Protein AF-0000000065941261 (afdb_homodimer)

Foldseek 3Di:
DDDPLCVPDDDDDDDDPLVRLCVVLVDPDFDEFAPQFLQVAADPLLVVLLVVCVVVLVDFAQLLLVLLLVLVCVVLVHDSLFKAKFLALLVVLLLLLVLWAAAAAEEEEEAPFDPSNQSSVSVRNYHYHYDYADPLHDPLVVSLVPDDPRAAEYEDEAVTPPAQDGDFPVSVVVSVVSHDLNHAYEYEPQFVLLLVVDVRHDDQVVVVVVHQRYKYKYGCRHLNRCVVQRMIMIGHHSVSSVSSSVPDDSRRRRRSNSSSSSSSSVCVVSSVVSSVQLVVLLVVLVVLCVVLVWDWRDHSGQKTKTQLVDFQVQLQVQVSSVSYHWARCVVRVRGRIIMGGRHGPVNSVVSSVSSSVSSVVD/DDDPLCVPDDDDDDDDPLVRLCVVLVDPDFDEFAPQFLQVAADPLLVVLLVVCVVVLVDFAQLLLVLLLVLVCVVLVHDSLFKAKFLALLVVLLLLLVLWAAAAAEEEEEAPFDPSNQSSVSVRNYHYHYDYADPLHDPLVVSLVPDDPRAAEYEDEAVTPPAQDGDFPVSVVVSVVSHDLNHAYEYEPQFVLLLVVDVRHDDQVVVVVVHQRYKYKYGCRHLNRCVVQRMIMIGHHSVSSVSSSVPDDSRRRRRSNSSSSSSSSVCVVSSVVSSVQLVVLLVVLVVLCVVLVWDWRDHSGQKTKTQLVDFQVQLQVQVSSVSYHWARCVVRVRGRIIMGGRHGPVNSVVSSVSSSVSSVVD

pLDDT: mean 95.84, std 6.18, range [59.59, 98.94]

Secondary structure (DSSP, 8-state):
---GGGTTPPPP-PPPPHHHHHHHH---S-EE-SS---TT---HHHHHHHHHHGGGTTSPP-TT-HHHHHHHHHHHT--GGGEEEESSHHHHHHHHHHHH--TT-EEEEEESS-TTHHHHHHHTT-EEEEEE-BTTB--HHHHHHH--TTEEEEEEESS-TTT-----HHHHHHHHHHS-TTSEEEEE-TTHHHHTTSTT---HHHHHTT-TTEEEEEESSSTT--GGG--EEEE--HHHHHHHHHHS-TT-S-HHHHHHHHHHHT-HHHHHHHHHHHHHHHHHHHHHHHHTT-EEE--SSSEEEEE-SS-HHHHHHHHHHTTEE-EEGGGGT-TTEEEEE---HHHHHHHHHHHHHHHHH-/---GGGTTPPPP-PPPPHHHHHHHHT--S-EE-SS---TT---HHHHHHHHHHGGGTTSPP-TT-HHHHHHHHHHHT--GGGEEEESSHHHHHHHHHHHH--TT-EEEEEESS-TTHHHHHHHTT-EEEEEE-BTTB--HHHHHHH--TTEEEEEEESS-TTT-----HHHHHHHHHHS-TTSEEEEE-TTHHHHTTSTT---HHHHHTT-TTEEEEEESSSTT--GGG--EEEE--HHHHHHHHHHS-TT-S-HHHHHHHHHHHT-HHHHHHHHHHHHHHHHHHHHHHHHTT-EEE--SSSEEEEE-SS-HHHHHHHHHHTTEE-EEGGGGT-TTEEEEE---HHHHHHHHHHHHHHHHH-

Solvent-accessible surface area (backbone atoms only — not comparable to full-atom values): 36347 Å² total; per-residue (Å²): 119,61,44,74,56,52,74,77,48,67,52,74,77,69,78,75,47,66,67,55,49,23,67,73,69,70,49,70,83,64,46,79,24,48,78,49,46,26,70,87,35,57,48,69,57,22,50,51,38,38,61,71,44,53,80,54,30,12,39,66,32,56,57,79,36,59,70,44,38,49,52,50,17,64,75,70,75,52,57,54,65,24,51,39,77,18,41,17,41,69,45,44,55,39,40,51,30,66,38,42,43,48,71,69,24,28,33,37,32,54,34,70,37,64,77,62,58,52,54,39,28,28,65,42,45,24,42,61,45,72,38,62,47,50,94,67,27,79,39,55,69,63,52,50,68,66,60,55,95,48,40,37,36,34,52,42,57,41,37,23,41,67,39,10,27,66,65,39,40,66,58,50,53,57,42,56,71,64,49,58,75,73,33,34,38,36,38,35,26,59,33,39,81,48,28,63,75,41,86,55,44,56,61,56,65,66,50,34,78,72,36,84,32,32,31,33,35,28,47,32,29,26,73,58,8,30,28,4,41,20,37,14,35,32,40,31,41,52,70,59,25,51,49,41,54,34,68,48,64,56,47,50,44,24,32,57,30,47,46,23,50,47,34,47,70,71,37,57,67,57,39,52,48,49,41,51,49,39,53,53,35,46,52,53,51,52,52,52,38,48,74,70,72,42,53,64,42,74,46,40,37,63,32,32,27,35,44,70,84,39,60,10,63,57,55,33,53,53,32,40,77,71,25,34,37,50,30,44,17,49,84,59,73,36,43,33,22,32,34,39,28,45,40,47,75,68,53,43,51,49,47,54,54,50,49,54,53,46,61,70,73,102,120,62,44,73,56,52,75,76,49,66,53,75,78,68,79,74,46,67,66,55,48,24,67,74,68,70,48,72,84,66,47,79,23,50,77,50,44,26,70,86,36,58,48,70,57,22,49,51,39,37,60,71,45,53,78,54,30,12,40,65,31,56,57,77,36,59,70,44,38,48,54,52,17,65,75,69,73,53,56,54,64,24,51,40,76,17,40,18,42,68,46,43,56,40,41,51,31,65,38,42,42,48,72,70,25,28,34,38,32,54,34,71,37,66,78,63,60,53,54,39,29,28,64,42,43,24,40,63,47,71,40,61,48,50,93,66,27,81,40,55,68,62,53,51,69,66,60,55,95,48,40,38,36,34,51,42,58,40,38,23,42,68,40,11,26,67,65,39,40,67,57,49,52,57,44,57,73,64,49,59,76,72,33,33,38,36,38,34,26,56,35,39,79,48,27,62,75,39,86,55,46,56,60,56,64,67,52,33,78,74,37,86,31,31,29,33,35,28,46,33,27,24,75,57,8,31,29,3,42,20,38,14,34,32,40,31,42,52,71,58,24,51,50,41,53,34,67,47,64,56,47,50,43,24,32,56,30,47,45,22,51,46,35,46,71,71,37,56,66,58,38,50,48,48,42,53,50,37,52,51,36,45,53,53,49,52,52,53,38,49,73,70,71,41,52,64,41,76,45,39,36,61,34,32,28,34,45,70,84,40,59,11,62,56,54,35,52,53,33,40,76,69,27,36,36,51,29,43,18,48,85,59,74,37,45,33,22,34,34,38,27,46,40,48,74,68,52,44,51,50,48,52,54,49,47,53,53,46,61,68,72,102

Structure (mmCIF, N/CA/C/O backbone):
data_AF-0000000065941261-model_v1
#
loop_
_entity.id
_entity.type
_entity.pdbx_description
1 polymer 'Histidinol-phosphate aminotransferase 2'
#
loop_
_atom_site.group_PDB
_atom_site.id
_atom_site.type_symbol
_atom_site.label_atom_id
_atom_site.label_alt_id
_atom_site.label_comp_id
_atom_site.label_asym_id
_atom_site.label_entity_id
_atom_site.label_seq_id
_atom_site.pdbx_PDB_ins_code
_atom_site.Cartn_x
_atom_site.Cartn_y
_atom_site.Cartn_z
_atom_site.occupancy
_atom_site.B_iso_or_equiv
_atom_site.auth_seq_id
_atom_site.auth_comp_id
_atom_site.auth_asym_id
_atom_site.auth_atom_id
_atom_site.pdbx_PDB_model_num
ATOM 1 N N . MET A 1 1 ? 1.038 5.32 -25.25 1 83.81 1 MET A N 1
ATOM 2 C CA . MET A 1 1 ? 1.017 4.094 -24.453 1 83.81 1 MET A CA 1
ATOM 3 C C . MET A 1 1 ? 0.318 4.32 -23.125 1 83.81 1 MET A C 1
ATOM 5 O O . MET A 1 1 ? -0.586 3.566 -22.75 1 83.81 1 MET A O 1
ATOM 9 N N . VAL A 1 2 ? 0.531 5.449 -22.484 1 90.75 2 VAL A N 1
ATOM 10 C CA . VAL A 1 2 ? -0.011 5.777 -21.172 1 90.75 2 VAL A CA 1
ATOM 11 C C . VAL A 1 2 ? -1.226 6.691 -21.312 1 90.75 2 VAL A C 1
ATOM 13 O O . VAL A 1 2 ? -1.298 7.484 -22.266 1 90.75 2 VAL A O 1
ATOM 16 N N . ARG A 1 3 ? -2.145 6.512 -20.453 1 93 3 ARG A N 1
ATOM 17 C CA . ARG A 1 3 ? -3.355 7.324 -20.469 1 93 3 ARG A CA 1
ATOM 18 C C . ARG A 1 3 ? -3.02 8.812 -20.5 1 93 3 ARG A C 1
ATOM 20 O O . ARG A 1 3 ? -2.109 9.258 -19.797 1 93 3 ARG A O 1
ATOM 27 N N . LYS A 1 4 ? -3.838 9.594 -21.156 1 87.56 4 LYS A N 1
ATOM 28 C CA . LYS A 1 4 ? -3.641 11.031 -21.297 1 87.56 4 LYS A CA 1
ATOM 29 C C . LYS A 1 4 ? -3.801 11.75 -19.969 1 87.56 4 LYS A C 1
ATOM 31 O O . LYS A 1 4 ? -3.133 12.75 -19.703 1 87.56 4 LYS A O 1
ATOM 36 N N . ALA A 1 5 ? -4.609 11.188 -19.125 1 84.94 5 ALA A N 1
ATOM 37 C CA . ALA A 1 5 ? -4.898 11.797 -17.828 1 84.94 5 ALA A CA 1
ATOM 38 C C . ALA A 1 5 ? -3.635 11.914 -16.984 1 84.94 5 ALA A C 1
ATOM 40 O O . ALA A 1 5 ? -3.574 12.719 -16.047 1 84.94 5 ALA A O 1
ATOM 41 N N . LEU A 1 6 ? -2.592 11.156 -17.281 1 88.75 6 LEU A N 1
ATOM 42 C CA . LEU A 1 6 ? -1.395 11.086 -16.453 1 88.75 6 LEU A CA 1
ATOM 43 C C . LEU A 1 6 ? -0.334 12.062 -16.953 1 88.75 6 LEU A C 1
ATOM 45 O O . LEU A 1 6 ? 0.676 12.281 -16.281 1 88.75 6 LEU A O 1
ATOM 49 N N . GLU A 1 7 ? -0.511 12.648 -18.094 1 83.62 7 GLU A N 1
ATOM 50 C CA . GLU A 1 7 ? 0.472 13.539 -18.703 1 83.62 7 GLU A CA 1
ATOM 51 C C . GLU A 1 7 ? 0.738 14.758 -17.828 1 83.62 7 GLU A C 1
ATOM 53 O O . GLU A 1 7 ? 1.852 15.289 -17.812 1 83.62 7 GLU A O 1
ATOM 58 N N . ASN A 1 8 ? -0.227 15.07 -17.016 1 77.06 8 ASN A N 1
ATOM 59 C CA . ASN A 1 8 ? -0.063 16.297 -16.25 1 77.06 8 ASN A CA 1
ATOM 60 C C . ASN A 1 8 ? 0.166 16 -14.766 1 77.06 8 ASN A C 1
ATOM 62 O O . ASN A 1 8 ? 0.224 16.906 -13.945 1 77.06 8 ASN A O 1
ATOM 66 N N . LEU A 1 9 ? 0.263 14.75 -14.508 1 83.88 9 LEU A N 1
ATOM 67 C CA . LEU A 1 9 ? 0.533 14.406 -13.117 1 83.88 9 LEU A CA 1
ATOM 68 C C . LEU A 1 9 ? 2.016 14.57 -12.797 1 83.88 9 LEU A C 1
ATOM 70 O O . LEU A 1 9 ? 2.871 14.094 -13.547 1 83.88 9 LEU A O 1
ATOM 74 N N . LYS A 1 10 ? 2.262 15.391 -11.852 1 69.81 10 LYS A N 1
ATOM 75 C CA . LYS A 1 10 ? 3.635 15.484 -11.367 1 69.81 10 LYS A CA 1
ATOM 76 C C . LYS A 1 10 ? 3.881 14.516 -10.211 1 69.81 10 LYS A C 1
ATOM 78 O O . LYS A 1 10 ? 3.078 14.445 -9.273 1 69.81 10 LYS A O 1
ATOM 83 N N . PRO A 1 11 ? 5.004 13.75 -10.43 1 67.19 11 PRO A N 1
ATOM 84 C CA . PRO A 1 11 ? 5.297 12.883 -9.289 1 67.19 11 PRO A CA 1
ATOM 85 C C . PRO A 1 11 ? 5.516 13.664 -7.996 1 67.19 11 PRO A C 1
ATOM 87 O O . PRO A 1 11 ? 5.941 14.82 -8.031 1 67.19 11 PRO A O 1
ATOM 90 N N . TYR A 1 12 ? 5.055 13 -6.934 1 66.38 12 TYR A N 1
ATOM 91 C CA . TYR A 1 12 ? 5.336 13.555 -5.617 1 66.38 12 TYR A CA 1
ATOM 92 C C . TYR A 1 12 ? 6.836 13.75 -5.414 1 66.38 12 TYR A C 1
ATOM 94 O O . TYR A 1 12 ? 7.633 12.891 -5.797 1 66.38 12 TYR A O 1
ATOM 102 N N . VAL A 1 13 ? 7.203 14.906 -5.074 1 62.16 13 VAL A N 1
ATOM 103 C CA . VAL A 1 13 ? 8.594 15.172 -4.699 1 62.16 13 VAL A CA 1
ATOM 104 C C . VAL A 1 13 ? 8.766 14.984 -3.195 1 62.16 13 VAL A C 1
ATOM 106 O O . VAL A 1 13 ? 8.367 15.852 -2.406 1 62.16 13 VAL A O 1
ATOM 109 N N . PRO A 1 14 ? 9.219 13.773 -2.809 1 60.38 14 PRO A N 1
ATOM 110 C CA . PRO A 1 14 ? 9.445 13.625 -1.368 1 60.38 14 PRO A CA 1
ATOM 111 C C . PRO A 1 14 ? 10.617 14.461 -0.867 1 60.38 14 PRO A C 1
ATOM 113 O O . PRO A 1 14 ? 11.477 14.867 -1.658 1 60.38 14 PRO A O 1
ATOM 116 N N . GLY A 1 15 ? 10.508 14.891 0.365 1 63.44 15 GLY A N 1
ATOM 117 C CA . GLY A 1 15 ? 11.734 15.406 0.957 1 63.44 15 GLY A CA 1
ATOM 118 C C . GLY A 1 15 ? 12.906 14.453 0.822 1 63.44 15 GLY A C 1
ATOM 119 O O . GLY A 1 15 ? 12.719 13.234 0.773 1 63.44 15 GLY A O 1
ATOM 120 N N . LYS A 1 16 ? 14.016 14.891 0.446 1 63.81 16 LYS A N 1
ATOM 121 C CA . LYS A 1 16 ? 15.211 14.062 0.297 1 63.81 16 LYS A CA 1
ATOM 122 C C . LYS A 1 16 ? 15.461 13.234 1.551 1 63.81 16 LYS A C 1
ATOM 124 O O . LYS A 1 16 ? 15.422 13.75 2.666 1 63.81 16 LYS A O 1
ATOM 129 N N . PRO A 1 17 ? 15.578 11.914 1.376 1 70.94 17 PRO A N 1
ATOM 130 C CA . PRO A 1 17 ? 16.016 11.141 2.543 1 70.94 17 PRO A CA 1
ATOM 131 C C . PRO A 1 17 ? 17.312 11.68 3.154 1 70.94 17 PRO A C 1
ATOM 133 O O . PRO A 1 17 ? 18.172 12.188 2.434 1 70.94 17 PRO A O 1
ATOM 136 N N . VAL A 1 18 ? 17.281 11.594 4.441 1 76.25 18 VAL A N 1
ATOM 137 C CA . VAL A 1 18 ? 18.422 12.109 5.191 1 76.25 18 VAL A CA 1
ATOM 138 C C . VAL A 1 18 ? 19.719 11.531 4.629 1 76.25 18 VAL A C 1
ATOM 140 O O . VAL A 1 18 ? 20.703 12.25 4.457 1 76.25 18 VAL A O 1
ATOM 143 N N . GLU A 1 19 ? 19.609 10.266 4.301 1 74.94 19 GLU A N 1
ATOM 144 C CA . GLU A 1 19 ? 20.797 9.602 3.791 1 74.94 19 GLU A CA 1
ATOM 145 C C . GLU A 1 19 ? 21.25 10.219 2.469 1 74.94 19 GLU A C 1
ATOM 147 O O . GLU A 1 19 ? 22.453 10.336 2.207 1 74.94 19 GLU A O 1
ATOM 152 N N . GLU A 1 20 ? 20.359 10.555 1.677 1 75.44 20 GLU A N 1
ATOM 153 C CA . GLU A 1 20 ? 20.688 11.188 0.398 1 75.44 20 GLU A CA 1
ATOM 154 C C . GLU A 1 20 ? 21.328 12.555 0.602 1 75.44 20 GLU A C 1
ATOM 156 O O . GLU A 1 20 ? 22.281 12.914 -0.089 1 75.44 20 GLU A O 1
ATOM 161 N N . VAL A 1 21 ? 20.797 13.242 1.515 1 77.25 21 VAL A N 1
ATOM 162 C CA . VAL A 1 21 ? 21.312 14.578 1.812 1 77.25 21 VAL A CA 1
ATOM 163 C C . VAL A 1 21 ? 22.734 14.469 2.373 1 77.25 21 VAL A C 1
ATOM 165 O O . VAL A 1 21 ? 23.625 15.234 1.982 1 77.25 21 VAL A O 1
ATOM 168 N N . GLU A 1 22 ? 22.828 13.469 3.262 1 81.06 22 GLU A N 1
ATOM 169 C CA . GLU A 1 22 ? 24.141 13.25 3.85 1 81.06 22 GLU A CA 1
ATOM 170 C C . GLU A 1 22 ? 25.172 12.906 2.777 1 81.06 22 GLU A C 1
ATOM 172 O O . GLU A 1 22 ? 26.297 13.43 2.793 1 81.06 22 GLU A O 1
ATOM 177 N N . ARG A 1 23 ? 24.812 12.078 1.908 1 76.69 23 ARG A N 1
ATOM 178 C CA . ARG A 1 23 ? 25.703 11.656 0.833 1 76.69 23 ARG A CA 1
ATOM 179 C C . ARG A 1 23 ? 26.047 12.828 -0.09 1 76.69 23 ARG A C 1
ATOM 181 O O . ARG A 1 23 ? 27.188 13.008 -0.483 1 76.69 23 ARG A O 1
ATOM 188 N N . GLU A 1 24 ? 25.141 13.578 -0.381 1 78.25 24 GLU A N 1
ATOM 189 C CA . GLU A 1 24 ? 25.297 14.648 -1.359 1 78.25 24 GLU A CA 1
ATOM 190 C C . GLU A 1 24 ? 26.094 15.82 -0.777 1 78.25 24 GLU A C 1
ATOM 192 O O . GLU A 1 24 ? 26.922 16.422 -1.466 1 78.25 24 GLU A O 1
ATOM 197 N N . LEU A 1 25 ? 25.828 16.094 0.509 1 82.88 25 LEU A N 1
ATOM 198 C CA . LEU A 1 25 ? 26.391 17.312 1.07 1 82.88 25 LEU A CA 1
ATOM 199 C C . LEU A 1 25 ? 27.531 17 2.025 1 82.88 25 LEU A C 1
ATOM 201 O O . LEU A 1 25 ? 28.234 17.906 2.469 1 82.88 25 LEU A O 1
ATOM 205 N N . GLY A 1 26 ? 27.672 15.695 2.314 1 82.5 26 GLY A N 1
ATOM 206 C CA . GLY A 1 26 ? 28.719 15.32 3.246 1 82.5 26 GLY A CA 1
ATOM 207 C C . GLY A 1 26 ? 28.453 15.773 4.668 1 82.5 26 GLY A C 1
ATOM 208 O O . GLY A 1 26 ? 29.375 16.094 5.406 1 82.5 26 GLY A O 1
ATOM 209 N N . ILE A 1 27 ? 27.25 16.062 4.977 1 83.12 27 ILE A N 1
ATOM 210 C CA . ILE A 1 27 ? 26.828 16.516 6.301 1 83.12 27 ILE A CA 1
ATOM 211 C C . ILE A 1 27 ? 26.359 15.328 7.125 1 83.12 27 ILE A C 1
ATOM 213 O O . ILE A 1 27 ? 25.688 14.43 6.602 1 83.12 27 ILE A O 1
ATOM 217 N N . THR A 1 28 ? 26.859 15.375 8.43 1 83.5 28 THR A N 1
ATOM 218 C CA . THR A 1 28 ? 26.438 14.312 9.344 1 83.5 28 THR A CA 1
ATOM 219 C C . THR A 1 28 ? 25.5 14.859 10.414 1 83.5 28 THR A C 1
ATOM 221 O O . THR A 1 28 ? 25.359 16.078 10.57 1 83.5 28 THR A O 1
ATOM 224 N N . ASN A 1 29 ? 24.672 14.094 11.07 1 85.31 29 ASN A N 1
ATOM 225 C CA . ASN A 1 29 ? 23.797 14.453 12.18 1 85.31 29 ASN A CA 1
ATOM 226 C C . ASN A 1 29 ? 22.672 15.375 11.727 1 85.31 29 ASN A C 1
ATOM 228 O O . ASN A 1 29 ? 22.469 16.453 12.297 1 85.31 29 ASN A O 1
ATOM 232 N N . ILE A 1 30 ? 22.031 15.031 10.727 1 91.88 30 ILE A N 1
ATOM 233 C CA . ILE A 1 30 ? 20.969 15.836 10.125 1 91.88 30 ILE A CA 1
ATOM 234 C C . ILE A 1 30 ? 19.703 15.727 10.969 1 91.88 30 ILE A C 1
ATOM 236 O O . ILE A 1 30 ? 19.328 14.633 11.406 1 91.88 30 ILE A O 1
ATOM 240 N N . ASP A 1 31 ? 19.156 16.922 11.375 1 95.06 31 ASP A N 1
ATOM 241 C CA . ASP A 1 31 ? 17.812 16.984 11.945 1 95.06 31 ASP A CA 1
ATOM 242 C C . ASP A 1 31 ? 16.75 17.188 10.852 1 95.06 31 ASP A C 1
ATOM 244 O O . ASP A 1 31 ? 16.688 18.25 10.234 1 95.06 31 ASP A O 1
ATOM 248 N N . LYS A 1 32 ? 16.016 16.188 10.594 1 94.62 32 LYS A N 1
ATOM 249 C CA . LYS A 1 32 ? 14.945 16.281 9.602 1 94.62 32 LYS A CA 1
ATOM 250 C C . LYS A 1 32 ? 13.648 16.781 10.227 1 94.62 32 LYS A C 1
ATOM 252 O O . LYS A 1 32 ? 12.906 16.016 10.836 1 94.62 32 LYS A O 1
ATOM 257 N N . LEU A 1 33 ? 13.312 18 10.023 1 97.88 33 LEU A N 1
ATOM 258 C CA . LEU A 1 33 ? 12.117 18.656 10.547 1 97.88 33 LEU A CA 1
ATOM 259 C C . LEU A 1 33 ? 11.18 19.062 9.414 1 97.88 33 LEU A C 1
ATOM 261 O O . LEU A 1 33 ? 10.633 20.172 9.422 1 97.88 33 LEU A O 1
ATOM 265 N N . ALA A 1 34 ? 11.016 18.109 8.422 1 95.94 34 ALA A N 1
ATOM 266 C CA . ALA A 1 34 ? 10.398 18.578 7.184 1 95.94 34 ALA A CA 1
ATOM 267 C C . ALA A 1 34 ? 9.164 17.734 6.844 1 95.94 34 ALA A C 1
ATOM 269 O O . ALA A 1 34 ? 8.375 18.109 5.977 1 95.94 34 ALA A O 1
ATOM 270 N N . SER A 1 35 ? 8.875 16.578 7.48 1 95.19 35 SER A N 1
ATOM 271 C CA . SER A 1 35 ? 7.855 15.648 7.004 1 95.19 35 SER A CA 1
ATOM 272 C C . SER A 1 35 ? 6.797 15.391 8.07 1 95.19 35 SER A C 1
ATOM 274 O O . SER A 1 35 ? 6.008 14.453 7.961 1 95.19 35 SER A O 1
ATOM 276 N N . ASN A 1 36 ? 6.801 16.156 9.094 1 97.56 36 ASN A N 1
ATOM 277 C CA . ASN A 1 36 ? 5.793 16.141 10.148 1 97.56 36 ASN A CA 1
ATOM 278 C C . ASN A 1 36 ? 5.727 14.781 10.828 1 97.56 36 ASN A C 1
ATOM 280 O O . ASN A 1 36 ? 4.648 14.328 11.219 1 97.56 36 ASN A O 1
ATOM 284 N N . GLU A 1 37 ? 6.895 14.07 10.891 1 97.62 37 GLU A N 1
ATOM 285 C CA . GLU A 1 37 ? 6.973 12.805 11.609 1 97.62 37 GLU A CA 1
ATOM 286 C C . GLU A 1 37 ? 7.012 13.016 13.117 1 97.62 37 GLU A C 1
ATOM 288 O O . GLU A 1 37 ? 7.215 14.141 13.586 1 97.62 37 GLU A O 1
ATOM 293 N N . ASN A 1 38 ? 6.699 11.961 13.828 1 98.44 38 ASN A N 1
ATOM 294 C CA . ASN A 1 38 ? 6.922 11.945 15.266 1 98.44 38 ASN A CA 1
ATOM 295 C C . ASN A 1 38 ? 8.398 11.812 15.602 1 98.44 38 ASN A C 1
ATOM 297 O O . ASN A 1 38 ? 8.977 10.727 15.477 1 98.44 38 ASN A O 1
ATOM 301 N N . LEU A 1 39 ? 8.961 12.867 16.094 1 97.25 39 LEU A N 1
ATOM 302 C CA . LEU A 1 39 ? 10.406 12.875 16.266 1 97.25 39 LEU A CA 1
ATOM 303 C C . LEU A 1 39 ? 10.789 12.375 17.656 1 97.25 39 LEU A C 1
ATOM 305 O O . LEU A 1 39 ? 11.977 12.305 17.984 1 97.25 39 LEU A O 1
ATOM 309 N N . TRP A 1 40 ? 9.82 11.945 18.422 1 96.94 40 TRP A N 1
ATOM 310 C CA . TRP A 1 40 ? 10.07 11.336 19.734 1 96.94 40 TRP A CA 1
ATOM 311 C C . TRP A 1 40 ? 10.305 9.836 19.594 1 96.94 40 TRP A C 1
ATOM 313 O O . TRP A 1 40 ? 10.672 9.164 20.562 1 96.94 40 TRP A O 1
ATOM 323 N N . GLY A 1 41 ? 10.148 9.344 18.438 1 96.69 41 GLY A N 1
ATOM 324 C CA . GLY A 1 41 ? 10.352 7.922 18.219 1 96.69 41 GLY A CA 1
ATOM 325 C C . GLY A 1 41 ? 9.062 7.121 18.328 1 96.69 41 GLY A C 1
ATOM 326 O O . GLY A 1 41 ? 7.992 7.609 17.969 1 96.69 41 GLY A O 1
ATOM 327 N N . ILE A 1 42 ? 9.211 5.832 18.641 1 98.12 42 ILE A N 1
ATOM 328 C CA . ILE A 1 42 ? 8.047 4.957 18.719 1 98.12 42 ILE A CA 1
ATOM 329 C C . ILE A 1 42 ? 7.848 4.492 20.156 1 98.12 42 ILE A C 1
ATOM 331 O O . ILE A 1 42 ? 8.789 4.496 20.953 1 98.12 42 ILE A O 1
ATOM 335 N N . SER A 1 43 ? 6.617 4.102 20.469 1 98.5 43 SER A N 1
ATOM 336 C CA . SER A 1 43 ? 6.312 3.479 21.75 1 98.5 43 SER A CA 1
ATOM 337 C C . SER A 1 43 ? 7.141 2.217 21.969 1 98.5 43 SER A C 1
ATOM 339 O O . SER A 1 43 ? 7.32 1.422 21.047 1 98.5 43 SER A O 1
ATOM 341 N N . PRO A 1 44 ? 7.668 2.051 23.219 1 98 44 PRO A N 1
ATOM 342 C CA . PRO A 1 44 ? 8.344 0.787 23.516 1 98 44 PRO A CA 1
ATOM 343 C C . PRO A 1 44 ? 7.453 -0.429 23.281 1 98 44 PRO A C 1
ATOM 345 O O . PRO A 1 44 ? 7.945 -1.496 22.906 1 98 44 PRO A O 1
ATOM 348 N N . LYS A 1 45 ? 6.117 -0.265 23.5 1 98.5 45 LYS A N 1
ATOM 349 C CA . LYS A 1 45 ? 5.188 -1.36 23.234 1 98.5 45 LYS A CA 1
ATOM 350 C C . LYS A 1 45 ? 5.148 -1.708 21.75 1 98.5 45 LYS A C 1
ATOM 352 O O . LYS A 1 45 ? 5.023 -2.879 21.375 1 98.5 45 LYS A O 1
ATOM 357 N N . VAL A 1 46 ? 5.246 -0.701 20.922 1 98.75 46 VAL A N 1
ATOM 358 C CA . VAL A 1 46 ? 5.258 -0.893 19.484 1 98.75 46 VAL A CA 1
ATOM 359 C C . VAL A 1 46 ? 6.531 -1.632 19.078 1 98.75 46 VAL A C 1
ATOM 361 O O . VAL A 1 46 ? 6.473 -2.6 18.312 1 98.75 46 VAL A O 1
ATOM 364 N N . ALA A 1 47 ? 7.672 -1.157 19.594 1 98.5 47 ALA A N 1
ATOM 365 C CA . ALA A 1 47 ? 8.945 -1.811 19.281 1 98.5 47 ALA A CA 1
ATOM 366 C C . ALA A 1 47 ? 8.906 -3.287 19.672 1 98.5 47 ALA A C 1
ATOM 368 O O . ALA A 1 47 ? 9.352 -4.145 18.906 1 98.5 47 ALA A O 1
ATOM 369 N N . ALA A 1 48 ? 8.398 -3.578 20.844 1 98.56 48 ALA A N 1
ATOM 370 C CA . ALA A 1 48 ? 8.297 -4.949 21.344 1 98.56 48 ALA A CA 1
ATOM 371 C C . ALA A 1 48 ? 7.391 -5.789 20.438 1 98.56 48 ALA A C 1
ATOM 373 O O . ALA A 1 48 ? 7.715 -6.934 20.125 1 98.56 48 ALA A O 1
ATOM 374 N N . ALA A 1 49 ? 6.27 -5.23 20.031 1 98.62 49 ALA A N 1
ATOM 375 C CA . ALA A 1 49 ? 5.312 -5.941 19.188 1 98.62 49 ALA A CA 1
ATOM 376 C C . ALA A 1 49 ? 5.934 -6.316 17.844 1 98.62 49 ALA A C 1
ATOM 378 O O . ALA A 1 49 ? 5.719 -7.418 17.344 1 98.62 49 ALA A O 1
ATOM 379 N N . ILE A 1 50 ? 6.688 -5.418 17.266 1 98.69 50 ILE A N 1
ATOM 380 C CA . ILE A 1 50 ? 7.332 -5.668 15.977 1 98.69 50 ILE A CA 1
ATOM 381 C C . ILE A 1 50 ? 8.359 -6.785 16.125 1 98.69 50 ILE A C 1
ATOM 383 O O . ILE A 1 50 ? 8.375 -7.73 15.336 1 98.69 50 ILE A O 1
ATOM 387 N N . LYS A 1 51 ? 9.188 -6.652 17.125 1 98.38 51 LYS A N 1
ATOM 388 C CA . LYS A 1 51 ? 10.258 -7.629 17.328 1 98.38 51 LYS A CA 1
ATOM 389 C C . LYS A 1 51 ? 9.68 -9.023 17.594 1 98.38 51 LYS A C 1
ATOM 391 O O . LYS A 1 51 ? 10.234 -10.023 17.125 1 98.38 51 LYS A O 1
ATOM 396 N N . GLU A 1 52 ? 8.578 -9.047 18.281 1 98 52 GLU A N 1
ATOM 397 C CA . GLU A 1 52 ? 7.934 -10.32 18.594 1 98 52 GLU A CA 1
ATOM 398 C C . GLU A 1 52 ? 7.316 -10.945 17.359 1 98 52 GLU A C 1
ATOM 400 O O . GLU A 1 52 ? 7.234 -12.172 17.25 1 98 52 GLU A O 1
ATOM 405 N N . ALA A 1 53 ? 6.984 -10.148 16.406 1 98.19 53 ALA A N 1
ATOM 406 C CA . ALA A 1 53 ? 6.211 -10.625 15.258 1 98.19 53 ALA A CA 1
ATOM 407 C C . ALA A 1 53 ? 7.117 -10.922 14.07 1 98.19 53 ALA A C 1
ATOM 409 O O . ALA A 1 53 ? 6.672 -11.484 13.062 1 98.19 53 ALA A O 1
ATOM 410 N N . VAL A 1 54 ? 8.391 -10.656 14.188 1 98.19 54 VAL A N 1
ATOM 411 C CA . VAL A 1 54 ? 9.32 -10.633 13.055 1 98.19 54 VAL A CA 1
ATOM 412 C C . VAL A 1 54 ? 9.344 -12.008 12.391 1 98.19 54 VAL A C 1
ATOM 414 O O . VAL A 1 54 ? 9.398 -12.109 11.164 1 98.19 54 VAL A O 1
ATOM 417 N N . ASP A 1 55 ? 9.172 -13.07 13.102 1 96.38 55 ASP A N 1
ATOM 418 C CA . ASP A 1 55 ? 9.352 -14.43 12.578 1 96.38 55 ASP A CA 1
ATOM 419 C C . ASP A 1 55 ? 8.109 -14.891 11.82 1 96.38 55 ASP A C 1
ATOM 421 O O . ASP A 1 55 ? 8.117 -15.969 11.219 1 96.38 55 ASP A O 1
ATOM 425 N N . LYS A 1 56 ? 7.082 -14.078 11.758 1 96.75 56 LYS A N 1
ATOM 426 C CA . LYS A 1 56 ? 5.84 -14.469 11.102 1 96.75 56 LYS A CA 1
ATOM 427 C C . LYS A 1 56 ? 5.609 -13.656 9.836 1 96.75 56 LYS A C 1
ATOM 429 O O . LYS A 1 56 ? 4.543 -13.75 9.219 1 96.75 56 LYS A O 1
ATOM 434 N N . VAL A 1 57 ? 6.656 -12.922 9.406 1 98.19 57 VAL A N 1
ATOM 435 C CA . VAL A 1 57 ? 6.465 -12.023 8.273 1 98.19 57 VAL A CA 1
ATOM 436 C C . VAL A 1 57 ? 6.422 -12.828 6.973 1 98.19 57 VAL A C 1
ATOM 438 O O . VAL A 1 57 ? 6.047 -12.297 5.922 1 98.19 57 VAL A O 1
ATOM 441 N N . ASN A 1 58 ? 6.723 -14.133 7.016 1 98.12 58 ASN A N 1
ATOM 442 C CA . ASN A 1 58 ? 6.602 -14.961 5.816 1 98.12 58 ASN A CA 1
ATOM 443 C C . ASN A 1 58 ? 5.141 -15.203 5.453 1 98.12 58 ASN A C 1
ATOM 445 O O . ASN A 1 58 ? 4.84 -15.625 4.332 1 98.12 58 ASN A O 1
ATOM 449 N N . TYR A 1 59 ? 4.207 -14.984 6.34 1 96.75 59 TYR A N 1
ATOM 450 C CA . TYR A 1 59 ? 2.781 -15.125 6.07 1 96.75 59 TYR A CA 1
ATOM 451 C C . TYR A 1 59 ? 2.174 -13.797 5.633 1 96.75 59 TYR A C 1
ATOM 453 O O . TYR A 1 59 ? 2.623 -12.727 6.059 1 96.75 59 TYR A O 1
ATOM 461 N N . TYR A 1 60 ? 1.167 -13.914 4.781 1 96.81 60 TYR A N 1
ATOM 462 C CA . TYR A 1 60 ? 0.401 -12.727 4.422 1 96.81 60 TYR A CA 1
ATOM 463 C C . TYR A 1 60 ? -0.283 -12.125 5.648 1 96.81 60 TYR A C 1
ATOM 465 O O . TYR A 1 60 ? -0.606 -12.844 6.598 1 96.81 60 TYR A O 1
ATOM 473 N N . PRO A 1 61 ? -0.47 -10.766 5.602 1 96.56 61 PRO A N 1
ATOM 474 C CA . PRO A 1 61 ? -1.267 -10.164 6.672 1 96.56 61 PRO A CA 1
ATOM 475 C C . PRO A 1 61 ? -2.719 -10.641 6.668 1 96.56 61 PRO A C 1
ATOM 477 O O . PRO A 1 61 ? -3.166 -11.258 5.699 1 96.56 61 PRO A O 1
ATOM 480 N N . ASP A 1 62 ? -3.357 -10.398 7.805 1 93.94 62 ASP A N 1
ATOM 481 C CA . ASP A 1 62 ? -4.809 -10.531 7.816 1 93.94 62 ASP A CA 1
ATOM 482 C C . ASP A 1 62 ? -5.465 -9.516 6.887 1 93.94 62 ASP A C 1
ATOM 484 O O . ASP A 1 62 ? -5.461 -8.312 7.172 1 93.94 62 ASP A O 1
ATOM 488 N N . GLY A 1 63 ? -6.051 -10 5.805 1 93.06 63 GLY A N 1
ATOM 489 C CA . GLY A 1 63 ? -6.629 -9.109 4.809 1 93.06 63 GLY A CA 1
ATOM 490 C C . GLY A 1 63 ? -7.703 -8.195 5.371 1 93.06 63 GLY A C 1
ATOM 491 O O . GLY A 1 63 ? -7.883 -7.074 4.902 1 93.06 63 GLY A O 1
ATOM 492 N N . GLY A 1 64 ? -8.398 -8.656 6.383 1 91 64 GLY A N 1
ATOM 493 C CA . GLY A 1 64 ? -9.453 -7.871 7.012 1 91 64 GLY A CA 1
ATOM 494 C C . GLY A 1 64 ? -8.969 -7.074 8.211 1 91 64 GLY A C 1
ATOM 495 O O . GLY A 1 64 ? -9.719 -6.266 8.766 1 91 64 GLY A O 1
ATOM 496 N N . ALA A 1 65 ? -7.719 -7.41 8.609 1 95.06 65 ALA A N 1
ATOM 497 C CA . ALA A 1 65 ? -7.148 -6.766 9.789 1 95.06 65 ALA A CA 1
ATOM 498 C C . ALA A 1 65 ? -8.133 -6.793 10.961 1 95.06 65 ALA A C 1
ATOM 500 O O . ALA A 1 65 ? -8.406 -5.758 11.57 1 95.06 65 ALA A O 1
ATOM 501 N N . PHE A 1 66 ? -8.609 -7.941 11.25 1 93.38 66 PHE A N 1
ATOM 502 C CA . PHE A 1 66 ? -9.703 -8.133 12.195 1 93.38 66 PHE A CA 1
ATOM 503 C C . PHE A 1 66 ? -9.359 -7.52 13.547 1 93.38 66 PHE A C 1
ATOM 505 O O . PHE A 1 66 ? -10.125 -6.711 14.078 1 93.38 66 PHE A O 1
ATOM 512 N N . ARG A 1 67 ? -8.195 -7.887 14.125 1 95.12 67 ARG A N 1
ATOM 513 C CA . ARG A 1 67 ? -7.812 -7.43 15.461 1 95.12 67 ARG A CA 1
ATOM 514 C C . ARG A 1 67 ? -7.676 -5.91 15.492 1 95.12 67 ARG A C 1
ATOM 516 O O . ARG A 1 67 ? -8.109 -5.266 16.453 1 95.12 67 ARG A O 1
ATOM 523 N N . LEU A 1 68 ? -7.094 -5.348 14.484 1 97.94 68 LEU A N 1
ATOM 524 C CA . LEU A 1 68 ? -6.91 -3.902 14.422 1 97.94 68 LEU A CA 1
ATOM 525 C C . LEU A 1 68 ? -8.258 -3.188 14.32 1 97.94 68 LEU A C 1
ATOM 527 O O . LEU A 1 68 ? -8.5 -2.221 15.047 1 97.94 68 LEU A O 1
ATOM 531 N N . LYS A 1 69 ? -9.141 -3.672 13.43 1 97.62 69 LYS A N 1
ATOM 532 C CA . LYS A 1 69 ? -10.461 -3.061 13.273 1 97.62 69 LYS A CA 1
ATOM 533 C C . LYS A 1 69 ? -11.266 -3.145 14.57 1 97.62 69 LYS A C 1
ATOM 535 O O . LYS A 1 69 ? -11.945 -2.191 14.945 1 97.62 69 LYS A O 1
ATOM 540 N N . GLU A 1 70 ? -11.141 -4.289 15.219 1 96.69 70 GLU A N 1
ATOM 541 C CA . GLU A 1 70 ? -11.867 -4.453 16.469 1 96.69 70 GLU A CA 1
ATOM 542 C C . GLU A 1 70 ? -11.398 -3.449 17.531 1 96.69 70 GLU A C 1
ATOM 544 O O . GLU A 1 70 ? -12.219 -2.865 18.234 1 96.69 70 GLU A O 1
ATOM 549 N N . LYS A 1 71 ? -10.141 -3.312 17.609 1 98.12 71 LYS A N 1
ATOM 550 C CA . LYS A 1 71 ? -9.594 -2.391 18.609 1 98.12 71 LYS A CA 1
ATOM 551 C C . LYS A 1 71 ? -9.977 -0.948 18.281 1 98.12 71 LYS A C 1
ATOM 553 O O . LYS A 1 71 ? -10.312 -0.178 19.188 1 98.12 71 LYS A O 1
ATOM 558 N N . ILE A 1 72 ? -9.922 -0.569 17.016 1 98.56 72 ILE A N 1
ATOM 559 C CA . ILE A 1 72 ? -10.336 0.768 16.594 1 98.56 72 ILE A CA 1
ATOM 560 C C . ILE A 1 72 ? -11.82 0.966 16.891 1 98.56 72 ILE A C 1
ATOM 562 O O . ILE A 1 72 ? -12.219 2.004 17.422 1 98.56 72 ILE A O 1
ATOM 566 N N . ALA A 1 73 ? -12.594 -0.02 16.516 1 98.12 73 ALA A N 1
ATOM 567 C CA . ALA A 1 73 ? -14.039 0.049 16.719 1 98.12 73 ALA A CA 1
ATOM 568 C C . ALA A 1 73 ? -14.359 0.259 18.203 1 98.12 73 ALA A C 1
ATOM 570 O O . ALA A 1 73 ? -15.203 1.09 18.547 1 98.12 73 ALA A O 1
ATOM 571 N N . ALA A 1 74 ? -13.719 -0.478 19.047 1 97.81 74 ALA A N 1
ATOM 572 C CA . ALA A 1 74 ? -13.93 -0.37 20.484 1 97.81 74 ALA A CA 1
ATOM 573 C C . ALA A 1 74 ? -13.523 1.007 21 1 97.81 74 ALA A C 1
ATOM 575 O O . ALA A 1 74 ? -14.219 1.604 21.812 1 97.81 74 ALA A O 1
ATOM 576 N N . LYS A 1 75 ? -12.469 1.509 20.578 1 97.12 75 LYS A N 1
ATOM 577 C CA . LYS A 1 75 ? -11.938 2.785 21.047 1 97.12 75 LYS A CA 1
ATOM 578 C C . LYS A 1 75 ? -12.867 3.938 20.672 1 97.12 75 LYS A C 1
ATOM 580 O O . LYS A 1 75 ? -13.039 4.879 21.453 1 97.12 75 LYS A O 1
ATOM 585 N N . TYR A 1 76 ? -13.508 3.844 19.484 1 96.94 76 TYR A N 1
ATOM 586 C CA . TYR A 1 76 ? -14.18 5.027 18.953 1 96.94 76 TYR A CA 1
ATOM 587 C C . TYR A 1 76 ? -15.688 4.832 18.953 1 96.94 76 TYR A C 1
ATOM 589 O O . TYR A 1 76 ? -16.438 5.738 18.562 1 96.94 76 TYR A O 1
ATOM 597 N N . GLY A 1 77 ? -16.141 3.697 19.312 1 96.06 77 GLY A N 1
ATOM 598 C CA . GLY A 1 77 ? -17.578 3.436 19.406 1 96.06 77 GLY A CA 1
ATOM 599 C C . GLY A 1 77 ? -18.25 3.361 18.047 1 96.06 77 GLY A C 1
ATOM 600 O O . GLY A 1 77 ? -19.297 3.994 17.844 1 96.06 77 GLY A O 1
ATOM 601 N N . VAL A 1 78 ? -17.609 2.697 17.094 1 96.5 78 VAL A N 1
ATOM 602 C CA . VAL A 1 78 ? -18.172 2.463 15.773 1 96.5 78 VAL A CA 1
ATOM 603 C C . VAL A 1 78 ? -18.172 0.965 15.469 1 96.5 78 VAL A C 1
ATOM 605 O O . VAL A 1 78 ? -17.719 0.16 16.297 1 96.5 78 VAL A O 1
ATOM 608 N N . THR A 1 79 ? -18.781 0.57 14.391 1 96.56 79 THR A N 1
ATOM 609 C CA . THR A 1 79 ? -18.766 -0.823 13.961 1 96.56 79 THR A CA 1
ATOM 610 C C . THR A 1 79 ? -17.578 -1.084 13.023 1 96.56 79 THR A C 1
ATOM 612 O O . THR A 1 79 ? -17.188 -0.201 12.266 1 96.56 79 THR A O 1
ATOM 615 N N . PRO A 1 80 ? -17.016 -2.291 13.086 1 96.44 80 PRO A N 1
ATOM 616 C CA . PRO A 1 80 ? -15.914 -2.625 12.188 1 96.44 80 PRO A CA 1
ATOM 617 C C . PRO A 1 80 ? -16.266 -2.404 10.711 1 96.44 80 PRO A C 1
ATOM 619 O O . PRO A 1 80 ? -15.383 -2.092 9.906 1 96.44 80 PRO A O 1
ATOM 622 N N . ASP A 1 81 ? -17.516 -2.473 10.336 1 95.69 81 ASP A N 1
ATOM 623 C CA . ASP A 1 81 ? -17.969 -2.344 8.953 1 95.69 81 ASP A CA 1
ATOM 624 C C . ASP A 1 81 ? -17.828 -0.906 8.461 1 95.69 81 ASP A C 1
ATOM 626 O O . ASP A 1 81 ? -17.891 -0.647 7.258 1 95.69 81 ASP A O 1
ATOM 630 N N . ASN A 1 82 ? -17.562 0.011 9.359 1 97.31 82 ASN A N 1
ATOM 631 C CA . ASN A 1 82 ? -17.359 1.411 9.008 1 97.31 82 ASN A CA 1
ATOM 632 C C . ASN A 1 82 ? -15.875 1.738 8.859 1 97.31 82 ASN A C 1
ATOM 634 O O . ASN A 1 82 ? -15.516 2.818 8.391 1 97.31 82 ASN A O 1
ATOM 638 N N . ILE A 1 83 ? -15.086 0.782 9.25 1 98.38 83 ILE A N 1
ATOM 639 C CA . ILE A 1 83 ? -13.656 1.083 9.328 1 98.38 83 ILE A CA 1
ATOM 640 C C . ILE A 1 83 ? -12.977 0.726 8.016 1 98.38 83 ILE A C 1
ATOM 642 O O . ILE A 1 83 ? -13.18 -0.367 7.477 1 98.38 83 ILE A O 1
ATOM 646 N N . ILE A 1 84 ? -12.281 1.635 7.461 1 98.38 84 ILE A N 1
ATOM 647 C CA . ILE A 1 84 ? -11.438 1.411 6.289 1 98.38 84 ILE A CA 1
ATOM 648 C C . ILE A 1 84 ? -9.969 1.595 6.668 1 98.38 84 ILE A C 1
ATOM 650 O O . ILE A 1 84 ? -9.633 2.467 7.473 1 98.38 84 ILE A O 1
ATOM 654 N N . LEU A 1 85 ? -9.117 0.69 6.227 1 98.5 85 LEU A N 1
ATOM 655 C CA . LEU A 1 85 ? -7.68 0.712 6.504 1 98.5 85 LEU A CA 1
ATOM 656 C C . LEU A 1 85 ? -6.883 0.923 5.219 1 98.5 85 LEU A C 1
ATOM 658 O O . LEU A 1 85 ? -7.285 0.458 4.152 1 98.5 85 LEU A O 1
ATOM 662 N N . GLY A 1 86 ? -5.785 1.644 5.328 1 98.5 86 GLY A N 1
ATOM 663 C CA . GLY A 1 86 ? -4.949 1.91 4.168 1 98.5 86 GLY A CA 1
ATOM 664 C C . GLY A 1 86 ? -3.467 1.852 4.477 1 98.5 86 GLY A C 1
ATOM 665 O O . GLY A 1 86 ? -3.061 2 5.633 1 98.5 86 GLY A O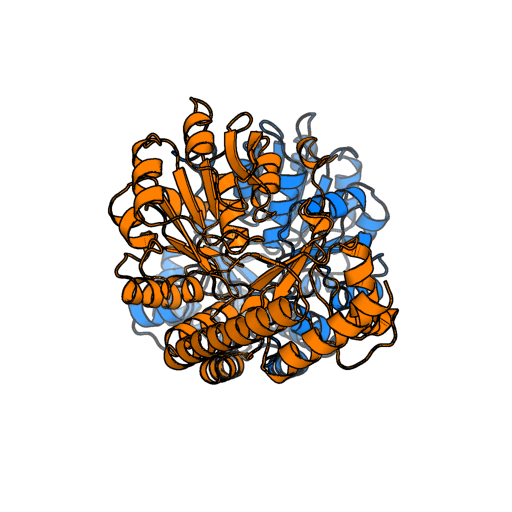 1
ATOM 666 N N . ASN A 1 87 ? -2.666 1.577 3.428 1 98.44 87 ASN A N 1
ATOM 667 C CA . ASN A 1 87 ? -1.22 1.766 3.48 1 98.44 87 ASN A CA 1
ATOM 668 C C . ASN A 1 87 ? -0.852 3.234 3.666 1 98.44 87 ASN A C 1
ATOM 670 O O . ASN A 1 87 ? -0.206 3.832 2.801 1 98.44 87 ASN A O 1
ATOM 674 N N . GLY A 1 88 ? -1.165 3.779 4.852 1 97.56 88 GLY A N 1
ATOM 675 C CA . GLY A 1 88 ? -1.275 5.211 5.094 1 97.56 88 GLY A CA 1
ATOM 676 C C . GLY A 1 88 ? -2.623 5.781 4.691 1 97.56 88 GLY A C 1
ATOM 677 O O . GLY A 1 88 ? -3.326 5.199 3.863 1 97.56 88 GLY A O 1
ATOM 678 N N . SER A 1 89 ? -2.951 6.91 5.336 1 96.81 89 SER A N 1
ATOM 679 C CA . SER A 1 89 ? -4.238 7.496 4.98 1 96.81 89 SER A CA 1
ATOM 680 C C . SER A 1 89 ? -4.219 8.055 3.562 1 96.81 89 SER A C 1
ATOM 682 O O . SER A 1 89 ? -5.273 8.312 2.975 1 96.81 89 SER A O 1
ATOM 684 N N . ASP A 1 90 ? -3.018 8.258 3.023 1 95.56 90 ASP A N 1
ATOM 685 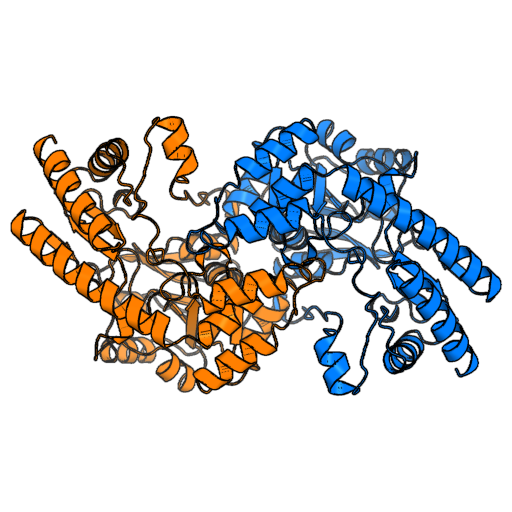C CA . ASP A 1 90 ? -2.92 8.734 1.647 1 95.56 90 ASP A CA 1
ATOM 686 C C . ASP A 1 90 ? -3.543 7.738 0.673 1 95.56 90 ASP A C 1
ATOM 688 O O . ASP A 1 90 ? -4.117 8.133 -0.344 1 95.56 90 ASP A O 1
ATOM 692 N N . GLU A 1 91 ? -3.402 6.43 0.996 1 97.56 91 GLU A N 1
ATOM 693 C CA . GLU A 1 91 ? -4.016 5.418 0.142 1 97.56 91 GLU A CA 1
ATOM 694 C C . GLU A 1 91 ? -5.535 5.516 0.173 1 97.56 91 GLU A C 1
ATOM 696 O O . GLU A 1 91 ? -6.199 5.273 -0.838 1 97.56 91 GLU A O 1
ATOM 701 N N . LEU A 1 92 ? -6.074 5.863 1.318 1 98.38 92 LEU A N 1
ATOM 702 C CA . LEU A 1 92 ? -7.52 6 1.45 1 98.38 92 LEU A CA 1
ATOM 703 C C . LEU A 1 92 ? -8.031 7.191 0.643 1 98.38 92 LEU A C 1
ATOM 705 O O . LEU A 1 92 ? -9.141 7.156 0.109 1 98.38 92 LEU A O 1
ATOM 709 N N . VAL A 1 93 ? -7.219 8.273 0.58 1 98.19 93 VAL A N 1
ATOM 710 C CA . VAL A 1 93 ? -7.555 9.406 -0.277 1 98.19 93 VAL A CA 1
ATOM 711 C C . VAL A 1 93 ? -7.699 8.93 -1.722 1 98.19 93 VAL A C 1
ATOM 713 O O . VAL A 1 93 ? -8.648 9.312 -2.412 1 98.19 93 VAL A O 1
ATOM 716 N N . MET A 1 94 ? -6.836 8.062 -2.133 1 96.81 94 MET A N 1
ATOM 717 C CA . MET A 1 94 ? -6.879 7.508 -3.482 1 96.81 94 MET A CA 1
ATOM 718 C C . MET A 1 94 ? -8.109 6.629 -3.67 1 96.81 94 MET A C 1
ATOM 720 O O . MET A 1 94 ? -8.828 6.762 -4.664 1 96.81 94 MET A O 1
ATOM 724 N N . PHE A 1 95 ? -8.391 5.73 -2.715 1 97.56 95 PHE A N 1
ATOM 725 C CA . PHE A 1 95 ? -9.516 4.812 -2.838 1 97.56 95 PHE A CA 1
ATOM 726 C C . PHE A 1 95 ? -10.836 5.574 -2.867 1 97.56 95 PHE A C 1
ATOM 728 O O . PHE A 1 95 ? -11.781 5.164 -3.543 1 97.56 95 PHE A O 1
ATOM 735 N N . LEU A 1 96 ? -10.898 6.672 -2.131 1 98.44 96 LEU A N 1
ATOM 736 C CA . LEU A 1 96 ? -12.109 7.488 -2.148 1 98.44 96 LEU A CA 1
ATOM 737 C C . LEU A 1 96 ? -12.344 8.078 -3.535 1 98.44 96 LEU A C 1
ATOM 739 O O . LEU A 1 96 ? -13.469 8.055 -4.039 1 98.44 96 LEU A O 1
ATOM 743 N N . ALA A 1 97 ? -11.312 8.586 -4.16 1 97.31 97 ALA A N 1
ATOM 744 C CA . ALA A 1 97 ? -11.445 9.094 -5.523 1 97.31 97 ALA A CA 1
ATOM 745 C C . ALA A 1 97 ? -11.867 7.988 -6.484 1 97.31 97 ALA A C 1
ATOM 747 O O . ALA A 1 97 ? -12.766 8.18 -7.305 1 97.31 97 ALA A O 1
ATOM 748 N N . MET A 1 98 ? -11.242 6.84 -6.332 1 96.12 98 MET A N 1
ATOM 749 C CA . MET A 1 98 ? -11.539 5.711 -7.211 1 96.12 98 MET A CA 1
ATOM 750 C C . MET A 1 98 ? -12.969 5.223 -7.016 1 96.12 98 MET A C 1
ATOM 752 O O . MET A 1 98 ? -13.594 4.734 -7.957 1 96.12 98 MET A O 1
ATOM 756 N N . ALA A 1 99 ? -13.438 5.348 -5.836 1 97.31 99 ALA A N 1
ATOM 757 C CA . ALA A 1 99 ? -14.766 4.844 -5.512 1 97.31 99 ALA A CA 1
ATOM 758 C C . ALA A 1 99 ? -15.844 5.82 -5.965 1 97.31 99 ALA A C 1
ATOM 760 O O . ALA A 1 99 ? -16.984 5.422 -6.207 1 97.31 99 ALA A O 1
ATOM 761 N N . LEU A 1 100 ? -15.5 7.125 -6.125 1 97.94 100 LEU A N 1
ATOM 762 C CA . LEU A 1 100 ? -16.578 8.102 -6.176 1 97.94 100 LEU A CA 1
ATOM 763 C C . LEU A 1 100 ? -16.531 8.898 -7.48 1 97.94 100 LEU A C 1
ATOM 765 O O . LEU A 1 100 ? -17.516 9.539 -7.859 1 97.94 100 LEU A O 1
ATOM 769 N N . ILE A 1 101 ? -15.406 8.906 -8.188 1 97.12 101 ILE A N 1
ATOM 770 C CA . ILE A 1 101 ? -15.219 9.859 -9.273 1 97.12 101 ILE A CA 1
ATOM 771 C C . ILE A 1 101 ? -15.258 9.133 -10.617 1 97.12 101 ILE A C 1
ATOM 773 O O . ILE A 1 101 ? -14.43 8.25 -10.875 1 97.12 101 ILE A O 1
ATOM 777 N N . ASP A 1 102 ? -16.156 9.422 -11.469 1 95.38 102 ASP A N 1
ATOM 778 C CA . ASP A 1 102 ? -16.156 9.094 -12.891 1 95.38 102 ASP A CA 1
ATOM 779 C C . ASP A 1 102 ? -15.602 10.25 -13.719 1 95.38 102 ASP A C 1
ATOM 781 O O . ASP A 1 102 ? -15.484 11.375 -13.227 1 95.38 102 ASP A O 1
ATOM 785 N N . PRO A 1 103 ? -15.188 9.969 -14.977 1 94.12 103 PRO A N 1
ATOM 786 C CA . PRO A 1 103 ? -14.695 11.055 -15.828 1 94.12 103 PRO A CA 1
ATOM 787 C C . PRO A 1 103 ? -15.68 12.227 -15.914 1 94.12 103 PRO A C 1
ATOM 789 O O . PRO A 1 103 ? -16.875 12.023 -16.156 1 94.12 103 PRO A O 1
ATOM 792 N N . GLY A 1 104 ? -15.164 13.422 -15.578 1 96.25 104 GLY A N 1
ATOM 793 C CA . GLY A 1 104 ? -15.984 14.617 -15.68 1 96.25 104 GLY A CA 1
ATOM 794 C C . GLY A 1 104 ? -16.562 15.047 -14.352 1 96.25 104 GLY A C 1
ATOM 795 O O . GLY A 1 104 ? -17.016 16.188 -14.203 1 96.25 104 GLY A O 1
ATOM 796 N N . ASP A 1 105 ? -16.578 14.18 -13.336 1 97.88 105 ASP A N 1
ATOM 797 C CA . ASP A 1 105 ? -17.031 14.547 -11.992 1 97.88 105 ASP A CA 1
ATOM 798 C C . ASP A 1 105 ? -16.047 15.523 -11.336 1 97.88 105 ASP A C 1
ATOM 800 O O . ASP A 1 105 ? -14.898 15.633 -11.766 1 97.88 105 ASP A O 1
ATOM 804 N N . GLU A 1 106 ? -16.578 16.219 -10.367 1 98.69 106 GLU A N 1
ATOM 805 C CA . GLU A 1 106 ? -15.758 17.25 -9.719 1 98.69 106 GLU A CA 1
ATOM 806 C C . GLU A 1 106 ? -15.5 16.906 -8.25 1 98.69 106 GLU A C 1
ATOM 808 O O . GLU A 1 106 ? -16.359 16.297 -7.594 1 98.69 106 GLU A O 1
ATOM 813 N N . ALA A 1 107 ? -14.344 17.219 -7.773 1 98.81 107 ALA A N 1
ATOM 814 C CA . ALA A 1 107 ? -13.984 17.219 -6.355 1 98.81 107 ALA A CA 1
ATOM 815 C C . ALA A 1 107 ? -13.477 18.578 -5.918 1 98.81 107 ALA A C 1
ATOM 817 O O . ALA A 1 107 ? -12.688 19.219 -6.625 1 98.81 107 ALA A O 1
ATOM 818 N N . ILE A 1 108 ? -13.969 19.047 -4.781 1 98.94 108 ILE A N 1
ATOM 819 C CA . ILE A 1 108 ? -13.578 20.344 -4.242 1 98.94 108 ILE A CA 1
ATOM 820 C C . ILE A 1 108 ? -12.516 20.156 -3.168 1 98.94 108 ILE A C 1
ATOM 822 O O . ILE A 1 108 ? -12.609 19.25 -2.338 1 98.94 108 ILE A O 1
ATOM 826 N N . MET A 1 109 ? -11.5 20.969 -3.133 1 98.88 109 MET A N 1
ATOM 827 C CA . MET A 1 109 ? -10.414 20.891 -2.152 1 98.88 109 MET A CA 1
ATOM 828 C C . MET A 1 109 ? -9.805 22.281 -1.92 1 98.88 109 MET A C 1
ATOM 830 O O . MET A 1 109 ? -9.852 23.141 -2.799 1 98.88 109 MET A O 1
ATOM 834 N N . PRO A 1 110 ? -9.266 22.531 -0.768 1 98.81 110 PRO A N 1
ATOM 835 C CA . PRO A 1 110 ? -8.531 23.766 -0.521 1 98.81 110 PRO A CA 1
ATOM 836 C C . PRO A 1 110 ? -7.133 23.766 -1.142 1 98.81 110 PRO A C 1
ATOM 838 O O . PRO A 1 110 ? -6.566 22.703 -1.386 1 98.81 110 PRO A O 1
ATOM 841 N N . VAL A 1 111 ? -6.59 24.984 -1.402 1 98.44 111 VAL A N 1
ATOM 842 C CA . VAL A 1 111 ? -5.211 25.125 -1.855 1 98.44 111 VAL A CA 1
ATOM 843 C C . VAL A 1 111 ? -4.586 26.375 -1.237 1 98.44 111 VAL A C 1
ATOM 845 O O . VAL A 1 111 ? -5.223 27.422 -1.169 1 98.44 111 VAL A O 1
ATOM 848 N N . PRO A 1 112 ? -3.324 26.281 -0.694 1 98.25 112 PRO A N 1
ATOM 849 C CA . PRO A 1 112 ? -2.576 25.031 -0.587 1 98.25 112 PRO A CA 1
ATOM 850 C C . PRO A 1 112 ? -3.123 24.109 0.5 1 98.25 112 PRO A C 1
ATOM 852 O O . PRO A 1 112 ? -3.686 24.578 1.49 1 98.25 112 PRO A O 1
ATOM 855 N N . SER A 1 113 ? -3.084 22.891 0.248 1 98.19 113 SER A N 1
ATOM 856 C CA . SER A 1 113 ? -3.424 21.844 1.194 1 98.19 113 SER A CA 1
ATOM 857 C C . SER A 1 113 ? -2.643 20.562 0.899 1 98.19 113 SER A C 1
ATOM 859 O O . SER A 1 113 ? -1.532 20.609 0.364 1 98.19 113 SER A O 1
ATOM 861 N N . PHE A 1 114 ? -3.104 19.5 1.412 1 96.62 114 PHE A N 1
ATOM 862 C CA . PHE A 1 114 ? -2.418 18.219 1.196 1 96.62 114 PHE A CA 1
ATOM 863 C C . PHE A 1 114 ? -2.295 17.922 -0.292 1 96.62 114 PHE A C 1
ATOM 865 O O . PHE A 1 114 ? -3.301 17.859 -1.003 1 96.62 114 PHE A O 1
ATOM 872 N N . PRO A 1 115 ? -1.133 17.688 -0.769 1 93.19 115 PRO A N 1
ATOM 873 C CA . PRO A 1 115 ? -0.869 17.656 -2.211 1 93.19 115 PRO A CA 1
ATOM 874 C C . PRO A 1 115 ? -1.375 16.391 -2.883 1 93.19 115 PRO A C 1
ATOM 876 O O . PRO A 1 115 ? -1.296 16.25 -4.109 1 93.19 115 PRO A O 1
ATOM 879 N N . ARG A 1 116 ? -1.981 15.484 -2.211 1 93.75 116 ARG A N 1
ATOM 880 C CA . ARG A 1 116 ? -2.432 14.219 -2.789 1 93.75 116 ARG A CA 1
ATOM 881 C C . ARG A 1 116 ? -3.844 14.344 -3.348 1 93.75 116 ARG A C 1
ATOM 883 O O . ARG A 1 116 ? -4.266 13.531 -4.172 1 93.75 116 ARG A O 1
ATOM 890 N N . TYR A 1 117 ? -4.605 15.344 -2.984 1 97.25 117 TYR A N 1
ATOM 891 C CA . TYR A 1 117 ? -6.02 15.445 -3.34 1 97.25 117 TYR A CA 1
ATOM 892 C C . TYR A 1 117 ? -6.191 15.609 -4.844 1 97.25 117 TYR A C 1
ATOM 894 O O . TYR A 1 117 ? -6.898 14.828 -5.484 1 97.25 117 TYR A O 1
ATOM 902 N N . GLU A 1 118 ? -5.457 16.562 -5.418 1 96.31 118 GLU A N 1
ATOM 903 C CA . GLU A 1 118 ? -5.645 16.922 -6.824 1 96.31 118 GLU A CA 1
ATOM 904 C C . GLU A 1 118 ? -5.203 15.773 -7.738 1 96.31 118 GLU A C 1
ATOM 906 O O . GLU A 1 118 ? -5.941 15.375 -8.641 1 96.31 118 GLU A O 1
ATOM 911 N N . PRO A 1 119 ? -4.055 15.141 -7.5 1 94.69 119 PRO A N 1
ATOM 912 C CA . PRO A 1 119 ? -3.586 14.086 -8.406 1 94.69 119 PRO A CA 1
ATOM 913 C C . PRO A 1 119 ? -4.527 12.883 -8.453 1 94.69 119 PRO A C 1
ATOM 915 O O . PRO A 1 119 ? -4.719 12.289 -9.516 1 94.69 119 PRO A O 1
ATOM 918 N N . VAL A 1 120 ? -5.137 12.5 -7.352 1 95.81 120 VAL A N 1
ATOM 919 C CA . VAL A 1 120 ? -5.965 11.297 -7.344 1 95.81 120 VAL A CA 1
ATOM 920 C C . VAL A 1 120 ? -7.277 11.57 -8.078 1 95.81 120 VAL A C 1
ATOM 922 O O . VAL A 1 120 ? -7.855 10.664 -8.68 1 95.81 120 VAL A O 1
ATOM 925 N N . VAL A 1 121 ? -7.762 12.812 -8.062 1 96.69 121 VAL A N 1
ATOM 926 C CA . VAL A 1 121 ? -8.945 13.188 -8.82 1 96.69 121 VAL A CA 1
ATOM 927 C C . VAL A 1 121 ? -8.617 13.188 -10.312 1 96.69 121 VAL A C 1
ATOM 929 O O . VAL A 1 121 ? -9.391 12.664 -11.125 1 96.69 121 VAL A O 1
ATOM 932 N N . THR A 1 122 ? -7.43 13.711 -10.648 1 94.56 122 THR A N 1
ATOM 933 C CA . THR A 1 122 ? -6.98 13.812 -12.031 1 94.56 122 THR A CA 1
ATOM 934 C C . THR A 1 122 ? -6.777 12.43 -12.641 1 94.56 122 THR A C 1
ATOM 936 O O . THR A 1 122 ? -7.145 12.188 -13.789 1 94.56 122 THR A O 1
ATOM 939 N N . MET A 1 123 ? -6.25 11.516 -11.891 1 92.94 123 MET A N 1
ATOM 940 C CA . MET A 1 123 ? -5.977 10.18 -12.391 1 92.94 123 MET A CA 1
ATOM 941 C C . MET A 1 123 ? -7.27 9.477 -12.797 1 92.94 123 MET A C 1
ATOM 943 O O . MET A 1 123 ? -7.254 8.578 -13.648 1 92.94 123 MET A O 1
ATOM 947 N N . MET A 1 124 ? -8.406 9.922 -12.195 1 94.19 124 MET A N 1
ATOM 948 C CA . MET A 1 124 ? -9.711 9.344 -12.516 1 94.19 124 MET A CA 1
ATOM 949 C C . MET A 1 124 ? -10.414 10.156 -13.594 1 94.19 124 MET A C 1
ATOM 951 O O . MET A 1 124 ? -11.609 9.977 -13.836 1 94.19 124 MET A O 1
ATOM 955 N N . ASN A 1 125 ? -9.672 11.109 -14.234 1 93.94 125 ASN A N 1
ATOM 956 C CA . ASN A 1 125 ? -10.219 12.008 -15.25 1 93.94 125 ASN A CA 1
ATOM 957 C C . ASN A 1 125 ? -11.289 12.93 -14.672 1 93.94 125 ASN A C 1
ATOM 959 O O . ASN A 1 125 ? -12.203 13.344 -15.383 1 93.94 125 ASN A O 1
ATOM 963 N N . GLY A 1 126 ? -11.203 13.133 -13.336 1 96.25 126 GLY A N 1
ATOM 964 C CA . GLY A 1 126 ? -12.047 14.117 -12.688 1 96.25 126 GLY A CA 1
ATOM 965 C C . GLY A 1 126 ? -11.508 15.531 -12.789 1 96.25 126 GLY A C 1
ATOM 966 O O . GLY A 1 126 ? -10.43 15.75 -13.344 1 96.25 126 GLY A O 1
ATOM 967 N N . ILE A 1 127 ? -12.328 16.438 -12.289 1 97.94 127 ILE A N 1
ATOM 968 C CA . ILE A 1 127 ? -11.945 17.844 -12.273 1 97.94 127 ILE A CA 1
ATOM 969 C C . ILE A 1 127 ? -11.719 18.297 -10.836 1 97.94 127 ILE A C 1
ATOM 971 O O . ILE A 1 127 ? -12.648 18.297 -10.016 1 97.94 127 ILE A O 1
ATOM 975 N N . ALA A 1 128 ? -10.477 18.641 -10.484 1 97.75 128 ALA A N 1
ATOM 976 C CA . ALA A 1 128 ? -10.156 19.188 -9.164 1 97.75 128 ALA A CA 1
ATOM 977 C C . ALA A 1 128 ? -10.508 20.672 -9.086 1 97.75 128 ALA A C 1
ATOM 979 O O . ALA A 1 128 ? -9.891 21.5 -9.75 1 97.75 128 ALA A O 1
ATOM 980 N N . ARG A 1 129 ? -11.523 20.984 -8.32 1 98.75 129 ARG A N 1
ATOM 981 C CA . ARG A 1 129 ? -11.906 22.359 -8.039 1 98.75 129 ARG A CA 1
ATOM 982 C C . ARG A 1 129 ? -11.172 22.891 -6.816 1 98.75 129 ARG A C 1
ATOM 984 O O . ARG A 1 129 ? -11.672 22.781 -5.691 1 98.75 129 ARG A O 1
ATOM 991 N N . GLU A 1 130 ? -10.102 23.594 -7.07 1 98.69 130 GLU A N 1
ATOM 992 C CA . GLU A 1 130 ? -9.234 24.094 -6.008 1 98.69 130 GLU A CA 1
ATOM 993 C C . GLU A 1 130 ? -9.688 25.469 -5.543 1 98.69 130 GLU A C 1
ATOM 995 O O . GLU A 1 130 ? -9.812 26.391 -6.348 1 98.69 130 GLU A O 1
ATOM 1000 N N . ILE A 1 131 ? -9.977 25.609 -4.281 1 98.88 131 ILE A N 1
ATOM 1001 C CA . ILE A 1 131 ? -10.43 26.859 -3.682 1 98.88 131 ILE A CA 1
ATOM 1002 C C . ILE A 1 131 ? -9.312 27.453 -2.814 1 98.88 131 ILE A C 1
ATOM 1004 O O . ILE A 1 131 ? -8.898 26.828 -1.827 1 98.88 131 ILE A O 1
ATOM 1008 N N . PRO A 1 132 ? -8.828 28.625 -3.125 1 98.75 132 PRO A N 1
ATOM 1009 C CA . PRO A 1 132 ? -7.75 29.234 -2.344 1 98.75 132 PRO A CA 1
ATOM 1010 C C . PRO A 1 132 ? -8.141 29.469 -0.888 1 98.75 132 PRO A C 1
ATOM 1012 O O . PRO 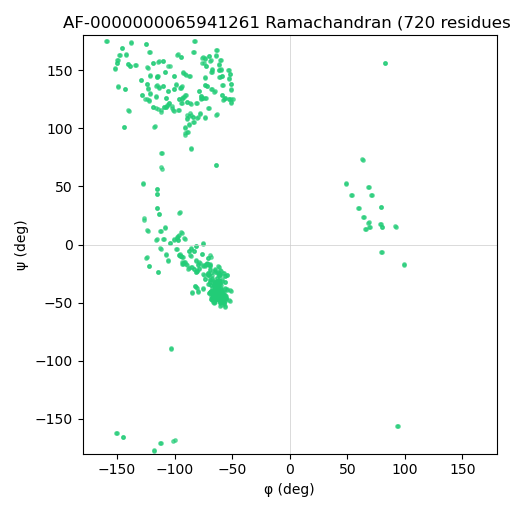A 1 132 ? -9.289 29.797 -0.6 1 98.75 132 PRO A O 1
ATOM 1015 N N . LEU A 1 133 ? -7.18 29.297 -0.033 1 98.75 133 LEU A N 1
ATOM 1016 C CA . LEU A 1 133 ? -7.352 29.641 1.376 1 98.75 133 LEU A CA 1
ATOM 1017 C C . LEU A 1 133 ? -7.637 31.125 1.547 1 98.75 133 LEU A C 1
ATOM 1019 O O . LEU A 1 133 ? -7.297 31.938 0.677 1 98.75 133 LEU A O 1
ATOM 1023 N N . LYS A 1 134 ? -8.297 31.469 2.639 1 98.25 134 LYS A N 1
ATOM 1024 C CA . LYS A 1 134 ? -8.461 32.844 3.104 1 98.25 134 LYS A CA 1
ATOM 1025 C C . LYS A 1 134 ? -7.773 33.031 4.449 1 98.25 134 LYS A C 1
ATOM 1027 O O . LYS A 1 134 ? -8.133 32.406 5.441 1 98.25 134 LYS A O 1
ATOM 1032 N N . GLU A 1 135 ? -6.777 33.906 4.453 1 97.12 135 GLU A N 1
ATOM 1033 C CA . GLU A 1 135 ? -6.004 34.125 5.668 1 97.12 135 GLU A CA 1
ATOM 1034 C C . GLU A 1 135 ? -5.461 32.812 6.242 1 97.12 135 GLU A C 1
ATOM 1036 O O . GLU A 1 135 ? -5.605 32.562 7.438 1 97.12 135 GLU A O 1
ATOM 1041 N N . HIS A 1 136 ? -4.98 31.984 5.383 1 98.25 136 HIS A N 1
ATOM 1042 C CA . HIS A 1 136 ? -4.305 30.734 5.695 1 98.25 136 HIS A CA 1
ATOM 1043 C C . HIS A 1 136 ? -5.277 29.719 6.281 1 98.25 136 HIS A C 1
ATOM 1045 O O . HIS A 1 136 ? -4.855 28.688 6.828 1 98.25 136 HIS A O 1
ATOM 1051 N N . ARG A 1 137 ? -6.637 29.984 6.125 1 98.62 137 ARG A N 1
ATOM 1052 C CA . ARG A 1 137 ? -7.676 29.062 6.57 1 98.62 137 ARG A CA 1
ATOM 1053 C C . ARG A 1 137 ? -8.523 28.594 5.398 1 98.62 137 ARG A C 1
ATOM 1055 O O . ARG A 1 137 ? -8.594 29.25 4.363 1 98.62 137 ARG A O 1
ATOM 1062 N N . LEU A 1 138 ? -9.164 27.406 5.582 1 98.88 138 LEU A N 1
ATOM 1063 C CA . LEU A 1 138 ? -10.102 26.953 4.559 1 98.88 138 LEU A CA 1
ATOM 1064 C C . LEU A 1 138 ? -11.227 27.969 4.363 1 98.88 138 LEU A C 1
ATOM 1066 O O . LEU A 1 138 ? -11.812 28.453 5.336 1 98.88 138 LEU A O 1
ATOM 1070 N N . ASP A 1 139 ? -11.469 28.359 3.133 1 98.75 139 ASP A N 1
ATOM 1071 C CA . ASP A 1 139 ? -12.594 29.234 2.801 1 98.75 139 ASP A CA 1
ATOM 1072 C C . ASP A 1 139 ? -13.867 28.422 2.59 1 98.75 139 ASP A C 1
ATOM 1074 O O . ASP A 1 139 ? -14.312 28.234 1.455 1 98.75 139 ASP A O 1
ATOM 1078 N N . LEU A 1 140 ? -14.508 28.109 3.67 1 98.75 140 LEU A N 1
ATOM 1079 C CA . LEU A 1 140 ? -15.641 27.188 3.654 1 98.75 140 LEU A CA 1
ATOM 1080 C C . LEU A 1 140 ? -16.812 27.781 2.865 1 98.75 140 LEU A C 1
ATOM 1082 O O . LEU A 1 140 ? -17.562 27.047 2.213 1 98.75 140 LEU A O 1
ATOM 1086 N N . LYS A 1 141 ? -16.984 29.078 2.961 1 98.25 141 LYS A N 1
ATOM 1087 C CA . LYS A 1 141 ? -18.078 29.719 2.221 1 98.25 141 LYS A CA 1
ATOM 1088 C C . LYS A 1 141 ? -17.922 29.5 0.719 1 98.25 141 LYS A C 1
ATOM 1090 O O . LYS A 1 141 ? -18.844 29.031 0.051 1 98.25 141 LYS A O 1
ATOM 1095 N N . THR A 1 142 ? -16.766 29.828 0.197 1 98.75 142 THR A N 1
ATOM 1096 C CA . THR A 1 142 ? -16.5 29.672 -1.229 1 98.75 142 THR A CA 1
ATOM 1097 C C . THR A 1 142 ? -16.547 28.203 -1.636 1 98.75 142 THR A C 1
ATOM 1099 O O . THR A 1 142 ? -17 27.875 -2.729 1 98.75 142 THR A O 1
ATOM 1102 N N . MET A 1 143 ? -16.078 27.344 -0.766 1 98.88 143 MET A N 1
ATOM 1103 C CA . MET A 1 143 ? -16.125 25.906 -1.043 1 98.88 143 MET A CA 1
ATOM 1104 C C . MET A 1 143 ? -17.578 25.422 -1.166 1 98.88 143 MET A C 1
ATOM 1106 O O . MET A 1 143 ? -17.906 24.656 -2.072 1 98.88 143 MET A O 1
ATOM 1110 N N . ALA A 1 144 ? -18.375 25.891 -0.272 1 98.62 144 ALA A N 1
ATOM 1111 C CA . ALA A 1 144 ? -19.781 25.516 -0.327 1 98.62 144 ALA A CA 1
ATOM 1112 C C . ALA A 1 144 ? -20.438 26.047 -1.598 1 98.62 144 ALA A C 1
ATOM 1114 O O . ALA A 1 144 ? -21.281 25.375 -2.203 1 98.62 144 ALA A O 1
ATOM 1115 N N . GLU A 1 145 ? -20.078 27.219 -1.99 1 98.5 145 GLU A N 1
ATOM 1116 C CA . GLU A 1 145 ? -20.656 27.859 -3.172 1 98.5 145 GLU A CA 1
ATOM 1117 C C . GLU A 1 145 ? -20.203 27.141 -4.449 1 98.5 145 GLU A C 1
ATOM 1119 O O . GLU A 1 145 ? -20.875 27.234 -5.48 1 98.5 145 GLU A O 1
ATOM 1124 N N . ALA A 1 146 ? -19.109 26.422 -4.387 1 98.62 146 ALA A N 1
ATOM 1125 C CA . ALA A 1 146 ? -18.547 25.75 -5.555 1 98.62 146 ALA A CA 1
ATOM 1126 C C . ALA A 1 146 ? -19.266 24.422 -5.832 1 98.62 146 ALA A C 1
ATOM 1128 O O . ALA A 1 146 ? -19.125 23.859 -6.914 1 98.62 146 ALA A O 1
ATOM 1129 N N . VAL A 1 147 ? -20.047 23.938 -4.875 1 98.62 147 VAL A N 1
ATOM 1130 C CA . VAL A 1 147 ? -20.766 22.688 -5.027 1 98.62 147 VAL A CA 1
ATOM 1131 C C . VAL A 1 147 ? -21.797 22.812 -6.141 1 98.62 147 VAL A C 1
ATOM 1133 O O . VAL A 1 147 ? -22.531 23.812 -6.215 1 98.62 147 VAL A O 1
ATOM 1136 N N . ASN A 1 148 ? -21.844 21.875 -7.027 1 98.25 148 ASN A N 1
ATOM 1137 C CA . ASN A 1 148 ? -22.812 21.812 -8.117 1 98.25 148 ASN A CA 1
ATOM 1138 C C . ASN A 1 148 ? -23.203 20.359 -8.43 1 98.25 148 ASN A C 1
ATOM 1140 O O . ASN A 1 148 ? -22.906 19.453 -7.652 1 98.25 148 ASN A O 1
ATOM 1144 N N . GLU A 1 149 ? -23.859 20.109 -9.586 1 97.5 149 GLU A N 1
ATOM 1145 C CA . GLU A 1 149 ? -24.438 18.812 -9.906 1 97.5 149 GLU A CA 1
ATOM 1146 C C . GLU A 1 149 ? -23.344 17.781 -10.227 1 97.5 149 GLU A C 1
ATOM 1148 O O . GLU A 1 149 ? -23.594 16.578 -10.18 1 97.5 149 GLU A O 1
ATOM 1153 N N . LYS A 1 150 ? -22.156 18.234 -10.508 1 98.19 150 LYS A N 1
ATOM 1154 C CA . LYS A 1 150 ? -21.047 17.344 -10.867 1 98.19 150 LYS A CA 1
ATOM 1155 C C . LYS A 1 150 ? -20.188 17.016 -9.664 1 98.19 150 LYS A C 1
ATOM 1157 O O . LYS A 1 150 ? -19.328 16.141 -9.727 1 98.19 150 LYS A O 1
ATOM 1162 N N . THR A 1 151 ? -20.406 17.703 -8.547 1 98.69 151 THR A N 1
ATOM 1163 C CA . THR A 1 151 ? -19.578 17.5 -7.363 1 98.69 151 THR A CA 1
ATOM 1164 C C . THR A 1 151 ? -19.875 16.172 -6.695 1 98.69 151 THR A C 1
ATOM 1166 O O . THR A 1 151 ? -21.047 15.867 -6.41 1 98.69 151 THR A O 1
ATOM 1169 N N . ARG A 1 152 ? -18.844 15.359 -6.484 1 98.38 152 ARG A N 1
ATOM 1170 C CA . ARG A 1 152 ? -19.016 14.062 -5.84 1 98.38 152 ARG A CA 1
ATOM 1171 C C . ARG A 1 152 ? -18.297 14.023 -4.488 1 98.38 152 ARG A C 1
ATOM 1173 O O . ARG A 1 152 ? -18.672 13.25 -3.605 1 98.38 152 ARG A O 1
ATOM 1180 N N . LEU A 1 153 ? -17.312 14.875 -4.359 1 98.12 153 LEU A N 1
ATOM 1181 C CA . LEU A 1 153 ? -16.375 14.75 -3.244 1 98.12 153 LEU A CA 1
ATOM 1182 C C . LEU A 1 153 ? -15.852 16.125 -2.822 1 98.12 153 LEU A C 1
ATOM 1184 O O . LEU A 1 153 ? -15.57 16.969 -3.668 1 98.12 153 LEU A O 1
ATOM 1188 N N . VAL A 1 154 ? -15.781 16.375 -1.508 1 98.88 154 VAL A N 1
ATOM 1189 C CA . VAL A 1 154 ? -15.125 17.547 -0.93 1 98.88 154 VAL A CA 1
ATOM 1190 C C . VAL A 1 154 ? -14.086 17.094 0.097 1 98.88 154 VAL A C 1
ATOM 1192 O O . VAL A 1 154 ? -14.398 16.344 1.021 1 98.88 154 VAL A O 1
ATOM 1195 N N . TYR A 1 155 ? -12.828 17.516 -0.041 1 98.88 155 TYR A N 1
ATOM 1196 C CA . TYR A 1 155 ? -11.781 17.266 0.942 1 98.88 155 TYR A CA 1
ATOM 1197 C C . TYR A 1 155 ? -11.625 18.453 1.888 1 98.88 155 TYR A C 1
ATOM 1199 O O . TYR A 1 155 ? -11.43 19.594 1.445 1 98.88 155 TYR A O 1
ATOM 1207 N N . LEU A 1 156 ? -11.727 18.188 3.16 1 98.88 156 LEU A N 1
ATOM 1208 C CA . LEU A 1 156 ? -11.406 19.172 4.195 1 98.88 156 LEU A CA 1
ATOM 1209 C C . LEU A 1 156 ? -10.234 18.703 5.047 1 98.88 156 LEU A C 1
ATOM 1211 O O . LEU A 1 156 ? -10.391 17.828 5.902 1 98.88 156 LEU A O 1
ATOM 1215 N N . CYS A 1 157 ? -9.109 19.234 4.777 1 98.75 157 CYS A N 1
ATOM 1216 C CA . CYS A 1 157 ? -7.93 18.969 5.59 1 98.75 157 CYS A CA 1
ATOM 1217 C C . CYS A 1 157 ? -7.965 19.781 6.879 1 98.75 157 CYS A C 1
ATOM 1219 O O . CYS A 1 157 ? -7.844 21.016 6.848 1 98.75 157 CYS A O 1
ATOM 1221 N N . ASN A 1 158 ? -8.102 19.125 8.031 1 98.62 158 ASN A N 1
ATOM 1222 C CA . ASN A 1 158 ? -8.359 19.828 9.281 1 98.62 158 ASN A CA 1
ATOM 1223 C C . ASN A 1 158 ? -7.66 19.156 10.461 1 98.62 158 ASN A C 1
ATOM 1225 O O . ASN A 1 158 ? -8.18 18.188 11.023 1 98.62 158 ASN A O 1
ATOM 1229 N N . PRO A 1 159 ? -6.469 19.688 10.961 1 98.69 159 PRO A N 1
ATOM 1230 C CA . PRO A 1 159 ? -5.781 20.922 10.562 1 98.69 159 PRO A CA 1
ATOM 1231 C C . PRO A 1 159 ? -5.215 20.844 9.141 1 98.69 159 PRO A C 1
ATOM 1233 O O . PRO A 1 159 ? -4.875 19.766 8.664 1 98.69 159 PRO A O 1
ATOM 1236 N N . ASN A 1 160 ? -5.16 22.031 8.562 1 98.88 160 ASN A N 1
ATOM 1237 C CA . ASN A 1 160 ? -4.715 22.094 7.176 1 98.88 160 ASN A CA 1
ATOM 1238 C C . ASN A 1 160 ? -3.199 21.953 7.066 1 98.88 160 ASN A C 1
ATOM 1240 O O . ASN A 1 160 ? -2.457 22.578 7.828 1 98.88 160 ASN A O 1
ATOM 1244 N N . ASN A 1 161 ? -2.729 21.062 6.316 1 98.25 161 ASN A N 1
ATOM 1245 C CA . ASN A 1 161 ? -1.35 21.016 5.844 1 98.25 161 ASN A CA 1
ATOM 1246 C C . ASN A 1 161 ? -1.173 21.812 4.551 1 98.25 161 ASN A C 1
ATOM 1248 O O . ASN A 1 161 ? -1.773 21.469 3.525 1 98.25 161 ASN A O 1
ATOM 1252 N N . PRO A 1 162 ? -0.486 22.906 4.59 1 98.25 162 PRO A N 1
ATOM 1253 C CA . PRO A 1 162 ? 0.699 23.094 5.43 1 98.25 162 PRO A CA 1
ATOM 1254 C C . PRO A 1 162 ? 0.501 24.172 6.492 1 98.25 162 PRO A C 1
ATOM 1256 O O . PRO A 1 162 ? 1.423 24.469 7.258 1 98.25 162 PRO A O 1
ATOM 1259 N N . THR A 1 163 ? -0.682 24.75 6.613 1 98.81 163 THR A N 1
ATOM 1260 C CA . THR A 1 163 ? -0.773 26 7.352 1 98.81 163 THR A CA 1
ATOM 1261 C C . THR A 1 163 ? -0.983 25.734 8.844 1 98.81 163 THR A C 1
ATOM 1263 O O . THR A 1 163 ? -0.785 26.625 9.664 1 98.81 163 THR A O 1
ATOM 1266 N N . GLY A 1 164 ? -1.458 24.547 9.156 1 98.75 164 GLY A N 1
ATOM 1267 C CA . GLY A 1 164 ? -1.673 24.203 10.555 1 98.75 164 GLY A CA 1
ATOM 1268 C C . GLY A 1 164 ? -2.957 24.781 11.117 1 98.75 164 GLY A C 1
ATOM 1269 O O . GLY A 1 164 ? -3.365 24.422 12.227 1 98.75 164 GLY A O 1
ATOM 1270 N N . THR A 1 165 ? -3.676 25.641 10.352 1 98.75 165 THR A N 1
ATOM 1271 C CA . THR A 1 165 ? -4.938 26.234 10.789 1 98.75 165 THR A CA 1
ATOM 1272 C C . THR A 1 165 ? -6.059 25.203 10.758 1 98.75 165 THR A C 1
ATOM 1274 O O . THR A 1 165 ? -5.91 24.125 10.164 1 98.75 165 THR A O 1
ATOM 1277 N N . TYR A 1 166 ? -7.129 25.469 11.5 1 98.44 166 TYR A N 1
ATOM 1278 C CA . TYR A 1 166 ? -8.227 24.516 11.523 1 98.44 166 TYR A CA 1
ATOM 1279 C C . TYR A 1 166 ? -9.57 25.219 11.477 1 98.44 166 TYR A C 1
ATOM 1281 O O . TYR A 1 166 ? -9.648 26.438 11.711 1 98.44 166 TYR A O 1
ATOM 1289 N N . ILE A 1 167 ? -10.555 24.594 11 1 98.19 167 ILE A N 1
ATOM 1290 C CA . ILE A 1 167 ? -11.93 25.078 11.07 1 98.19 167 ILE A CA 1
ATOM 1291 C C . ILE A 1 167 ? -12.57 24.641 12.383 1 98.19 167 ILE A C 1
ATOM 1293 O O . ILE A 1 167 ? -12.32 23.516 12.852 1 98.19 167 ILE A O 1
ATOM 1297 N N . THR A 1 168 ? -13.43 25.484 12.938 1 98.25 168 THR A N 1
ATOM 1298 C CA . THR A 1 168 ? -14.055 25.219 14.227 1 98.25 168 THR A CA 1
ATOM 1299 C C . THR A 1 168 ? -15.281 24.328 14.055 1 98.25 168 THR A C 1
ATOM 1301 O O . THR A 1 168 ? -15.75 24.109 12.93 1 98.25 168 THR A O 1
ATOM 1304 N N . LYS A 1 169 ? -15.75 23.781 15.164 1 97.94 169 LYS A N 1
ATOM 1305 C CA . LYS A 1 169 ? -16.953 22.969 15.195 1 97.94 169 LYS A CA 1
ATOM 1306 C C . LYS A 1 169 ? -18.125 23.688 14.539 1 97.94 169 LYS A C 1
ATOM 1308 O O . LYS A 1 169 ? -18.828 23.125 13.703 1 97.94 169 LYS A O 1
ATOM 1313 N N . GLY A 1 170 ? -18.297 24.938 14.961 1 97.94 170 GLY A N 1
ATOM 1314 C CA . GLY A 1 170 ? -19.391 25.719 14.406 1 97.94 170 GLY A CA 1
ATOM 1315 C C . GLY A 1 170 ? -19.266 25.938 12.914 1 97.94 170 GLY A C 1
ATOM 1316 O O . GLY A 1 170 ? -20.25 25.844 12.18 1 97.94 170 GLY A O 1
ATOM 1317 N N . GLU A 1 171 ? -18.125 26.266 12.422 1 98.44 171 GLU A N 1
ATOM 1318 C CA . GLU A 1 171 ? -17.875 26.484 11 1 98.44 171 GLU A CA 1
ATOM 1319 C C . GLU A 1 171 ? -18.156 25.219 10.195 1 98.44 171 GLU A C 1
ATOM 1321 O O . GLU A 1 171 ? -18.75 25.281 9.117 1 98.44 171 GLU A O 1
ATOM 1326 N N . LEU A 1 172 ? -17.719 24.078 10.742 1 98.44 172 LEU A N 1
ATOM 1327 C CA . LEU A 1 172 ? -17.938 22.812 10.062 1 98.44 172 LEU A CA 1
ATOM 1328 C C . LEU A 1 172 ? -19.422 22.484 9.992 1 98.44 172 LEU A C 1
ATOM 1330 O O . LEU A 1 172 ? -19.922 22.016 8.961 1 98.44 172 LEU A O 1
ATOM 1334 N N . GLU A 1 173 ? -20.125 22.688 11.07 1 97.62 173 GLU A N 1
ATOM 1335 C CA . GLU A 1 173 ? -21.562 22.438 11.094 1 97.62 173 GLU A CA 1
ATOM 1336 C C . GLU A 1 173 ? -22.281 23.266 10.023 1 97.62 173 GLU A C 1
ATOM 1338 O O . GLU A 1 173 ? -23.109 22.719 9.281 1 97.62 173 GLU A O 1
ATOM 1343 N N . GLU A 1 174 ? -21.938 24.516 9.977 1 97.69 174 GLU A N 1
ATOM 1344 C CA . GLU A 1 174 ? -22.547 25.391 8.984 1 97.69 174 GLU A CA 1
ATOM 1345 C C . GLU A 1 174 ? -22.234 24.922 7.562 1 97.69 174 GLU A C 1
ATOM 1347 O O . GLU A 1 174 ? -23.109 24.938 6.691 1 97.69 174 GLU A O 1
ATOM 1352 N N . PHE A 1 175 ? -21.078 24.562 7.305 1 98.44 175 PHE A N 1
ATOM 1353 C CA . PHE A 1 175 ? -20.641 24.094 5.992 1 98.44 175 PHE A CA 1
ATOM 1354 C C . PHE A 1 175 ? -21.422 22.844 5.586 1 98.44 175 PHE A C 1
ATOM 1356 O O . PHE A 1 175 ? -21.938 22.766 4.469 1 98.44 175 PHE A O 1
ATOM 1363 N N . LEU A 1 176 ? -21.453 21.859 6.535 1 97.94 176 LEU A N 1
ATOM 1364 C CA . LEU A 1 176 ? -22.078 20.578 6.242 1 97.94 176 LEU A CA 1
ATOM 1365 C C . LEU A 1 176 ? -23.562 20.734 5.957 1 97.94 176 LEU A C 1
ATOM 1367 O O . LEU A 1 176 ? -24.141 19.984 5.168 1 97.94 176 LEU A O 1
ATOM 1371 N N . GLU A 1 177 ? -24.188 21.719 6.523 1 96.06 177 GLU A N 1
ATOM 1372 C CA . GLU A 1 177 ? -25.609 22 6.281 1 96.06 177 GLU A CA 1
ATOM 1373 C C . GLU A 1 177 ? -25.828 22.484 4.848 1 96.06 177 GLU A C 1
ATOM 1375 O O . GLU A 1 177 ? -26.922 22.328 4.305 1 96.06 177 GLU A O 1
ATOM 1380 N N . ARG A 1 178 ? -24.828 23.016 4.277 1 96.62 178 ARG A N 1
ATOM 1381 C CA . ARG A 1 178 ? -24.953 23.594 2.939 1 96.62 178 ARG A CA 1
ATOM 1382 C C . ARG A 1 178 ? -24.609 22.562 1.871 1 96.62 178 ARG A C 1
ATOM 1384 O O . ARG A 1 178 ? -24.875 22.766 0.688 1 96.62 178 ARG A O 1
ATOM 1391 N N . VAL A 1 179 ? -24 21.484 2.215 1 96.88 179 VAL A N 1
ATOM 1392 C CA . VAL A 1 179 ? -23.547 20.484 1.254 1 96.88 179 VAL A CA 1
ATOM 1393 C C . VAL A 1 179 ? -24.625 19.406 1.093 1 96.88 179 VAL A C 1
ATOM 1395 O O . VAL A 1 179 ? -25.031 18.781 2.072 1 96.88 179 VAL A O 1
ATOM 1398 N N . PRO A 1 180 ? -25.047 19.172 -0.13 1 96.19 180 PRO A N 1
ATOM 1399 C CA . PRO A 1 180 ? -26.062 18.125 -0.363 1 96.19 180 PRO A CA 1
ATOM 1400 C C . PRO A 1 180 ? -25.594 16.75 0.086 1 96.19 180 PRO A C 1
ATOM 1402 O O . PRO A 1 180 ? -24.406 16.453 0.077 1 96.19 180 PRO A O 1
ATOM 1405 N N . GLU A 1 181 ? -26.531 15.867 0.316 1 92.75 181 GLU A N 1
ATOM 1406 C CA . GLU A 1 181 ? -26.266 14.539 0.868 1 92.75 181 GLU A CA 1
ATOM 1407 C C . GLU A 1 181 ? -25.609 13.633 -0.17 1 92.75 181 GLU A C 1
ATOM 1409 O O . GLU A 1 181 ? -25.031 12.602 0.176 1 92.75 181 GLU A O 1
ATOM 1414 N N . GLU A 1 182 ? -25.734 14.008 -1.354 1 94.56 182 GLU A N 1
ATOM 1415 C CA . GLU A 1 182 ? -25.156 13.18 -2.416 1 94.56 182 GLU A CA 1
ATOM 1416 C C . GLU A 1 182 ? -23.656 13.406 -2.541 1 94.56 182 GLU A C 1
ATOM 1418 O O . GLU A 1 182 ? -22.953 12.625 -3.189 1 94.56 182 GLU A O 1
ATOM 1423 N N . VAL A 1 183 ? -23.203 14.492 -1.964 1 98.19 183 VAL A N 1
ATOM 1424 C CA . VAL A 1 183 ? -21.781 14.836 -2.01 1 98.19 183 VAL A CA 1
ATOM 1425 C C . VAL A 1 183 ? -21.078 14.312 -0.762 1 98.19 183 VAL A C 1
ATOM 1427 O O . VAL A 1 183 ? -21.5 14.594 0.362 1 98.19 183 VAL A O 1
ATOM 1430 N N . VAL A 1 184 ? -20.062 13.469 -0.946 1 98.69 184 VAL A N 1
ATOM 1431 C CA . VAL A 1 184 ? -19.297 12.938 0.174 1 98.69 184 VAL A CA 1
ATOM 1432 C C . VAL A 1 184 ? -18.328 13.992 0.687 1 98.69 184 VAL A C 1
ATOM 1434 O O . VAL A 1 184 ? -17.609 14.625 -0.098 1 98.69 184 VAL A O 1
ATOM 1437 N N . VAL A 1 185 ? -18.344 14.266 1.987 1 98.81 185 VAL A N 1
ATOM 1438 C CA . VAL A 1 185 ? -17.391 15.18 2.627 1 98.81 185 VAL A CA 1
ATOM 1439 C C . VAL A 1 185 ? -16.359 14.375 3.404 1 98.81 185 VAL A C 1
ATOM 1441 O O . VAL A 1 185 ? -16.688 13.609 4.305 1 98.81 185 VAL A O 1
ATOM 1444 N N . VAL A 1 186 ? -15.109 14.555 3.076 1 98.88 186 VAL A N 1
ATOM 1445 C CA . VAL A 1 186 ? -14 13.875 3.744 1 98.88 186 VAL A CA 1
ATOM 1446 C C . VAL A 1 186 ? -13.344 14.82 4.742 1 98.88 186 VAL A C 1
ATOM 1448 O O . VAL A 1 186 ? -12.812 15.867 4.359 1 98.88 186 VAL A O 1
ATOM 1451 N N . LEU A 1 187 ? -13.438 14.484 5.949 1 98.88 187 LEU A N 1
ATOM 1452 C CA . LEU A 1 187 ? -12.688 15.164 7 1 98.88 187 LEU A CA 1
ATOM 1453 C C . LEU A 1 187 ? -11.336 14.484 7.23 1 98.88 187 LEU A C 1
ATOM 1455 O O . LEU A 1 187 ? -11.266 13.438 7.883 1 98.88 187 LEU A O 1
ATOM 1459 N N . ASP A 1 188 ? -10.305 15.055 6.695 1 98.81 188 ASP A N 1
ATOM 1460 C CA . ASP A 1 188 ? -8.945 14.555 6.871 1 98.81 188 ASP A CA 1
ATOM 1461 C C . ASP A 1 188 ? -8.336 15.062 8.172 1 98.81 188 ASP A C 1
ATOM 1463 O O . ASP A 1 188 ? -7.891 16.203 8.258 1 98.81 188 ASP A O 1
ATOM 1467 N N . GLU A 1 189 ? -8.258 14.156 9.117 1 98.81 189 GLU A N 1
ATOM 1468 C CA . GLU A 1 189 ? -7.84 14.508 10.469 1 98.81 189 GLU A CA 1
ATOM 1469 C C . GLU A 1 189 ? -6.52 13.836 10.836 1 98.81 189 GLU A C 1
ATOM 1471 O O . GLU A 1 189 ? -6.391 13.25 11.906 1 98.81 189 GLU A O 1
ATOM 1476 N N . ALA A 1 190 ? -5.531 13.938 9.906 1 98.62 190 ALA A N 1
ATOM 1477 C CA . ALA A 1 190 ? -4.219 13.328 10.117 1 98.62 190 ALA A CA 1
ATOM 1478 C C . ALA A 1 190 ? -3.574 13.844 11.398 1 98.62 190 ALA A C 1
ATOM 1480 O O . ALA A 1 190 ? -2.781 13.141 12.031 1 98.62 190 ALA A O 1
ATOM 1481 N N . TYR A 1 191 ? -3.969 15.055 11.852 1 98.75 191 TYR A N 1
ATOM 1482 C CA . TYR A 1 191 ? -3.324 15.688 13 1 98.75 191 TYR A CA 1
ATOM 1483 C C . TYR A 1 191 ? -4.289 15.789 14.172 1 98.75 191 TYR A C 1
ATOM 1485 O O . TYR A 1 191 ? -4.133 16.656 15.031 1 98.75 191 TYR A O 1
ATOM 1493 N N . PHE A 1 192 ? -5.246 14.914 14.227 1 98.56 192 PHE A N 1
ATOM 1494 C CA . PHE A 1 192 ? -6.348 14.953 15.188 1 98.56 192 PHE A CA 1
ATOM 1495 C C . PHE A 1 192 ? -5.816 14.984 16.609 1 98.56 192 PHE A C 1
ATOM 1497 O O . PHE A 1 192 ? -6.289 15.766 17.438 1 98.56 192 PHE A O 1
ATOM 1504 N N . GLU A 1 193 ? -4.816 14.125 16.938 1 98.44 193 GLU A N 1
ATOM 1505 C CA . GLU A 1 193 ? -4.328 13.977 18.312 1 98.44 193 GLU A CA 1
ATOM 1506 C C . GLU A 1 193 ? -3.771 15.297 18.844 1 98.44 193 GLU A C 1
ATOM 1508 O O . GLU A 1 193 ? -3.9 15.594 20.031 1 98.44 193 GLU A O 1
ATOM 1513 N N . PHE A 1 194 ? -3.193 16.031 17.953 1 98.75 194 PHE A N 1
ATOM 1514 C CA . PHE A 1 194 ? -2.65 17.328 18.344 1 98.75 194 PHE A CA 1
ATOM 1515 C C . PHE A 1 194 ? -3.758 18.375 18.438 1 98.75 194 PHE A C 1
ATOM 1517 O O . PHE A 1 194 ? -3.785 19.172 19.359 1 98.75 194 PHE A O 1
ATOM 1524 N N . ALA A 1 195 ? -4.672 18.328 17.5 1 98.56 195 ALA A N 1
ATOM 1525 C CA . ALA A 1 195 ? -5.676 19.375 17.312 1 98.56 195 ALA A CA 1
ATOM 1526 C C . ALA A 1 195 ? -6.758 19.297 18.391 1 98.56 195 ALA A C 1
ATOM 1528 O O . ALA A 1 195 ? -7.363 20.312 18.75 1 98.56 195 ALA A O 1
ATOM 1529 N N . ARG A 1 196 ? -6.938 18.109 18.922 1 95.19 196 ARG A N 1
ATOM 1530 C CA . ARG A 1 196 ? -8.023 17.906 19.875 1 95.19 196 ARG A CA 1
ATOM 1531 C C . ARG A 1 196 ? -7.758 18.656 21.172 1 95.19 196 ARG A C 1
ATOM 1533 O O . ARG A 1 196 ? -8.641 18.75 22.031 1 95.19 196 ARG A O 1
ATOM 1540 N N . LEU A 1 197 ? -6.551 19.188 21.375 1 95.31 197 LEU A N 1
ATOM 1541 C CA . LEU A 1 197 ? -6.238 20.047 22.516 1 95.31 197 LEU A CA 1
ATOM 1542 C C . LEU A 1 197 ? -7.035 21.344 22.453 1 95.31 197 LEU A C 1
ATOM 1544 O O . LEU A 1 197 ? -7.219 22.016 23.484 1 95.31 197 LEU A O 1
ATOM 1548 N N . PHE A 1 198 ? -7.469 21.719 21.234 1 96.12 198 PHE A N 1
ATOM 1549 C CA . PHE A 1 198 ? -8.25 22.938 21.062 1 96.12 198 PHE A CA 1
ATOM 1550 C C . PHE A 1 198 ? -9.734 22.672 21.281 1 96.12 198 PHE A C 1
ATOM 1552 O O . PHE A 1 198 ? -10.344 21.875 20.562 1 96.12 198 PHE A O 1
ATOM 1559 N N . ASN A 1 199 ? -10.297 23.328 22.172 1 96.12 199 ASN A N 1
ATOM 1560 C CA . ASN A 1 199 ? -11.648 23.047 22.625 1 96.12 199 ASN A CA 1
ATOM 1561 C C . ASN A 1 199 ? -12.672 23.203 21.516 1 96.12 199 ASN A C 1
ATOM 1563 O O . ASN A 1 199 ? -13.719 22.547 21.516 1 96.12 199 ASN A O 1
ATOM 1567 N N . ASP A 1 200 ? -12.398 24.078 20.594 1 97.38 200 ASP A N 1
ATOM 1568 C CA . ASP A 1 200 ? -13.375 24.344 19.547 1 97.38 200 ASP A CA 1
ATOM 1569 C C . ASP A 1 200 ? -13.055 23.531 18.281 1 97.38 200 ASP A C 1
ATOM 1571 O O . ASP A 1 200 ? -13.703 23.703 17.25 1 97.38 200 ASP A O 1
ATOM 1575 N N . TYR A 1 201 ? -12.031 22.672 18.344 1 97.94 201 TYR A N 1
ATOM 1576 C CA . TYR A 1 201 ? -11.758 21.766 17.234 1 97.94 201 TYR A CA 1
ATOM 1577 C C . TYR A 1 201 ? -12.867 20.734 17.078 1 97.94 201 TYR A C 1
ATOM 1579 O O . TYR A 1 201 ? -13.328 20.156 18.078 1 97.94 201 TYR A O 1
ATOM 1587 N N . PRO A 1 202 ? -13.328 20.516 15.852 1 97.62 202 PRO A N 1
ATOM 1588 C CA . PRO A 1 202 ? -14.375 19.5 15.648 1 97.62 202 PRO A CA 1
ATOM 1589 C C . PRO A 1 202 ? -13.82 18.078 15.648 1 97.62 202 PRO A C 1
ATOM 1591 O O . PRO A 1 202 ? -12.789 17.812 15.039 1 97.62 202 PRO A O 1
ATOM 1594 N N . ASP A 1 203 ? -14.469 17.234 16.391 1 96.69 203 ASP A N 1
ATOM 1595 C CA . ASP A 1 203 ? -14.25 15.797 16.219 1 96.69 203 ASP A CA 1
ATOM 1596 C C . ASP A 1 203 ? -15.102 15.242 15.086 1 96.69 203 ASP A C 1
ATOM 1598 O O . ASP A 1 203 ? -16.312 15.078 15.234 1 96.69 203 ASP A O 1
ATOM 1602 N N . GLY A 1 204 ? -14.438 14.883 14.008 1 97.62 204 GLY A N 1
ATOM 1603 C CA . GLY A 1 204 ? -15.133 14.438 12.812 1 97.62 204 GLY A CA 1
ATOM 1604 C C . GLY A 1 204 ? -16.062 13.266 13.062 1 97.62 204 GLY A C 1
ATOM 1605 O O . GLY A 1 204 ? -17.078 13.109 12.375 1 97.62 204 GLY A O 1
ATOM 1606 N N . LEU A 1 205 ? -15.781 12.445 14.062 1 97.38 205 LEU A N 1
ATOM 1607 C CA . LEU A 1 205 ? -16.594 11.273 14.352 1 97.38 205 LEU A CA 1
ATOM 1608 C C . LEU A 1 205 ? -18 11.672 14.797 1 97.38 205 LEU A C 1
ATOM 1610 O O . LEU A 1 205 ? -18.969 10.953 14.547 1 97.38 205 LEU A O 1
ATOM 1614 N N . ASN A 1 206 ? -18.109 12.82 15.477 1 96.69 206 ASN A N 1
ATOM 1615 C CA . ASN A 1 206 ? -19.422 13.312 15.891 1 96.69 206 ASN A CA 1
ATOM 1616 C C . ASN A 1 206 ? -20.297 13.664 14.688 1 96.69 206 ASN A C 1
ATOM 1618 O O . ASN A 1 206 ? -21.516 13.516 14.742 1 96.69 206 ASN A O 1
ATOM 1622 N N . PHE A 1 207 ? -19.703 14.125 13.672 1 97 207 PHE A N 1
ATOM 1623 C CA . PHE A 1 207 ? -20.422 14.469 12.445 1 97 207 PHE A CA 1
ATOM 1624 C C . PHE A 1 207 ? -20.672 13.227 11.594 1 97 207 PHE A C 1
ATOM 1626 O O . PHE A 1 207 ? -21.734 13.078 10.992 1 97 207 PHE A O 1
ATOM 1633 N N . PHE A 1 208 ? -19.703 12.312 11.594 1 97.12 208 PHE A N 1
ATOM 1634 C CA . PHE A 1 208 ? -19.828 11.039 10.898 1 97.12 208 PHE A CA 1
ATOM 1635 C C . PHE A 1 208 ? -21.062 10.273 11.391 1 97.12 208 PHE A C 1
ATOM 1637 O O . PHE A 1 208 ? -21.828 9.742 10.586 1 97.12 208 PHE A O 1
ATOM 1644 N N . LYS A 1 209 ? -21.234 10.258 12.625 1 95.19 209 LYS A N 1
ATOM 1645 C CA . LYS A 1 209 ? -22.312 9.484 13.234 1 95.19 209 LYS A CA 1
ATOM 1646 C C . LYS A 1 209 ? -23.672 10.094 12.914 1 95.19 209 LYS A C 1
ATOM 1648 O O . LYS A 1 209 ? -24.703 9.406 12.977 1 95.19 209 LYS A O 1
ATOM 1653 N N . LYS A 1 210 ? -23.672 11.375 12.5 1 93.69 210 LYS A N 1
ATOM 1654 C CA . LYS A 1 210 ? -24.938 12.078 12.312 1 93.69 210 LYS A CA 1
ATOM 1655 C C . LYS A 1 210 ? -25.25 12.234 10.828 1 93.69 210 LYS A C 1
ATOM 1657 O O . LYS A 1 210 ? -26.391 12.547 10.469 1 93.69 210 LYS A O 1
ATOM 1662 N N . ARG A 1 211 ? -24.281 11.984 10.016 1 93.5 211 ARG A N 1
ATOM 1663 C CA . ARG A 1 211 ? -24.469 12.25 8.594 1 93.5 211 ARG A CA 1
ATOM 1664 C C . ARG A 1 211 ? -24.094 11.039 7.75 1 93.5 211 ARG A C 1
ATOM 1666 O O . ARG A 1 211 ? -23.078 10.391 8 1 93.5 211 ARG A O 1
ATOM 1673 N N . PRO A 1 212 ? -24.844 10.758 6.684 1 92.88 212 PRO A N 1
ATOM 1674 C CA . PRO A 1 212 ? -24.625 9.539 5.887 1 92.88 212 PRO A CA 1
ATOM 1675 C C . PRO A 1 212 ? -23.562 9.719 4.812 1 92.88 212 PRO A C 1
ATOM 1677 O O . PRO A 1 212 ? -23.219 8.766 4.105 1 92.88 212 PRO A O 1
ATOM 1680 N N . ASN A 1 213 ? -23.016 10.906 4.672 1 95.94 213 ASN A N 1
ATOM 1681 C CA . ASN A 1 213 ? -22.094 11.164 3.562 1 95.94 213 ASN A CA 1
ATOM 1682 C C . ASN A 1 213 ? -20.766 11.727 4.051 1 95.94 213 ASN A C 1
ATOM 1684 O O . ASN A 1 213 ? -20.078 12.445 3.314 1 95.94 213 ASN A O 1
ATOM 1688 N N . THR A 1 214 ? -20.469 11.492 5.32 1 97.94 214 THR A N 1
ATOM 1689 C CA . THR A 1 214 ? -19.234 12.008 5.902 1 97.94 214 THR A CA 1
ATOM 1690 C C . THR A 1 214 ? -18.219 10.883 6.09 1 97.94 214 THR A C 1
ATOM 1692 O O . THR A 1 214 ? -18.562 9.789 6.527 1 97.94 214 THR A O 1
ATOM 1695 N N . VAL A 1 215 ? -17.016 11.094 5.684 1 98.69 215 VAL A N 1
ATOM 1696 C CA . VAL A 1 215 ? -15.867 10.203 5.898 1 98.69 215 VAL A CA 1
ATOM 1697 C C . VAL A 1 215 ? -14.828 10.906 6.77 1 98.69 215 VAL A C 1
ATOM 1699 O O . VAL A 1 215 ? -14.594 12.109 6.625 1 98.69 215 VAL A O 1
ATOM 1702 N N . VAL A 1 216 ? -14.266 10.203 7.73 1 98.88 216 VAL A N 1
ATOM 1703 C CA . VAL A 1 216 ? -13.188 10.719 8.57 1 98.88 216 VAL A CA 1
ATOM 1704 C C . VAL A 1 216 ? -11.922 9.906 8.344 1 98.88 216 VAL A C 1
ATOM 1706 O O . VAL A 1 216 ? -11.953 8.672 8.383 1 98.88 216 VAL A O 1
ATOM 1709 N N . LEU A 1 217 ? -10.82 10.562 8.039 1 98.88 217 LEU A N 1
ATOM 1710 C CA . LEU A 1 217 ? -9.531 9.906 7.871 1 98.88 217 LEU A CA 1
ATOM 1711 C C . LEU A 1 217 ? -8.586 10.258 9.016 1 98.88 217 LEU A C 1
ATOM 1713 O O . LEU A 1 217 ? -8.516 11.414 9.438 1 98.88 217 LEU A O 1
ATOM 1717 N N . ARG A 1 218 ? -7.91 9.289 9.508 1 98.75 218 ARG A N 1
ATOM 1718 C CA . ARG A 1 218 ? -6.875 9.422 10.523 1 98.75 218 ARG A CA 1
ATOM 1719 C C . ARG A 1 218 ? -5.676 8.539 10.203 1 98.75 218 ARG A C 1
ATOM 1721 O O . ARG A 1 218 ? -5.641 7.883 9.164 1 98.75 218 ARG A O 1
ATOM 1728 N N . THR A 1 219 ? -4.602 8.648 10.984 1 98.62 219 THR A N 1
ATOM 1729 C CA . THR A 1 219 ? -3.375 7.941 10.641 1 98.62 219 THR A CA 1
ATOM 1730 C C . THR A 1 219 ? -2.59 7.574 11.898 1 98.62 219 THR A C 1
ATOM 1732 O O . THR A 1 219 ? -2.801 8.164 12.961 1 98.62 219 THR A O 1
ATOM 1735 N N . PHE A 1 220 ? -1.747 6.621 11.758 1 98.88 220 PHE A N 1
ATOM 1736 C CA . PHE A 1 220 ? -0.788 6.289 12.805 1 98.88 220 PHE A CA 1
ATOM 1737 C C . PHE A 1 220 ? 0.569 6.918 12.516 1 98.88 220 PHE A C 1
ATOM 1739 O O . PHE A 1 220 ? 1.527 6.711 13.266 1 98.88 220 PHE A O 1
ATOM 1746 N N . SER A 1 221 ? 0.702 7.738 11.5 1 98.56 221 SER A N 1
ATOM 1747 C CA . SER A 1 221 ? 1.983 8.219 10.992 1 98.56 221 SER A CA 1
ATOM 1748 C C . SER A 1 221 ? 2.492 9.406 11.797 1 98.56 221 SER A C 1
ATOM 1750 O O . SER A 1 221 ? 3.68 9.734 11.75 1 98.56 221 SER A O 1
ATOM 1752 N N . LYS A 1 222 ? 1.559 10.102 12.516 1 98.62 222 LYS A N 1
ATOM 1753 C CA . LYS A 1 222 ? 1.929 11.359 13.172 1 98.62 222 LYS A CA 1
ATOM 1754 C C . LYS A 1 222 ? 2.115 11.156 14.672 1 98.62 222 LYS A C 1
ATOM 1756 O O . LYS A 1 222 ? 3.109 10.57 15.109 1 98.62 222 LYS A O 1
ATOM 1761 N N . ALA A 1 223 ? 1.088 11.297 15.445 1 98.69 223 ALA A N 1
ATOM 1762 C CA . ALA A 1 223 ? 1.214 11.227 16.906 1 98.69 223 ALA A CA 1
ATOM 1763 C C . ALA A 1 223 ? 1.691 9.852 17.344 1 98.69 223 ALA A C 1
ATOM 1765 O O . ALA A 1 223 ? 2.438 9.727 18.312 1 98.69 223 ALA A O 1
ATOM 1766 N N . TYR A 1 224 ? 1.333 8.789 16.609 1 98.69 224 TYR A N 1
ATOM 1767 C CA . TYR A 1 224 ? 1.617 7.414 17 1 98.69 224 TYR A CA 1
ATOM 1768 C C . TYR A 1 224 ? 3.016 6.996 16.562 1 98.69 224 TYR A C 1
ATOM 1770 O O . TYR A 1 224 ? 3.545 5.988 17.031 1 98.69 224 TYR A O 1
ATOM 1778 N N . GLY A 1 225 ? 3.605 7.699 15.602 1 98.69 225 GLY A N 1
ATOM 1779 C CA . GLY A 1 225 ? 4.996 7.477 15.234 1 98.69 225 GLY A CA 1
ATOM 1780 C C . GLY A 1 225 ? 5.188 6.27 14.336 1 98.69 225 GLY A C 1
ATOM 1781 O O . GLY A 1 225 ? 6.227 5.605 14.398 1 98.69 225 GLY A O 1
ATOM 1782 N N . LEU A 1 226 ? 4.223 5.957 13.492 1 98.81 226 LEU A N 1
ATOM 1783 C CA . LEU A 1 226 ? 4.344 4.762 12.672 1 98.81 226 LEU A CA 1
ATOM 1784 C C . LEU A 1 226 ? 4.422 5.125 11.188 1 98.81 226 LEU A C 1
ATOM 1786 O O . LEU A 1 226 ? 3.928 4.387 10.336 1 98.81 226 LEU A O 1
ATOM 1790 N N . ALA A 1 227 ? 5.008 6.324 10.867 1 98.5 227 ALA A N 1
ATOM 1791 C CA . ALA A 1 227 ? 5.07 6.793 9.484 1 98.5 227 ALA A CA 1
ATOM 1792 C C . ALA A 1 227 ? 5.715 5.75 8.578 1 98.5 227 ALA A C 1
ATOM 1794 O O . ALA A 1 227 ? 5.234 5.504 7.469 1 98.5 227 ALA A O 1
ATOM 1795 N N . GLY A 1 228 ? 6.719 5.078 9.039 1 98.56 228 GLY A N 1
ATOM 1796 C CA . GLY A 1 228 ? 7.488 4.148 8.227 1 98.56 228 GLY A CA 1
ATOM 1797 C C . GLY A 1 228 ? 6.77 2.838 7.977 1 98.56 228 GLY A C 1
ATOM 1798 O O . GLY A 1 228 ? 7.16 2.066 7.098 1 98.56 228 GLY A O 1
ATOM 1799 N N . LEU A 1 229 ? 5.754 2.51 8.742 1 98.81 229 LEU A N 1
ATOM 1800 C CA . LEU A 1 229 ? 5.066 1.23 8.617 1 98.81 229 LEU A CA 1
ATOM 1801 C C . LEU A 1 229 ? 3.865 1.348 7.688 1 98.81 229 LEU A C 1
ATOM 1803 O O . LEU A 1 229 ? 3.348 0.338 7.207 1 98.81 229 LEU A O 1
ATOM 1807 N N . ARG A 1 230 ? 3.432 2.586 7.441 1 98.62 230 ARG A N 1
ATOM 1808 C CA . ARG A 1 230 ? 2.381 2.875 6.469 1 98.62 230 ARG A CA 1
ATOM 1809 C C . ARG A 1 230 ? 1.062 2.232 6.883 1 98.62 230 ARG A C 1
ATOM 1811 O O . ARG A 1 230 ? 0.573 1.32 6.211 1 98.62 230 ARG A O 1
ATOM 1818 N N . VAL A 1 231 ? 0.435 2.77 7.883 1 98.88 231 VAL A N 1
ATOM 1819 C CA . VAL A 1 231 ? -0.88 2.32 8.328 1 98.88 231 VAL A CA 1
ATOM 1820 C C . VAL A 1 231 ? -1.737 3.525 8.703 1 98.88 231 VAL A C 1
ATOM 1822 O O . VAL A 1 231 ? -1.344 4.336 9.547 1 98.88 231 VAL A O 1
ATOM 1825 N N . GLY A 1 232 ? -2.787 3.736 7.977 1 98.69 232 GLY A N 1
ATOM 1826 C CA . GLY A 1 232 ? -3.834 4.711 8.234 1 98.69 232 GLY A CA 1
ATOM 1827 C C . GLY A 1 232 ? -5.211 4.086 8.359 1 98.69 232 GLY A C 1
ATOM 1828 O O . GLY A 1 232 ? -5.383 2.893 8.109 1 98.69 232 GLY A O 1
ATOM 1829 N N . TYR A 1 233 ? -6.133 4.84 8.867 1 98.75 233 TYR A N 1
ATOM 1830 C CA . TYR A 1 233 ? -7.488 4.336 9.039 1 98.75 233 TYR A CA 1
ATOM 1831 C C . TYR A 1 233 ? -8.516 5.453 8.875 1 98.75 233 TYR A C 1
ATOM 1833 O O . TYR A 1 233 ? -8.148 6.633 8.836 1 98.75 233 TYR A O 1
ATOM 1841 N N . GLY A 1 234 ? -9.695 5.07 8.68 1 98.62 234 GLY A N 1
ATOM 1842 C CA . GLY A 1 234 ? -10.797 6.012 8.57 1 98.62 234 GLY A CA 1
ATOM 1843 C C . GLY A 1 234 ? -12.148 5.379 8.828 1 98.62 234 GLY A C 1
ATOM 1844 O O . GLY A 1 234 ? -12.234 4.191 9.156 1 98.62 234 GLY A O 1
ATOM 1845 N N . PHE A 1 235 ? -13.133 6.207 8.836 1 98.75 235 PHE A N 1
ATOM 1846 C CA . PHE A 1 235 ? -14.531 5.832 9.031 1 98.75 235 PHE A CA 1
ATOM 1847 C C . PHE A 1 235 ? -15.383 6.277 7.852 1 98.75 235 PHE A C 1
ATOM 1849 O O . PHE A 1 235 ? -15.352 7.445 7.457 1 98.75 235 PHE A O 1
ATOM 1856 N N . ALA A 1 236 ? -16.047 5.359 7.281 1 98.5 236 ALA A N 1
ATOM 1857 C CA . ALA A 1 236 ? -16.906 5.633 6.133 1 98.5 236 ALA A CA 1
ATOM 1858 C C . ALA A 1 236 ? -18.266 4.953 6.289 1 98.5 236 ALA A C 1
ATOM 1860 O O . ALA A 1 236 ? -18.406 3.971 7.023 1 98.5 236 ALA A O 1
ATOM 1861 N N . PRO A 1 237 ? -19.297 5.543 5.602 1 96.88 237 PRO A N 1
ATOM 1862 C CA . PRO A 1 237 ? -20.562 4.797 5.535 1 96.88 237 PRO A CA 1
ATOM 1863 C C . PRO A 1 237 ? -20.375 3.373 5.012 1 96.88 237 PRO A C 1
ATOM 1865 O O . PRO A 1 237 ? -19.5 3.127 4.18 1 96.88 237 PRO A O 1
ATOM 1868 N N . GLU A 1 238 ? -21.234 2.477 5.465 1 95.19 238 GLU A N 1
ATOM 1869 C CA . GLU A 1 238 ? -21.047 1.049 5.223 1 95.19 238 GLU A CA 1
ATOM 1870 C C . GLU A 1 238 ? -20.938 0.751 3.729 1 95.19 238 GLU A C 1
ATOM 1872 O O . GLU A 1 238 ? -20.109 -0.058 3.312 1 95.19 238 GLU A O 1
ATOM 1877 N N . ASN A 1 239 ? -21.766 1.342 2.947 1 94.12 239 ASN A N 1
ATOM 1878 C CA . ASN A 1 239 ? -21.75 1.084 1.513 1 94.12 239 ASN A CA 1
ATOM 1879 C C . ASN A 1 239 ? -20.438 1.538 0.875 1 94.12 239 ASN A C 1
ATOM 1881 O O . ASN A 1 239 ? -19.891 0.849 0.011 1 94.12 239 ASN A O 1
ATOM 1885 N N . LEU A 1 240 ? -19.969 2.721 1.291 1 96.5 240 LEU A N 1
ATOM 1886 C CA . LEU A 1 240 ? -18.703 3.227 0.778 1 96.5 240 LEU A CA 1
ATOM 1887 C C . LEU A 1 240 ? -17.531 2.385 1.283 1 96.5 240 LEU A C 1
ATOM 1889 O O . LEU A 1 240 ? -16.594 2.111 0.537 1 96.5 240 LEU A O 1
ATOM 1893 N N . ALA A 1 241 ? -17.594 1.979 2.568 1 96.44 241 ALA A N 1
ATOM 1894 C CA . ALA A 1 241 ? -16.578 1.091 3.117 1 96.44 241 ALA A CA 1
ATOM 1895 C C . ALA A 1 241 ? -16.5 -0.218 2.334 1 96.44 241 ALA A C 1
ATOM 1897 O O . ALA A 1 241 ? -15.422 -0.713 2.033 1 96.44 241 ALA A O 1
ATOM 1898 N N . LYS A 1 242 ? -17.641 -0.742 1.984 1 93.88 242 LYS A N 1
ATOM 1899 C CA . LYS A 1 242 ? -17.703 -1.968 1.194 1 93.88 242 LYS A CA 1
ATOM 1900 C C . LYS A 1 242 ? -17.078 -1.766 -0.183 1 93.88 242 LYS A C 1
ATOM 1902 O O . LYS A 1 242 ? -16.344 -2.629 -0.67 1 93.88 242 LYS A O 1
ATOM 1907 N N . ALA A 1 243 ? -17.359 -0.662 -0.781 1 94.75 243 ALA A N 1
ATOM 1908 C CA . ALA A 1 243 ? -16.781 -0.348 -2.09 1 94.75 243 ALA A CA 1
ATOM 1909 C C . ALA A 1 243 ? -15.266 -0.245 -2.016 1 94.75 243 ALA A C 1
ATOM 1911 O O . ALA A 1 243 ? -14.562 -0.797 -2.863 1 94.75 243 ALA A O 1
ATOM 1912 N N . ILE A 1 244 ? -14.789 0.437 -0.986 1 95.69 244 ILE A N 1
ATOM 1913 C CA . ILE A 1 244 ? -13.352 0.614 -0.809 1 95.69 244 ILE A CA 1
ATOM 1914 C C . ILE A 1 244 ? -12.688 -0.742 -0.579 1 95.69 244 ILE A C 1
ATOM 1916 O O . ILE A 1 244 ? -11.617 -1.016 -1.119 1 95.69 244 ILE A O 1
ATOM 1920 N N . ASN A 1 245 ? -13.344 -1.602 0.113 1 92.44 245 ASN A N 1
ATOM 1921 C CA . ASN A 1 245 ? -12.805 -2.93 0.391 1 92.44 245 ASN A CA 1
ATOM 1922 C C . ASN A 1 245 ? -12.789 -3.801 -0.862 1 92.44 245 ASN A C 1
ATOM 1924 O O . ASN A 1 245 ? -11.992 -4.734 -0.964 1 92.44 245 ASN A O 1
ATOM 1928 N N . SER A 1 246 ? -13.625 -3.492 -1.769 1 90.38 246 SER A N 1
ATOM 1929 C CA . SER A 1 246 ? -13.641 -4.234 -3.025 1 90.38 246 SER A CA 1
ATOM 1930 C C . SER A 1 246 ? -12.562 -3.738 -3.977 1 90.38 246 SER A C 1
ATOM 1932 O O . SER A 1 246 ? -12.094 -4.484 -4.84 1 90.38 246 SER A O 1
ATOM 1934 N N . LEU A 1 247 ? -12.148 -2.498 -3.768 1 91.69 247 LEU A N 1
ATOM 1935 C CA . LEU A 1 247 ? -11.156 -1.841 -4.617 1 91.69 247 LEU A CA 1
ATOM 1936 C C . LEU A 1 247 ? -9.742 -2.186 -4.172 1 91.69 247 LEU A C 1
ATOM 1938 O O . LEU A 1 247 ? -8.859 -2.41 -5.008 1 91.69 247 LEU A O 1
ATOM 1942 N N . ARG A 1 248 ? -9.555 -2.195 -2.932 1 92.88 248 ARG A N 1
ATOM 1943 C CA . ARG A 1 248 ? -8.195 -2.297 -2.41 1 92.88 248 ARG A CA 1
ATOM 1944 C C . ARG A 1 248 ? -7.637 -3.703 -2.611 1 92.88 248 ARG A C 1
ATOM 1946 O O . ARG A 1 248 ? -8.391 -4.672 -2.697 1 92.88 248 ARG A O 1
ATOM 1953 N N . PRO A 1 249 ? -6.277 -3.787 -2.707 1 92.81 249 PRO A N 1
ATOM 1954 C CA . PRO A 1 249 ? -5.68 -5.121 -2.625 1 92.81 249 PRO A CA 1
ATOM 1955 C C . PRO A 1 249 ? -5.996 -5.828 -1.309 1 92.81 249 PRO A C 1
ATOM 1957 O O . PRO A 1 249 ? -6.164 -5.176 -0.276 1 92.81 249 PRO A O 1
ATOM 1960 N N . PRO A 1 250 ? -6.047 -7.156 -1.342 1 91.19 250 PRO A N 1
ATOM 1961 C CA . PRO A 1 250 ? -6.445 -7.91 -0.153 1 91.19 250 PRO A CA 1
ATOM 1962 C C . PRO A 1 250 ? -5.512 -7.684 1.033 1 91.19 250 PRO A C 1
ATOM 1964 O O . PRO A 1 250 ? -5.945 -7.75 2.188 1 91.19 250 PRO A O 1
ATOM 1967 N N . PHE A 1 251 ? -4.242 -7.328 0.75 1 95.69 251 PHE A N 1
ATOM 1968 C CA . PHE A 1 251 ? -3.24 -7.219 1.804 1 95.69 251 PHE A CA 1
ATOM 1969 C C . PHE A 1 251 ? -2.553 -5.859 1.758 1 95.69 251 PHE A C 1
ATOM 1971 O O . PHE A 1 251 ? -1.324 -5.777 1.81 1 95.69 251 PHE A O 1
ATOM 1978 N N . ASN A 1 252 ? -3.381 -4.82 1.77 1 96.94 252 ASN A N 1
ATOM 1979 C CA . ASN A 1 252 ? -2.801 -3.502 1.533 1 96.94 252 ASN A CA 1
ATOM 1980 C C . ASN A 1 252 ? -2.123 -2.955 2.787 1 96.94 252 ASN A C 1
ATOM 1982 O O . ASN A 1 252 ? -1.311 -2.031 2.707 1 96.94 252 ASN A O 1
ATOM 1986 N N . VAL A 1 253 ? -2.455 -3.443 3.986 1 98.38 253 VAL A N 1
ATOM 1987 C CA . VAL A 1 253 ? -1.746 -3.072 5.207 1 98.38 253 VAL A CA 1
ATOM 1988 C C . VAL A 1 253 ? -0.866 -4.234 5.664 1 98.38 253 VAL A C 1
ATOM 1990 O O . VAL A 1 253 ? -1.367 -5.32 5.969 1 98.38 253 VAL A O 1
ATOM 1993 N N . ASN A 1 254 ? 0.432 -3.992 5.746 1 98.62 254 ASN A N 1
ATOM 1994 C CA . ASN A 1 254 ? 1.367 -5.086 5.98 1 98.62 254 ASN A CA 1
ATOM 1995 C C . ASN A 1 254 ? 1.246 -5.633 7.398 1 98.62 254 ASN A C 1
ATOM 1997 O O . ASN A 1 254 ? 0.675 -4.98 8.273 1 98.62 254 ASN A O 1
ATOM 2001 N N . PHE A 1 255 ? 1.753 -6.797 7.586 1 98.56 255 PHE A N 1
ATOM 2002 C CA . PHE A 1 255 ? 1.587 -7.578 8.805 1 98.56 255 PHE A CA 1
ATOM 2003 C C . PHE A 1 255 ? 2.16 -6.832 10.008 1 98.56 255 PHE A C 1
ATOM 2005 O O . PHE A 1 255 ? 1.487 -6.684 11.031 1 98.56 255 PHE A O 1
ATOM 2012 N N . LEU A 1 256 ? 3.383 -6.305 9.898 1 98.88 256 LEU A N 1
ATOM 2013 C CA . LEU A 1 256 ? 4.027 -5.641 11.031 1 98.88 256 LEU A CA 1
ATOM 2014 C C . LEU A 1 256 ? 3.328 -4.328 11.359 1 98.88 256 LEU A C 1
ATOM 2016 O O . LEU A 1 256 ? 3.271 -3.926 12.523 1 98.88 256 LEU A O 1
ATOM 2020 N N . ALA A 1 257 ? 2.791 -3.668 10.328 1 98.88 257 ALA A N 1
ATOM 2021 C CA . ALA A 1 257 ? 2.012 -2.457 10.57 1 98.88 257 ALA A CA 1
ATOM 2022 C C . ALA A 1 257 ? 0.783 -2.754 11.422 1 98.88 257 ALA A C 1
ATOM 2024 O O . ALA A 1 257 ? 0.443 -1.981 12.32 1 98.88 257 ALA A O 1
ATOM 2025 N N . GLN A 1 258 ? 0.097 -3.846 11.102 1 98.69 258 GLN A N 1
ATOM 2026 C CA . GLN A 1 258 ? -1.082 -4.215 11.875 1 98.69 258 GLN A CA 1
ATOM 2027 C C . GLN A 1 258 ? -0.718 -4.5 13.328 1 98.69 258 GLN A C 1
ATOM 2029 O O . GLN A 1 258 ? -1.38 -4.012 14.25 1 98.69 258 GLN A O 1
ATOM 2034 N N . MET A 1 259 ? 0.403 -5.281 13.555 1 98.69 259 MET A N 1
ATOM 2035 C CA . MET A 1 259 ? 0.853 -5.59 14.914 1 98.69 259 MET A CA 1
ATOM 2036 C C . MET A 1 259 ? 1.228 -4.316 15.664 1 98.69 259 MET A C 1
ATOM 2038 O O . MET A 1 259 ? 0.848 -4.141 16.828 1 98.69 259 MET A O 1
ATOM 2042 N N . ALA A 1 260 ? 1.898 -3.449 14.977 1 98.88 260 ALA A N 1
ATOM 2043 C CA . ALA A 1 260 ? 2.363 -2.199 15.578 1 98.88 260 ALA A CA 1
ATOM 2044 C C . ALA A 1 260 ? 1.188 -1.294 15.938 1 98.88 260 ALA A C 1
ATOM 2046 O O . ALA A 1 260 ? 1.165 -0.694 17.016 1 98.88 260 ALA A O 1
ATOM 2047 N N . ALA A 1 261 ? 0.253 -1.189 15.008 1 98.88 261 ALA A N 1
ATOM 2048 C CA . ALA A 1 261 ? -0.896 -0.314 15.227 1 98.88 261 ALA A CA 1
ATOM 2049 C C . ALA A 1 261 ? -1.727 -0.784 16.422 1 98.88 261 ALA A C 1
ATOM 2051 O O . ALA A 1 261 ? -2.188 0.031 17.219 1 98.88 261 ALA A O 1
ATOM 2052 N N . VAL A 1 262 ? -1.91 -2.092 16.547 1 98.75 262 VAL A N 1
ATOM 2053 C CA . VAL A 1 262 ? -2.633 -2.646 17.688 1 98.75 262 VAL A CA 1
ATOM 2054 C C . VAL A 1 262 ? -1.923 -2.27 18.984 1 98.75 262 VAL A C 1
ATOM 2056 O O . VAL A 1 262 ? -2.559 -1.81 19.938 1 98.75 262 VAL A O 1
ATOM 2059 N N . ALA A 1 263 ? -0.602 -2.441 19.016 1 98.75 263 ALA A N 1
ATOM 2060 C CA . ALA A 1 263 ? 0.19 -2.104 20.188 1 98.75 263 ALA A CA 1
ATOM 2061 C C . ALA A 1 263 ? 0.143 -0.605 20.469 1 98.75 263 ALA A C 1
ATOM 2063 O O . ALA A 1 263 ? 0.099 -0.188 21.625 1 98.75 263 ALA A O 1
ATOM 2064 N N . ALA A 1 264 ? 0.167 0.187 19.438 1 98.75 264 ALA A N 1
ATOM 2065 C CA . ALA A 1 264 ? 0.141 1.641 19.578 1 98.75 264 ALA A CA 1
ATOM 2066 C C . ALA A 1 264 ? -1.155 2.104 20.234 1 98.75 264 ALA A C 1
ATOM 2068 O O . ALA A 1 264 ? -1.146 3.018 21.062 1 98.75 264 ALA A O 1
ATOM 2069 N N . LEU A 1 265 ? -2.256 1.468 19.859 1 98.56 265 LEU A N 1
ATOM 2070 C CA . LEU A 1 265 ? -3.559 1.828 20.406 1 98.56 265 LEU A CA 1
ATOM 2071 C C . LEU A 1 265 ? -3.623 1.53 21.906 1 98.56 265 LEU A C 1
ATOM 2073 O O . LEU A 1 265 ? -4.434 2.117 22.625 1 98.56 265 LEU A O 1
ATOM 2077 N N . ASP A 1 266 ? -2.777 0.643 22.391 1 97.56 266 ASP A N 1
ATOM 2078 C CA . ASP A 1 266 ? -2.746 0.276 23.812 1 97.56 266 ASP A CA 1
ATOM 2079 C C . ASP A 1 266 ? -1.867 1.237 24.609 1 97.56 266 ASP A C 1
ATOM 2081 O O . ASP A 1 266 ? -1.859 1.202 25.844 1 97.56 266 ASP A O 1
ATOM 2085 N N . ASP A 1 267 ? -1.146 2.082 23.938 1 98.06 267 ASP A N 1
ATOM 2086 C CA . ASP A 1 267 ? -0.199 2.943 24.641 1 98.06 267 ASP A CA 1
ATOM 2087 C C . ASP A 1 267 ? -0.652 4.402 24.609 1 98.06 267 ASP A C 1
ATOM 2089 O O . ASP A 1 267 ? 0.062 5.266 24.094 1 98.06 267 ASP A O 1
ATOM 2093 N N . GLU A 1 268 ? -1.718 4.676 25.219 1 96.81 268 GLU A N 1
ATOM 2094 C CA . GLU A 1 268 ? -2.293 6.016 25.25 1 96.81 268 GLU A CA 1
ATOM 2095 C C . GLU A 1 268 ? -1.368 6.996 25.969 1 96.81 268 GLU A C 1
ATOM 2097 O O . GLU A 1 268 ? -1.312 8.18 25.609 1 96.81 268 GLU A O 1
ATOM 2102 N N . GLU A 1 269 ? -0.681 6.508 26.953 1 98.19 269 GLU A N 1
ATOM 2103 C CA . GLU A 1 269 ? 0.245 7.359 27.703 1 98.19 269 GLU A CA 1
ATOM 2104 C C . GLU A 1 269 ? 1.337 7.914 26.781 1 98.19 269 GLU A C 1
ATOM 2106 O O . GLU A 1 269 ? 1.674 9.094 26.859 1 98.19 269 GLU A O 1
ATOM 2111 N N . TYR A 1 270 ? 1.882 7.066 26 1 98.44 270 TYR A N 1
ATOM 2112 C CA . TYR A 1 270 ? 2.91 7.5 25.062 1 98.44 270 TY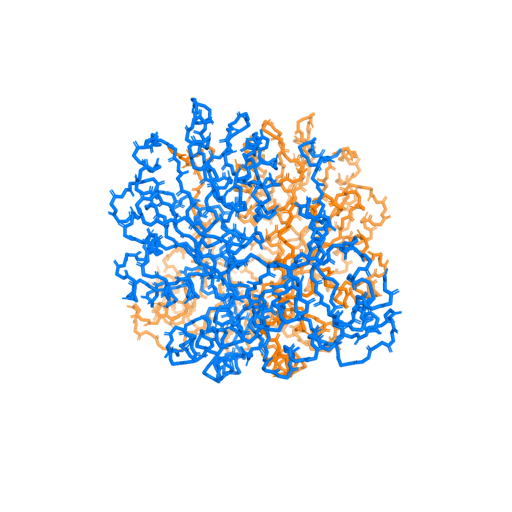R A CA 1
ATOM 2113 C C . TYR A 1 270 ? 2.398 8.633 24.172 1 98.44 270 TYR A C 1
ATOM 2115 O O . TYR A 1 270 ? 3.074 9.656 24.016 1 98.44 270 TYR A O 1
ATOM 2123 N N . VAL A 1 271 ? 1.2 8.492 23.625 1 98.38 271 VAL A N 1
ATOM 2124 C CA . VAL A 1 271 ? 0.621 9.477 22.719 1 98.38 271 VAL A CA 1
ATOM 2125 C C . VAL A 1 271 ? 0.38 10.789 23.453 1 98.38 271 VAL A C 1
ATOM 2127 O O . VAL A 1 271 ? 0.653 11.875 22.922 1 98.38 271 VAL A O 1
ATOM 2130 N N . ARG A 1 272 ? -0.104 10.672 24.656 1 98.12 272 ARG A N 1
ATOM 2131 C CA . ARG A 1 272 ? -0.331 11.867 25.469 1 98.12 272 ARG A CA 1
ATOM 2132 C C . ARG A 1 272 ? 0.968 12.633 25.703 1 98.12 272 ARG A C 1
ATOM 2134 O O . ARG A 1 272 ? 0.984 13.867 25.641 1 98.12 272 ARG A O 1
ATOM 2141 N N . GLU A 1 273 ? 2.025 11.891 25.938 1 98.38 273 GLU A N 1
ATOM 2142 C CA . GLU A 1 273 ? 3.326 12.516 26.156 1 98.38 273 GLU A CA 1
ATOM 2143 C C . GLU A 1 273 ? 3.828 13.203 24.875 1 98.38 273 GLU A C 1
ATOM 2145 O O . GLU A 1 273 ? 4.379 14.305 24.938 1 98.38 273 GLU A O 1
ATOM 2150 N N . VAL A 1 274 ? 3.682 12.539 23.766 1 98.69 274 VAL A N 1
ATOM 2151 C CA . VAL A 1 274 ? 4.086 13.109 22.484 1 98.69 274 VAL A CA 1
ATOM 2152 C C . VAL A 1 274 ? 3.342 14.422 22.25 1 98.69 274 VAL A C 1
ATOM 2154 O O . VAL A 1 274 ? 3.947 15.43 21.859 1 98.69 274 VAL A O 1
ATOM 2157 N N . VAL A 1 275 ? 2.037 14.43 22.484 1 98.69 275 VAL A N 1
ATOM 2158 C CA . VAL A 1 275 ? 1.19 15.594 22.25 1 98.69 275 VAL A CA 1
ATOM 2159 C C . VAL A 1 275 ? 1.592 16.734 23.188 1 98.69 275 VAL A C 1
ATOM 2161 O O . VAL A 1 275 ? 1.738 17.875 22.766 1 98.69 275 VAL A O 1
ATOM 2164 N N . LYS A 1 276 ? 1.778 16.359 24.438 1 98.38 276 LYS A N 1
ATOM 2165 C CA . LYS A 1 276 ? 2.184 17.344 25.422 1 98.38 276 LYS A CA 1
ATOM 2166 C C . LYS A 1 276 ? 3.525 17.984 25.062 1 98.38 276 LYS A C 1
ATOM 2168 O O . LYS A 1 276 ? 3.666 19.203 25.078 1 98.38 276 LYS A O 1
ATOM 2173 N N . ASN A 1 277 ? 4.496 17.156 24.75 1 98.38 277 ASN A N 1
ATOM 2174 C CA . ASN A 1 277 ? 5.828 17.625 24.406 1 98.38 277 ASN A CA 1
ATOM 2175 C C . ASN A 1 277 ? 5.809 18.469 23.125 1 98.38 277 ASN A C 1
ATOM 2177 O O . ASN A 1 277 ? 6.551 19.453 23.016 1 98.38 277 ASN A O 1
ATOM 2181 N N . THR A 1 278 ? 4.98 18.062 22.203 1 98.62 278 THR A N 1
ATOM 2182 C CA . THR A 1 278 ? 4.84 18.828 20.953 1 98.62 278 THR A CA 1
ATOM 2183 C C . THR A 1 278 ? 4.262 20.203 21.234 1 98.62 278 THR A C 1
ATOM 2185 O O . THR A 1 278 ? 4.715 21.203 20.672 1 98.62 278 THR A O 1
ATOM 2188 N N . ASP A 1 279 ? 3.283 20.266 22.109 1 98.38 279 ASP A N 1
ATOM 2189 C CA . ASP A 1 279 ? 2.68 21.547 22.469 1 98.38 279 ASP A CA 1
ATOM 2190 C C . ASP A 1 279 ? 3.699 22.453 23.141 1 98.38 279 ASP A C 1
ATOM 2192 O O . ASP A 1 279 ? 3.75 23.656 22.859 1 98.38 279 ASP A O 1
ATOM 2196 N N . GLU A 1 280 ? 4.5 21.891 24 1 98.5 280 GLU A N 1
ATOM 2197 C CA . GLU A 1 280 ? 5.562 22.641 24.656 1 98.5 280 GLU A CA 1
ATOM 2198 C C . GLU A 1 280 ? 6.59 23.141 23.641 1 98.5 280 GLU A C 1
ATOM 2200 O O . GLU A 1 280 ? 7.062 24.266 23.734 1 98.5 280 GLU A O 1
ATOM 2205 N N . GLY A 1 281 ? 6.953 22.234 22.734 1 98.75 281 GLY A N 1
ATOM 2206 C CA . GLY A 1 281 ? 7.871 22.625 21.672 1 98.75 281 GLY A CA 1
ATOM 2207 C C . GLY A 1 281 ? 7.344 23.75 20.797 1 98.75 281 GLY A C 1
ATOM 2208 O O . GLY A 1 281 ? 8.094 24.641 20.422 1 98.75 281 GLY A O 1
ATOM 2209 N N . LYS A 1 282 ? 6.062 23.766 20.5 1 98.62 282 LYS A N 1
ATOM 2210 C CA . LYS A 1 282 ? 5.438 24.828 19.719 1 98.62 282 LYS A CA 1
ATOM 2211 C C . LYS A 1 282 ? 5.539 26.172 20.438 1 98.62 282 LYS A C 1
ATOM 2213 O O . LYS A 1 282 ? 5.887 27.188 19.828 1 98.62 282 LYS A O 1
ATOM 2218 N N . LYS A 1 283 ? 5.234 26.125 21.703 1 98.5 283 LYS A N 1
ATOM 2219 C CA . LYS A 1 283 ? 5.301 27.344 22.5 1 98.5 283 LYS A CA 1
ATOM 2220 C C . LYS A 1 283 ? 6.711 27.922 22.5 1 98.5 283 LYS A C 1
ATOM 2222 O O . LYS A 1 283 ? 6.887 29.141 22.375 1 98.5 283 LYS A O 1
ATOM 2227 N N . PHE A 1 284 ? 7.68 27.047 22.672 1 98.81 284 PHE A N 1
ATOM 2228 C CA . PHE A 1 284 ? 9.078 27.469 22.609 1 98.81 284 PHE A CA 1
ATOM 2229 C C . PHE A 1 284 ? 9.391 28.109 21.266 1 98.81 284 PHE A C 1
ATOM 2231 O O . PHE A 1 284 ? 9.984 29.188 21.219 1 98.81 284 PHE A O 1
ATOM 2238 N N . LEU A 1 285 ? 9.008 27.469 20.188 1 98.88 285 LEU A N 1
ATOM 2239 C CA . LEU A 1 285 ? 9.281 27.984 18.844 1 98.88 285 LEU A CA 1
ATOM 2240 C C . LEU A 1 285 ? 8.586 29.328 18.625 1 98.88 285 LEU A C 1
ATOM 2242 O O . LEU A 1 285 ? 9.18 30.25 18.078 1 98.88 285 LEU A O 1
ATOM 2246 N N . TYR A 1 286 ? 7.312 29.469 19.078 1 98.81 286 TYR A N 1
ATOM 2247 C CA . TYR A 1 286 ? 6.578 30.719 18.953 1 98.81 286 TYR A CA 1
ATOM 2248 C C . TYR A 1 286 ? 7.336 31.859 19.625 1 98.81 286 TYR A C 1
ATOM 2250 O O . TYR A 1 286 ? 7.523 32.938 19.031 1 98.81 286 TYR A O 1
ATOM 2258 N N . GLN A 1 287 ? 7.762 31.562 20.766 1 98.75 287 GLN A N 1
ATOM 2259 C CA . GLN A 1 287 ? 8.461 32.594 21.531 1 98.75 287 GLN A CA 1
ATOM 2260 C C . GLN A 1 287 ? 9.75 33 20.828 1 98.75 287 GLN A C 1
ATOM 2262 O O . GLN A 1 287 ? 10.039 34.219 20.734 1 98.75 287 GLN A O 1
ATOM 2267 N N . GLU A 1 288 ? 10.516 32.062 20.406 1 98.75 288 GLU A N 1
ATOM 2268 C CA . GLU A 1 288 ? 11.781 32.375 19.75 1 98.75 288 GLU A CA 1
ATOM 2269 C C . GLU A 1 288 ? 11.562 33.094 18.438 1 98.75 288 GLU A C 1
ATOM 2271 O O . GLU A 1 288 ? 12.32 34 18.094 1 98.75 288 GLU A O 1
ATOM 2276 N N . ILE A 1 289 ? 10.578 32.719 17.719 1 98.62 289 ILE A N 1
ATOM 2277 C CA . ILE A 1 289 ? 10.273 33.344 16.438 1 98.62 289 ILE A CA 1
ATOM 2278 C C . ILE A 1 289 ? 9.891 34.812 16.656 1 98.62 289 ILE A C 1
ATOM 2280 O O . ILE A 1 289 ? 10.32 35.688 15.914 1 98.62 289 ILE A O 1
ATOM 2284 N N . ILE A 1 290 ? 9.094 35.062 17.688 1 98.38 290 ILE A N 1
ATOM 2285 C CA . ILE A 1 290 ? 8.703 36.438 18.047 1 98.38 290 ILE A CA 1
ATOM 2286 C C . ILE A 1 290 ? 9.945 37.219 18.438 1 98.38 290 ILE A C 1
ATOM 2288 O O . ILE A 1 290 ? 10.102 38.375 18.016 1 98.38 290 ILE A O 1
ATOM 2292 N N . ARG A 1 291 ? 10.805 36.625 19.156 1 98.19 291 ARG A N 1
ATOM 2293 C CA . ARG A 1 291 ? 12.031 37.281 19.578 1 98.19 291 ARG A CA 1
ATOM 2294 C C . ARG A 1 291 ? 12.898 37.688 18.375 1 98.19 291 ARG A C 1
ATOM 2296 O O . ARG A 1 291 ? 13.602 38.688 18.406 1 98.19 291 ARG A O 1
ATOM 2303 N N . MET A 1 292 ? 12.789 36.906 17.359 1 97.81 292 MET A N 1
ATOM 2304 C CA . MET A 1 292 ? 13.562 37.156 16.156 1 97.81 292 MET A CA 1
ATOM 2305 C C . MET A 1 292 ? 12.883 38.188 15.273 1 97.81 292 MET A C 1
ATOM 2307 O O . MET A 1 292 ? 13.43 38.594 14.25 1 97.81 292 MET A O 1
ATOM 2311 N N . GLY A 1 293 ? 11.641 38.625 15.664 1 97.75 293 GLY A N 1
ATOM 2312 C CA . GLY A 1 293 ? 10.898 39.594 14.891 1 97.75 293 GLY A CA 1
ATOM 2313 C C . GLY A 1 293 ? 10.211 39 13.672 1 97.75 293 GLY A C 1
ATOM 2314 O O . GLY A 1 293 ? 9.906 39.688 12.711 1 97.75 293 GLY A O 1
ATOM 2315 N N . LEU A 1 294 ? 10.062 37.688 13.648 1 98.44 294 LEU A N 1
ATOM 2316 C CA . LEU A 1 294 ? 9.414 37 12.539 1 98.44 294 LEU A CA 1
ATOM 2317 C C . LEU A 1 294 ? 7.953 36.719 12.859 1 98.44 294 LEU A C 1
ATOM 2319 O O . LEU A 1 294 ? 7.523 36.844 14 1 98.44 294 LEU A O 1
ATOM 2323 N N . SER A 1 295 ? 7.215 36.406 11.836 1 98.38 295 SER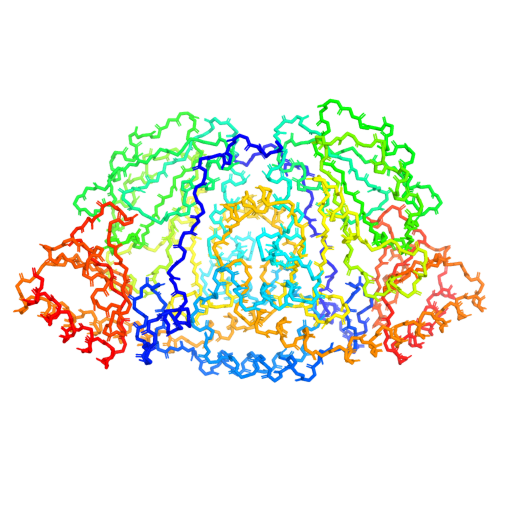 A N 1
ATOM 2324 C CA . SER A 1 295 ? 5.824 36 11.969 1 98.38 295 SER A CA 1
ATOM 2325 C C . SER A 1 295 ? 5.668 34.5 11.75 1 98.38 295 SER A C 1
ATOM 2327 O O . SER A 1 295 ? 6.504 33.875 11.094 1 98.38 295 SER A O 1
ATOM 2329 N N . TYR A 1 296 ? 4.707 33.969 12.297 1 98.69 296 TYR A N 1
ATOM 2330 C CA . TYR A 1 296 ? 4.344 32.562 12.109 1 98.69 296 TYR A CA 1
ATOM 2331 C C . TYR A 1 296 ? 2.83 32.406 12.062 1 98.69 296 TYR A C 1
ATOM 2333 O O . TYR A 1 296 ? 2.084 33.344 12.375 1 98.69 296 TYR A O 1
ATOM 2341 N N . ILE A 1 297 ? 2.316 31.281 11.578 1 98.81 297 ILE A N 1
ATOM 2342 C CA . ILE A 1 297 ? 0.905 30.906 11.625 1 98.81 297 ILE A CA 1
ATOM 2343 C C . ILE A 1 297 ? 0.659 29.984 12.805 1 98.81 297 ILE A C 1
ATOM 2345 O O . ILE A 1 297 ? 1.239 28.891 12.875 1 98.81 297 ILE A O 1
ATOM 2349 N N . PRO A 1 298 ? -0.14 30.422 13.766 1 98.25 298 PRO A N 1
ATOM 2350 C CA . PRO A 1 298 ? -0.47 29.484 14.836 1 98.25 298 PRO A CA 1
ATOM 2351 C C . PRO A 1 298 ? -0.973 28.141 14.305 1 98.25 298 PRO A C 1
ATOM 2353 O O . PRO A 1 298 ? -1.753 28.094 13.352 1 98.25 298 PRO A O 1
ATOM 2356 N N . SER A 1 299 ? -0.502 27.047 14.93 1 98.75 299 SER A N 1
ATOM 2357 C CA . SER A 1 299 ? -0.755 25.734 14.344 1 98.75 299 SER A CA 1
ATOM 2358 C C . SER A 1 299 ? -1.453 24.812 15.336 1 98.75 299 SER A C 1
ATOM 2360 O O . SER A 1 299 ? -1.124 24.812 16.531 1 98.75 299 SER A O 1
ATOM 2362 N N . ALA A 1 300 ? -2.428 24.078 14.852 1 98.69 300 ALA A N 1
ATOM 2363 C CA . ALA A 1 300 ? -3.068 23.031 15.641 1 98.69 300 ALA A CA 1
ATOM 2364 C C . ALA A 1 300 ? -2.459 21.656 15.336 1 98.69 300 ALA A C 1
ATOM 2366 O O . ALA A 1 300 ? -2.965 20.641 15.789 1 98.69 300 ALA A O 1
ATOM 2367 N N . ALA A 1 301 ? -1.377 21.578 14.57 1 98.75 301 ALA A N 1
ATOM 2368 C CA . ALA A 1 301 ? -0.688 20.359 14.172 1 98.75 301 ALA A CA 1
ATOM 2369 C C . ALA A 1 301 ? 0.696 20.281 14.805 1 98.75 301 ALA A C 1
ATOM 2371 O O . ALA A 1 301 ? 0.989 21 15.766 1 98.75 301 ALA A O 1
ATOM 2372 N N . ASN A 1 302 ? 1.523 19.312 14.383 1 98.88 302 ASN A N 1
ATOM 2373 C CA . ASN A 1 302 ? 2.863 19.172 14.945 1 98.88 302 ASN A CA 1
ATOM 2374 C C . ASN A 1 302 ? 3.908 19.875 14.086 1 98.88 302 ASN A C 1
ATOM 2376 O O . ASN A 1 302 ? 5.051 19.422 13.992 1 98.88 302 ASN A O 1
ATOM 2380 N N . PHE A 1 303 ? 3.494 20.875 13.398 1 98.88 303 PHE A N 1
ATOM 2381 C CA . PHE A 1 303 ? 4.348 21.719 12.562 1 98.88 303 PHE A CA 1
ATOM 2382 C C . PHE A 1 303 ? 3.855 23.156 12.57 1 98.88 303 PHE A C 1
ATOM 2384 O O . PHE A 1 303 ? 2.77 23.438 13.078 1 98.88 303 PHE A O 1
ATOM 2391 N N . LEU A 1 304 ? 4.637 24.078 12.055 1 98.5 304 LEU A N 1
ATOM 2392 C CA . LEU A 1 304 ? 4.172 25.438 11.867 1 98.5 304 LEU A CA 1
ATOM 2393 C C . LEU A 1 304 ? 4.859 26.094 10.68 1 98.5 304 LEU A C 1
ATOM 2395 O O . LEU A 1 304 ? 5.934 25.656 10.258 1 98.5 304 LEU A O 1
ATOM 2399 N N . MET A 1 305 ? 4.191 27.078 10.148 1 98.88 305 MET A N 1
ATOM 2400 C CA . MET A 1 305 ? 4.73 27.922 9.086 1 98.88 305 MET A CA 1
ATOM 2401 C C . MET A 1 305 ? 5.352 29.188 9.664 1 98.88 305 MET A C 1
ATOM 2403 O O . MET A 1 305 ? 4.758 29.844 10.523 1 98.88 305 MET A O 1
ATOM 2407 N N . ILE A 1 306 ? 6.547 29.5 9.148 1 98.88 306 ILE A N 1
ATOM 2408 C CA . ILE A 1 306 ? 7.27 30.703 9.57 1 98.88 306 ILE A CA 1
ATOM 2409 C C . ILE A 1 306 ? 7.539 31.594 8.359 1 98.88 306 ILE A C 1
ATOM 2411 O O . ILE A 1 306 ? 8.016 31.125 7.324 1 98.88 306 ILE A O 1
ATOM 2415 N N . LYS A 1 307 ? 7.211 32.844 8.492 1 98.69 307 LYS A N 1
ATOM 2416 C CA . LYS A 1 307 ? 7.527 33.781 7.441 1 98.69 307 LYS A CA 1
ATOM 2417 C C . LYS A 1 307 ? 8.945 34.344 7.605 1 98.69 307 LYS A C 1
ATOM 2419 O O . LYS A 1 307 ? 9.211 35.125 8.523 1 98.69 307 LYS A O 1
ATOM 2424 N N . THR A 1 308 ? 9.82 34.031 6.734 1 98.12 308 THR A N 1
ATOM 2425 C CA . THR A 1 308 ? 11.227 34.375 6.895 1 98.12 308 THR A CA 1
ATOM 2426 C C . THR A 1 308 ? 11.547 35.688 6.215 1 98.12 308 THR A C 1
ATOM 2428 O O . THR A 1 308 ? 12.609 36.281 6.441 1 98.12 308 THR A O 1
ATOM 2431 N N . GLU A 1 309 ? 10.656 36.156 5.355 1 96.81 309 GLU A N 1
ATOM 2432 C CA . GLU A 1 309 ? 10.844 37.375 4.57 1 96.81 309 GLU A CA 1
ATOM 2433 C C . GLU A 1 309 ? 11.992 37.219 3.578 1 96.81 309 GLU A C 1
ATOM 2435 O O . GLU A 1 309 ? 12.539 38.188 3.088 1 96.81 309 GLU A O 1
ATOM 2440 N N . LYS A 1 310 ? 12.422 36.031 3.387 1 98.06 310 LYS A N 1
ATOM 2441 C CA . LYS A 1 310 ? 13.414 35.625 2.396 1 98.06 310 LYS A CA 1
ATOM 2442 C C . LYS A 1 310 ? 12.859 34.531 1.495 1 98.06 310 LYS A C 1
ATOM 2444 O O . LYS A 1 310 ? 11.906 33.844 1.861 1 98.06 310 LYS A O 1
ATOM 2449 N N . PRO A 1 311 ? 13.367 34.469 0.302 1 98 311 PRO A N 1
ATOM 2450 C CA . PRO A 1 311 ? 12.945 33.312 -0.495 1 98 311 PRO A CA 1
ATOM 2451 C C . PRO A 1 311 ? 13.125 31.984 0.242 1 98 311 PRO A C 1
ATOM 2453 O O . PRO A 1 311 ? 14.234 31.656 0.676 1 98 311 PRO A O 1
ATOM 2456 N N . SER A 1 312 ? 12.062 31.234 0.412 1 98 312 SER A N 1
ATOM 2457 C CA . SER A 1 312 ? 12.07 30.047 1.248 1 98 312 SER A CA 1
ATOM 2458 C C . SER A 1 312 ? 13.047 29 0.721 1 98 312 SER A C 1
ATOM 2460 O O . SER A 1 312 ? 13.68 28.281 1.5 1 98 312 SER A O 1
ATOM 2462 N N . ALA A 1 313 ? 13.164 28.891 -0.601 1 96.69 313 ALA A N 1
ATOM 2463 C CA . ALA A 1 313 ? 14.086 27.922 -1.195 1 96.69 313 ALA A CA 1
ATOM 2464 C C . ALA A 1 313 ? 15.523 28.203 -0.747 1 96.69 313 ALA A C 1
ATOM 2466 O O . ALA A 1 313 ? 16.297 27.266 -0.533 1 96.69 313 ALA A O 1
ATOM 2467 N N . LEU A 1 314 ? 15.891 29.438 -0.655 1 97.38 314 LEU A N 1
ATOM 2468 C CA . LEU A 1 314 ? 17.219 29.828 -0.208 1 97.38 314 LEU A CA 1
ATOM 2469 C C . LEU A 1 314 ? 17.422 29.5 1.269 1 97.38 314 LEU A C 1
ATOM 2471 O O . LEU A 1 314 ? 18.469 29 1.664 1 97.38 314 LEU A O 1
ATOM 2475 N N . VAL A 1 315 ? 16.438 29.875 2.049 1 98.25 315 VAL A N 1
ATOM 2476 C CA . VAL A 1 315 ? 16.5 29.578 3.477 1 98.25 315 VAL A CA 1
ATOM 2477 C C . VAL A 1 315 ? 16.641 28.078 3.688 1 98.25 315 VAL A C 1
ATOM 2479 O O . VAL A 1 315 ? 17.469 27.641 4.496 1 98.25 315 VAL A O 1
ATOM 2482 N N . PHE A 1 316 ? 15.875 27.312 2.939 1 96.75 316 PHE A N 1
ATOM 2483 C CA . PHE A 1 316 ? 15.945 25.859 2.992 1 96.75 316 PHE A CA 1
ATOM 2484 C C . PHE A 1 316 ? 17.359 25.359 2.684 1 96.75 316 PHE A C 1
ATOM 2486 O O . PHE A 1 316 ? 17.922 24.562 3.439 1 96.75 316 PHE A O 1
ATOM 2493 N N . ARG A 1 317 ? 17.922 25.812 1.621 1 94.88 317 ARG A N 1
ATOM 2494 C CA . ARG A 1 317 ? 19.234 25.375 1.185 1 94.88 317 ARG A CA 1
ATOM 2495 C C . ARG A 1 317 ? 20.297 25.703 2.232 1 94.88 317 ARG A C 1
ATOM 2497 O O . ARG A 1 317 ? 21.172 24.875 2.51 1 94.88 317 ARG A O 1
ATOM 2504 N N . GLU A 1 318 ? 20.266 26.859 2.77 1 96.31 318 GLU A N 1
ATOM 2505 C CA . GLU A 1 318 ? 21.266 27.266 3.754 1 96.31 318 GLU A CA 1
ATOM 2506 C C . GLU A 1 318 ? 21.125 26.484 5.051 1 96.31 318 GLU A C 1
ATOM 2508 O O . GLU A 1 318 ? 22.125 26.141 5.688 1 96.31 318 GLU A O 1
ATOM 2513 N N . LEU A 1 319 ? 19.875 26.25 5.477 1 97.06 319 LEU A N 1
ATOM 2514 C CA . LEU A 1 319 ? 19.656 25.406 6.652 1 97.06 319 LEU A CA 1
ATOM 2515 C C . LEU A 1 319 ? 20.156 23.984 6.406 1 97.06 319 LEU A C 1
ATOM 2517 O O . LEU A 1 319 ? 20.75 23.375 7.297 1 97.06 319 LEU A O 1
ATOM 2521 N N . LEU A 1 320 ? 19.844 23.531 5.199 1 94.75 320 LEU A N 1
ATOM 2522 C CA . LEU A 1 320 ? 20.281 22.188 4.82 1 94.75 320 LEU A CA 1
ATOM 2523 C C . LEU A 1 320 ? 21.797 22.047 4.953 1 94.75 320 LEU A C 1
ATOM 2525 O O . LEU A 1 320 ? 22.281 21.047 5.473 1 94.75 320 LEU A O 1
ATOM 2529 N N . LYS A 1 321 ? 22.516 23 4.512 1 92.62 321 LYS A N 1
ATOM 2530 C CA . LYS A 1 321 ? 23.984 23 4.613 1 92.62 321 LYS A CA 1
ATOM 2531 C C . LYS A 1 321 ? 24.422 22.938 6.07 1 92.62 321 LYS A C 1
ATOM 2533 O O . LYS A 1 321 ? 25.547 22.5 6.359 1 92.62 321 LYS A O 1
ATOM 2538 N N . ARG A 1 322 ? 23.578 23.328 6.91 1 93.81 322 ARG A N 1
ATOM 2539 C CA . ARG A 1 322 ? 23.906 23.375 8.328 1 93.81 322 ARG A CA 1
ATOM 2540 C C . ARG A 1 322 ? 23.328 22.172 9.062 1 93.81 322 ARG A C 1
ATOM 2542 O O . ARG A 1 322 ? 23.344 22.109 10.297 1 93.81 322 ARG A O 1
ATOM 2549 N N . GLY A 1 323 ? 22.719 21.266 8.352 1 94.12 323 GLY A N 1
ATOM 2550 C CA . GLY A 1 323 ? 22.281 19.984 8.906 1 94.12 323 GLY A CA 1
ATOM 2551 C C . GLY A 1 323 ? 20.844 20.031 9.414 1 94.12 323 GLY A C 1
ATOM 2552 O O . GLY A 1 323 ? 20.453 19.188 10.211 1 94.12 323 GLY A O 1
ATOM 2553 N N . VAL A 1 324 ? 20.109 21.062 9.016 1 96.69 324 VAL A N 1
ATOM 2554 C CA . VAL A 1 324 ? 18.703 21.156 9.406 1 96.69 324 VAL A CA 1
ATOM 2555 C C . VAL A 1 324 ? 17.812 21.156 8.156 1 96.69 324 VAL A C 1
ATOM 2557 O O . VAL A 1 324 ? 17.953 22.016 7.289 1 96.69 324 VAL A O 1
ATOM 2560 N N . ILE A 1 325 ? 16.969 20.156 8.078 1 96.19 325 ILE A N 1
ATOM 2561 C CA . ILE A 1 325 ? 16.078 20.031 6.93 1 96.19 325 ILE A CA 1
ATOM 2562 C C . ILE A 1 325 ? 14.68 20.5 7.312 1 96.19 325 ILE A C 1
ATOM 2564 O O . ILE A 1 325 ? 14.078 19.984 8.25 1 96.19 325 ILE A O 1
ATOM 2568 N N . VAL A 1 326 ? 14.211 21.5 6.691 1 97.38 326 VAL A N 1
ATOM 2569 C CA . VAL A 1 326 ? 12.836 21.969 6.809 1 97.38 326 VAL A CA 1
ATOM 2570 C C . VAL A 1 326 ? 12.141 21.875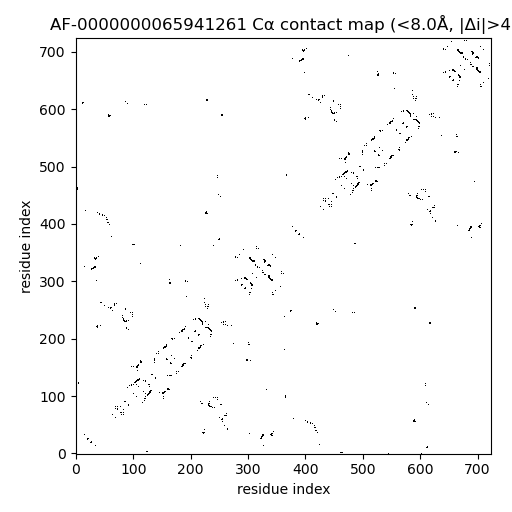 5.449 1 97.38 326 VAL A C 1
ATOM 2572 O O . VAL A 1 326 ? 12.695 21.328 4.5 1 97.38 326 VAL A O 1
ATOM 2575 N N . ARG A 1 327 ? 10.938 22.312 5.387 1 97 327 ARG A N 1
ATOM 2576 C CA . ARG A 1 327 ? 10.227 22.312 4.113 1 97 327 ARG A CA 1
ATOM 2577 C C . ARG A 1 327 ? 10.086 23.734 3.566 1 97 327 ARG A C 1
ATOM 2579 O O . ARG A 1 327 ? 9.625 24.641 4.273 1 97 327 ARG A O 1
ATOM 2586 N N . SER A 1 328 ? 10.547 23.875 2.309 1 97.19 328 SER A N 1
ATOM 2587 C CA . SER A 1 328 ? 10.414 25.172 1.673 1 97.19 328 SER A CA 1
ATOM 2588 C C . SER A 1 328 ? 8.969 25.453 1.271 1 97.19 328 SER A C 1
ATOM 2590 O O . SER A 1 328 ? 8.297 24.578 0.713 1 97.19 328 SER A O 1
ATOM 2592 N N . GLY A 1 329 ? 8.5 26.672 1.509 1 97.5 329 GLY A N 1
ATOM 2593 C CA . GLY A 1 329 ? 7.109 27.016 1.281 1 97.5 329 GLY A CA 1
ATOM 2594 C C . GLY A 1 329 ? 6.785 27.25 -0.181 1 97.5 329 GLY A C 1
ATOM 2595 O O . GLY A 1 329 ? 5.613 27.266 -0.568 1 97.5 329 GLY A O 1
ATOM 2596 N N . ASP A 1 330 ? 7.801 27.438 -1.039 1 96 330 ASP A N 1
ATOM 2597 C CA . ASP A 1 330 ? 7.57 27.703 -2.457 1 96 330 ASP A CA 1
ATOM 2598 C C . ASP A 1 330 ? 6.832 26.531 -3.113 1 96 330 ASP A C 1
ATOM 2600 O O . ASP A 1 330 ? 6.062 26.734 -4.055 1 96 330 ASP A O 1
ATOM 2604 N N . ILE A 1 331 ? 6.977 25.344 -2.574 1 93.06 331 ILE A N 1
ATOM 2605 C CA . ILE A 1 331 ? 6.312 24.172 -3.137 1 93.06 331 ILE A CA 1
ATOM 2606 C C . ILE A 1 331 ? 4.812 24.25 -2.873 1 93.06 331 ILE A C 1
ATOM 2608 O O . ILE A 1 331 ? 4.027 23.531 -3.496 1 93.06 331 ILE A O 1
ATOM 2612 N N . PHE A 1 332 ? 4.426 25.125 -1.909 1 95.31 332 PHE A N 1
ATOM 2613 C CA . PHE A 1 332 ? 3.018 25.328 -1.59 1 95.31 332 PHE A CA 1
ATOM 2614 C C . PHE A 1 332 ? 2.52 26.656 -2.17 1 95.31 332 PHE A C 1
ATOM 2616 O O . PHE A 1 332 ? 1.392 27.062 -1.902 1 95.31 332 PHE A O 1
ATOM 2623 N N . GLY A 1 333 ? 3.363 27.375 -2.861 1 95.94 333 GLY A N 1
ATOM 2624 C CA . GLY A 1 333 ? 3.018 28.703 -3.316 1 95.94 333 GLY A CA 1
ATOM 2625 C C . GLY A 1 333 ? 3.166 29.766 -2.238 1 95.94 333 GLY A C 1
ATOM 2626 O O . GLY A 1 333 ? 2.576 30.844 -2.33 1 95.94 333 GLY A O 1
ATOM 2627 N N . MET A 1 334 ? 3.844 29.453 -1.162 1 97.56 334 MET A N 1
ATOM 2628 C CA . MET A 1 334 ? 4.145 30.359 -0.06 1 97.56 334 MET A CA 1
ATOM 2629 C C . MET A 1 334 ? 5.633 30.688 -0.014 1 97.56 334 MET A C 1
ATOM 2631 O O . MET A 1 334 ? 6.336 30.281 0.91 1 97.56 334 MET A O 1
ATOM 2635 N N . ASP A 1 335 ? 6.074 31.531 -0.815 1 97.56 335 ASP A N 1
ATOM 2636 C CA . ASP A 1 335 ? 7.453 31.672 -1.272 1 97.56 335 ASP A CA 1
ATOM 2637 C C . ASP A 1 335 ? 8.359 32.156 -0.142 1 97.56 335 ASP A C 1
ATOM 2639 O O . ASP A 1 335 ? 9.562 31.875 -0.142 1 97.56 335 ASP A O 1
ATOM 2643 N N . ASP A 1 336 ? 7.879 32.906 0.782 1 98.06 336 ASP A N 1
ATOM 2644 C CA . ASP A 1 336 ? 8.75 33.438 1.831 1 98.06 336 ASP A CA 1
ATOM 2645 C C . ASP A 1 336 ? 8.477 32.75 3.166 1 98.06 336 ASP A C 1
ATOM 2647 O O . ASP A 1 336 ? 8.836 33.25 4.223 1 98.06 336 ASP A O 1
ATOM 2651 N N . TRP A 1 337 ? 7.75 31.609 3.078 1 98.75 337 TRP A N 1
ATOM 2652 C CA . TRP A 1 337 ? 7.449 30.812 4.266 1 98.75 337 TRP A CA 1
ATOM 2653 C C . TRP A 1 337 ? 8.25 29.516 4.27 1 98.75 337 TRP A C 1
ATOM 2655 O O . TRP A 1 337 ? 8.562 28.969 3.207 1 98.75 337 TRP A O 1
ATOM 2665 N N . ILE A 1 338 ? 8.609 29.016 5.422 1 98.75 338 ILE A N 1
ATOM 2666 C CA . ILE A 1 338 ? 9.094 27.641 5.598 1 98.75 338 ILE A CA 1
ATOM 2667 C C . ILE A 1 338 ? 8.188 26.906 6.578 1 98.75 338 ILE A C 1
ATOM 2669 O O . ILE A 1 338 ? 7.586 27.516 7.465 1 98.75 338 ILE A O 1
ATOM 2673 N N . ARG A 1 339 ? 8 25.656 6.367 1 98.75 339 ARG A N 1
ATOM 2674 C CA . ARG A 1 339 ? 7.312 24.812 7.328 1 98.75 339 ARG A CA 1
ATOM 2675 C C . ARG A 1 339 ? 8.305 24 8.156 1 98.75 339 ARG A C 1
ATOM 2677 O O . ARG A 1 339 ? 9.219 23.375 7.605 1 98.75 339 ARG A O 1
ATOM 2684 N N . VAL A 1 340 ? 8.102 23.984 9.414 1 98.75 340 VAL A N 1
ATOM 2685 C CA . VAL A 1 340 ? 9.023 23.266 10.297 1 98.75 340 VAL A CA 1
ATOM 2686 C C . VAL A 1 340 ? 8.234 22.312 11.203 1 98.75 340 VAL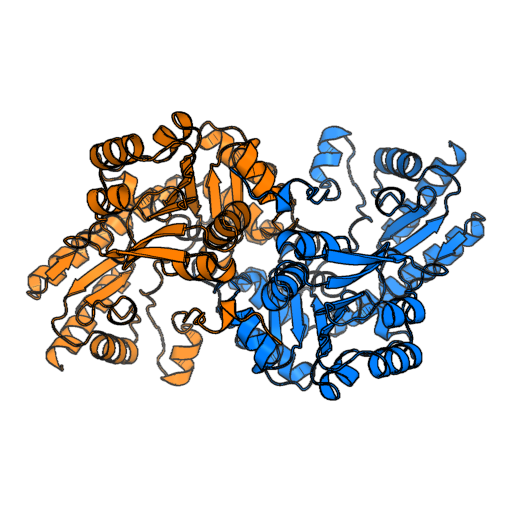 A C 1
ATOM 2688 O O . VAL A 1 340 ? 7.242 22.719 11.812 1 98.75 340 VAL A O 1
ATOM 2691 N N . THR A 1 341 ? 8.648 21.062 11.234 1 98.75 341 THR A N 1
ATOM 2692 C CA . THR A 1 341 ? 8.117 20.094 12.188 1 98.75 341 THR A CA 1
ATOM 2693 C C . THR A 1 341 ? 8.625 20.391 13.594 1 98.75 341 THR A C 1
ATOM 2695 O O . THR A 1 341 ? 9.805 20.703 13.781 1 98.75 341 THR A O 1
ATOM 2698 N N . VAL A 1 342 ? 7.75 20.328 14.555 1 98.81 342 VAL A N 1
ATOM 2699 C CA . VAL A 1 342 ? 8.164 20.516 15.945 1 98.81 342 VAL A CA 1
ATOM 2700 C C . VAL A 1 342 ? 8.984 19.312 16.406 1 98.81 342 VAL A C 1
ATOM 2702 O O . VAL A 1 342 ? 8.5 18.172 16.375 1 98.81 342 VAL A O 1
ATOM 2705 N N . GLY A 1 343 ? 10.25 19.531 16.75 1 98.25 343 GLY A N 1
ATOM 2706 C CA . GLY A 1 343 ? 11.141 18.469 17.188 1 98.25 343 GLY A CA 1
ATOM 2707 C C . GLY A 1 343 ? 11.297 18.391 18.688 1 98.25 343 GLY A C 1
ATOM 2708 O O . GLY A 1 343 ? 10.477 18.938 19.438 1 98.25 343 GLY A O 1
ATOM 2709 N N . THR A 1 344 ? 12.25 17.625 19.125 1 97.88 344 THR A N 1
ATOM 2710 C CA . THR A 1 344 ? 12.648 17.609 20.531 1 97.88 344 THR A CA 1
ATOM 2711 C C . THR A 1 344 ? 13.203 18.969 20.938 1 97.88 344 THR A C 1
ATOM 2713 O O . THR A 1 344 ? 13.508 19.812 20.094 1 97.88 344 THR A O 1
ATOM 2716 N N . PRO A 1 345 ? 13.344 19.125 22.266 1 98.31 345 PRO A N 1
ATOM 2717 C CA . PRO A 1 345 ? 13.898 20.406 22.719 1 98.31 345 PRO A CA 1
ATOM 2718 C C . PRO A 1 345 ? 15.258 20.719 22.109 1 98.31 345 PRO A C 1
ATOM 2720 O O . PRO A 1 345 ? 15.516 21.859 21.703 1 98.31 345 PRO A O 1
ATOM 2723 N N . VAL A 1 346 ? 16.078 19.703 21.953 1 98.12 346 VAL A N 1
ATOM 2724 C CA . VAL A 1 346 ? 17.422 19.875 21.375 1 98.12 346 VAL A CA 1
ATOM 2725 C C . VAL A 1 346 ? 17.312 20.219 19.891 1 98.12 346 VAL A C 1
ATOM 2727 O O . VAL A 1 346 ? 18 21.109 19.406 1 98.12 346 VAL A O 1
ATOM 2730 N N . GLN A 1 347 ? 16.438 19.594 19.188 1 98.25 347 GLN A N 1
ATOM 2731 C CA . GLN A 1 347 ? 16.234 19.844 17.766 1 98.25 347 GLN A CA 1
ATOM 2732 C C . GLN A 1 347 ? 15.656 21.234 17.516 1 98.25 347 GLN A C 1
ATOM 2734 O O . GLN A 1 347 ? 16.078 21.938 16.594 1 98.25 347 GLN A O 1
ATOM 2739 N N . ASN A 1 348 ? 14.695 21.609 18.344 1 98.75 348 ASN A N 1
ATOM 2740 C CA . ASN A 1 348 ? 14.086 22.938 18.234 1 98.75 348 ASN A CA 1
ATOM 2741 C C . ASN A 1 348 ? 15.094 24.047 18.484 1 98.75 348 ASN A C 1
ATOM 2743 O O . ASN A 1 348 ? 15.117 25.047 17.766 1 98.75 348 ASN A O 1
ATOM 2747 N N . ALA A 1 349 ? 15.891 23.828 19.5 1 98.62 349 ALA A N 1
ATOM 2748 C CA . ALA A 1 349 ? 16.906 24.828 19.828 1 98.62 349 ALA A CA 1
ATOM 2749 C C . ALA A 1 349 ? 17.906 24.969 18.688 1 98.62 349 ALA A C 1
ATOM 2751 O O . ALA A 1 349 ? 18.297 26.094 18.328 1 98.62 349 ALA A O 1
ATOM 2752 N N . ARG A 1 350 ? 18.359 23.844 18.156 1 98.31 350 ARG A N 1
ATOM 2753 C CA . ARG A 1 350 ? 19.281 23.875 17.031 1 98.31 350 ARG A CA 1
ATOM 2754 C C . ARG A 1 350 ? 18.656 24.578 15.82 1 98.31 350 ARG A C 1
ATOM 2756 O O . ARG A 1 350 ? 19.312 25.375 15.156 1 98.31 350 ARG A O 1
ATOM 2763 N N . PHE A 1 351 ? 17.484 24.297 15.547 1 98.69 351 PHE A N 1
ATOM 2764 C CA . PHE A 1 351 ? 16.781 24.922 14.43 1 98.69 351 PHE A CA 1
ATOM 2765 C C . PHE A 1 351 ? 16.781 26.438 14.57 1 98.69 351 PHE A C 1
ATOM 2767 O O . PHE A 1 351 ? 17.141 27.156 13.633 1 98.69 351 PHE A O 1
ATOM 2774 N N . ILE A 1 352 ? 16.391 26.906 15.781 1 98.81 352 ILE A N 1
ATOM 2775 C CA . ILE A 1 352 ? 16.297 28.328 16.016 1 98.81 352 ILE A CA 1
ATOM 2776 C C . ILE A 1 352 ? 17.672 28.969 15.844 1 98.81 352 ILE A C 1
ATOM 2778 O O . ILE A 1 352 ? 17.797 30.016 15.203 1 98.81 352 ILE A O 1
ATOM 2782 N N . ASN A 1 353 ? 18.672 28.344 16.391 1 98.62 353 ASN A N 1
ATOM 2783 C CA . ASN A 1 353 ? 20.016 28.875 16.281 1 98.62 353 ASN A CA 1
ATOM 2784 C C . ASN A 1 353 ? 20.469 28.969 14.828 1 98.62 353 ASN A C 1
ATOM 2786 O O . ASN A 1 353 ? 21 30 14.406 1 98.62 353 ASN A O 1
ATOM 2790 N N . GLU A 1 354 ? 20.266 27.891 14.109 1 98.19 354 GLU A N 1
ATOM 2791 C CA . GLU A 1 354 ? 20.688 27.859 12.711 1 98.19 354 GLU A CA 1
ATOM 2792 C C . GLU A 1 354 ? 19.859 28.828 11.867 1 98.19 354 GLU A C 1
ATOM 2794 O O . GLU A 1 354 ? 20.359 29.438 10.93 1 98.19 354 GLU A O 1
ATOM 2799 N N . LEU A 1 355 ? 18.547 28.938 12.172 1 98.69 355 LEU A N 1
ATOM 2800 C CA . LEU A 1 355 ? 17.688 29.875 11.445 1 98.69 355 LEU A CA 1
ATOM 2801 C C . LEU A 1 355 ? 18.172 31.297 11.641 1 98.69 355 LEU A C 1
ATOM 2803 O O . LEU A 1 355 ? 18.234 32.062 10.68 1 98.69 355 LEU A O 1
ATOM 2807 N N . LYS A 1 356 ? 18.516 31.656 12.844 1 98.06 356 LYS A N 1
ATOM 2808 C CA . LYS A 1 356 ? 19.047 33 13.133 1 98.06 356 LYS A CA 1
ATOM 2809 C C . LYS A 1 356 ? 20.297 33.281 12.289 1 98.06 356 LYS A C 1
ATOM 2811 O O . LYS A 1 356 ? 20.406 34.344 11.688 1 98.06 356 LYS A O 1
ATOM 2816 N N . MET A 1 357 ? 21.172 32.312 12.234 1 97.88 357 MET A N 1
ATOM 2817 C CA . MET A 1 357 ? 22.422 32.469 11.484 1 97.88 357 MET A CA 1
ATOM 2818 C C . MET A 1 357 ? 22.141 32.625 9.992 1 97.88 357 MET A C 1
ATOM 2820 O O . MET A 1 357 ? 22.734 33.469 9.328 1 97.88 357 MET A O 1
ATOM 2824 N N . VAL A 1 358 ? 21.25 31.812 9.531 1 98.25 358 VAL A N 1
ATOM 2825 C CA . VAL A 1 358 ? 20.906 31.828 8.109 1 98.25 358 VAL A CA 1
ATOM 2826 C C . VAL A 1 358 ? 20.281 33.156 7.727 1 98.25 358 VAL A C 1
ATOM 2828 O O . VAL A 1 358 ? 20.609 33.75 6.688 1 98.25 358 VAL A O 1
ATOM 2831 N N . LEU A 1 359 ? 19.391 33.656 8.562 1 97.81 359 LEU A N 1
ATOM 2832 C CA . LEU A 1 359 ? 18.703 34.906 8.242 1 97.81 359 LEU A CA 1
ATOM 2833 C C . LEU A 1 359 ? 19.656 36.094 8.336 1 97.81 359 LEU A C 1
ATOM 2835 O O . LEU A 1 359 ? 19.469 37.094 7.645 1 97.81 359 LEU A O 1
ATOM 2839 N N . GLU A 1 360 ? 20.656 35.969 9.125 1 95.88 360 GLU A N 1
ATOM 2840 C CA . GLU A 1 360 ? 21.656 37 9.227 1 95.88 360 GLU A CA 1
ATOM 2841 C C . GLU A 1 360 ? 22.516 37.062 7.961 1 95.88 360 GLU A C 1
ATOM 2843 O O . GLU A 1 360 ? 22.938 38.156 7.543 1 95.88 360 GLU A O 1
ATOM 2848 N N . ILE A 1 361 ? 22.719 35.938 7.41 1 93.75 361 ILE A N 1
ATOM 2849 C CA . ILE A 1 361 ? 23.578 35.875 6.238 1 93.75 361 ILE A CA 1
ATOM 2850 C C . ILE A 1 361 ? 22.797 36.281 4.988 1 93.75 361 ILE A C 1
ATOM 2852 O O . ILE A 1 361 ? 23.359 36.844 4.043 1 93.75 361 ILE A O 1
ATOM 2856 N N . LEU A 1 362 ? 21.625 35.906 4.953 1 94.19 362 LEU A N 1
ATOM 2857 C CA . LEU A 1 362 ? 20.797 36.188 3.783 1 94.19 362 LEU A CA 1
ATOM 2858 C C . LEU A 1 362 ? 20.312 37.625 3.795 1 94.19 362 LEU A C 1
ATOM 2860 O O . LEU A 1 362 ? 19.922 38.188 2.756 1 94.19 362 LEU A O 1
ATOM 2864 N N . MET B 1 1 ? -24.125 6.703 -4.871 1 83.56 1 MET B N 1
ATOM 2865 C CA . MET B 1 1 ? -22.984 7.344 -4.234 1 83.56 1 MET B CA 1
ATOM 2866 C C . MET B 1 1 ? -21.672 6.797 -4.797 1 83.56 1 MET B C 1
ATOM 2868 O O . MET B 1 1 ? -20.812 7.566 -5.219 1 83.56 1 MET B O 1
ATOM 2872 N N . VAL B 1 2 ? -21.594 5.504 -5.059 1 90.69 2 VAL B N 1
ATOM 2873 C CA . VAL B 1 2 ? -20.391 4.832 -5.535 1 90.69 2 VAL B CA 1
ATOM 2874 C C . VAL B 1 2 ? -20.469 4.605 -7.043 1 90.69 2 VAL B C 1
ATOM 2876 O O . VAL B 1 2 ? -21.562 4.426 -7.582 1 90.69 2 VAL B O 1
ATOM 2879 N N . ARG B 1 3 ? -19.359 4.695 -7.652 1 93 3 ARG B N 1
ATOM 2880 C CA . ARG B 1 3 ? -19.297 4.488 -9.094 1 93 3 ARG B CA 1
ATOM 2881 C C . ARG B 1 3 ? -19.969 3.176 -9.484 1 93 3 ARG B C 1
ATOM 2883 O O . ARG B 1 3 ? -19.797 2.158 -8.812 1 93 3 ARG B O 1
ATOM 2890 N N . LYS B 1 4 ? -20.594 3.133 -10.648 1 87.69 4 LYS B N 1
ATOM 2891 C CA . LYS B 1 4 ? -21.312 1.966 -11.156 1 87.69 4 LYS B CA 1
ATOM 2892 C C . LYS B 1 4 ? -20.344 0.826 -11.477 1 87.69 4 LYS B C 1
ATOM 2894 O O . LYS B 1 4 ? -20.703 -0.347 -11.328 1 87.69 4 LYS B O 1
ATOM 2899 N N . ALA B 1 5 ? -19.156 1.193 -11.836 1 84.81 5 ALA B N 1
ATOM 2900 C CA . ALA B 1 5 ? -18.156 0.208 -12.234 1 84.81 5 ALA B CA 1
ATOM 2901 C C . ALA B 1 5 ? -17.828 -0.738 -11.078 1 84.81 5 ALA B C 1
ATOM 2903 O O . ALA B 1 5 ? -17.328 -1.84 -11.297 1 84.81 5 ALA B O 1
ATOM 2904 N N . LEU B 1 6 ? -18.141 -0.366 -9.844 1 88.81 6 LEU B N 1
ATOM 2905 C CA . LEU B 1 6 ? -17.75 -1.134 -8.664 1 88.81 6 LEU B CA 1
ATOM 2906 C C . LEU B 1 6 ? -18.859 -2.08 -8.234 1 88.81 6 LEU B C 1
ATOM 2908 O O . LEU B 1 6 ? -18.656 -2.936 -7.371 1 88.81 6 LEU B O 1
ATOM 2912 N N . GLU B 1 7 ? -20.031 -1.963 -8.797 1 83.44 7 GLU B N 1
ATOM 2913 C CA . GLU B 1 7 ? -21.188 -2.758 -8.414 1 83.44 7 GLU B CA 1
ATOM 2914 C C . GLU B 1 7 ? -20.938 -4.246 -8.641 1 83.44 7 GLU B C 1
ATOM 2916 O O . GLU B 1 7 ? -21.453 -5.086 -7.898 1 83.44 7 GLU B O 1
ATOM 2921 N N . ASN B 1 8 ? -20.062 -4.52 -9.539 1 77.06 8 ASN B N 1
ATOM 2922 C CA . ASN B 1 8 ? -19.875 -5.93 -9.875 1 77.06 8 ASN B CA 1
ATOM 2923 C C . ASN B 1 8 ? -18.531 -6.453 -9.367 1 77.06 8 ASN B C 1
ATOM 2925 O O . ASN B 1 8 ? -18.156 -7.598 -9.648 1 77.06 8 ASN B O 1
ATOM 2929 N N . LEU B 1 9 ? -17.875 -5.598 -8.664 1 83.69 9 LEU B N 1
ATOM 2930 C CA . LEU B 1 9 ? -16.609 -6.07 -8.117 1 83.69 9 LEU B CA 1
ATOM 2931 C C . LEU B 1 9 ? -16.844 -6.883 -6.844 1 83.69 9 LEU B C 1
ATOM 2933 O O . LEU B 1 9 ? -17.578 -6.457 -5.957 1 83.69 9 LEU B O 1
ATOM 2937 N N . LYS B 1 10 ? -16.391 -8.078 -6.906 1 70.88 10 LYS B N 1
ATOM 2938 C CA . LYS B 1 10 ? -16.422 -8.883 -5.688 1 70.88 10 LYS B CA 1
ATOM 2939 C C . LYS B 1 10 ? -15.141 -8.711 -4.887 1 70.88 10 LYS B C 1
ATOM 2941 O O . LYS B 1 10 ? -14.039 -8.766 -5.441 1 70.88 10 LYS B O 1
ATOM 2946 N N . PRO B 1 11 ? -15.414 -8.398 -3.566 1 67 11 PRO B N 1
ATOM 2947 C CA . PRO B 1 11 ? -14.188 -8.32 -2.768 1 67 11 PRO B CA 1
ATOM 2948 C C . PRO B 1 11 ? -13.391 -9.625 -2.777 1 67 11 PRO B C 1
ATOM 2950 O O . PRO B 1 11 ? -13.969 -10.703 -2.945 1 67 11 PRO B O 1
ATOM 2953 N N . TYR B 1 12 ? -12.078 -9.406 -2.742 1 65.44 12 TYR B N 1
ATOM 2954 C CA . TYR B 1 12 ? -11.203 -10.57 -2.588 1 65.44 12 TYR B CA 1
ATOM 2955 C C . TYR B 1 12 ? -11.57 -11.359 -1.334 1 65.44 12 TYR B C 1
ATOM 2957 O O . TYR B 1 12 ? -11.844 -10.773 -0.283 1 65.44 12 TYR B O 1
ATOM 2965 N N . VAL B 1 13 ? -11.805 -12.586 -1.492 1 62.12 13 VAL B N 1
ATOM 2966 C CA . VAL B 1 13 ? -12.008 -13.469 -0.351 1 62.12 13 VAL B CA 1
ATOM 2967 C C . VAL B 1 13 ? -10.672 -14.078 0.074 1 62.12 13 VAL B C 1
ATOM 2969 O O . VAL B 1 13 ? -10.164 -15 -0.571 1 62.12 13 VAL B O 1
ATOM 2972 N N . PRO B 1 14 ? -10.016 -13.43 1.065 1 59.59 14 PRO B N 1
ATOM 2973 C CA . PRO B 1 14 ? -8.766 -14.055 1.502 1 59.59 14 PRO B CA 1
ATOM 2974 C C . PRO B 1 14 ? -8.984 -15.391 2.207 1 59.59 14 PRO B C 1
ATOM 2976 O O . PRO B 1 14 ? -10.094 -15.664 2.678 1 59.59 14 PRO B O 1
ATOM 2979 N N . GLY B 1 15 ? -8.047 -16.25 2.061 1 62.81 15 GLY B N 1
ATOM 2980 C CA . GLY B 1 15 ? -8.086 -17.391 2.971 1 62.81 15 GLY B CA 1
ATOM 2981 C C . GLY B 1 15 ? -8.211 -16.984 4.426 1 62.81 15 GLY B C 1
ATOM 2982 O O . GLY B 1 15 ? -7.758 -15.906 4.816 1 62.81 15 GLY B O 1
ATOM 2983 N N . LYS B 1 16 ? -9.062 -17.562 5.168 1 62.94 16 LYS B N 1
ATOM 2984 C CA . LYS B 1 16 ? -9.258 -17.266 6.582 1 62.94 16 LYS B CA 1
ATOM 2985 C C . LYS B 1 16 ? -7.926 -17.266 7.332 1 62.94 16 LYS B C 1
ATOM 2987 O O . LYS B 1 16 ? -7.121 -18.188 7.176 1 62.94 16 LYS B O 1
ATOM 2992 N N . PRO B 1 17 ? -7.625 -16.156 8.023 1 69.75 17 PRO B N 1
ATOM 2993 C CA . PRO B 1 17 ? -6.453 -16.234 8.891 1 69.75 17 PRO B CA 1
ATOM 2994 C C . PRO B 1 17 ? -6.508 -17.438 9.844 1 69.75 17 PRO B C 1
ATOM 2996 O O . PRO B 1 17 ? -7.59 -17.828 10.289 1 69.75 17 PRO B O 1
ATOM 2999 N N . VAL B 1 18 ? -5.34 -17.953 10.016 1 75.81 18 VAL B N 1
ATOM 3000 C CA . VAL B 1 18 ? -5.223 -19.141 10.852 1 75.81 18 VAL B CA 1
ATOM 3001 C C . VAL B 1 18 ? -5.895 -18.891 12.203 1 75.81 18 VAL B C 1
ATOM 3003 O O . VAL B 1 18 ? -6.613 -19.75 12.711 1 75.81 18 VAL B O 1
ATOM 3006 N N . GLU B 1 19 ? -5.684 -17.688 12.648 1 73.88 19 GLU B N 1
ATOM 3007 C CA . GLU B 1 19 ? -6.246 -17.359 13.961 1 73.88 19 GLU B CA 1
ATOM 3008 C C . GLU B 1 19 ? -7.77 -17.406 13.93 1 73.88 19 GLU B C 1
ATOM 3010 O O . GLU B 1 19 ? -8.406 -17.828 14.898 1 73.88 19 GLU B O 1
ATOM 3015 N N . GLU B 1 20 ? -8.328 -16.984 12.898 1 74.31 20 GLU B N 1
ATOM 3016 C CA . GLU B 1 20 ? -9.773 -17 12.75 1 74.31 20 GLU B CA 1
ATOM 3017 C C . GLU B 1 20 ? -10.297 -18.438 12.688 1 74.31 20 GLU B C 1
ATOM 3019 O O . GLU B 1 20 ? -11.32 -18.766 13.297 1 74.31 20 GLU B O 1
ATOM 3024 N N . VAL B 1 21 ? -9.586 -19.219 12.008 1 76.69 21 VAL B N 1
ATOM 3025 C CA . VAL B 1 21 ? -9.969 -20.625 11.867 1 76.69 21 VAL B CA 1
ATOM 3026 C C . VAL B 1 21 ? -9.867 -21.328 13.219 1 76.69 21 VAL B C 1
ATOM 3028 O O . VAL B 1 21 ? -10.766 -22.078 13.594 1 76.69 21 VAL B O 1
ATOM 3031 N N . GLU B 1 22 ? -8.734 -20.969 13.859 1 80.25 22 GLU B N 1
ATOM 3032 C CA . GLU B 1 22 ? -8.539 -21.562 15.18 1 80.25 22 GLU B CA 1
ATOM 3033 C C . GLU B 1 22 ? -9.664 -21.172 16.141 1 80.25 22 GLU B C 1
ATOM 3035 O O . GLU B 1 22 ? -10.188 -22.016 16.859 1 80.25 22 GLU B O 1
ATOM 3040 N N . ARG B 1 23 ? -10.016 -19.969 16.109 1 76 23 ARG B N 1
ATOM 3041 C CA . ARG B 1 23 ? -11.078 -19.469 16.984 1 76 23 ARG B CA 1
ATOM 3042 C C . ARG B 1 23 ? -12.422 -20.109 16.625 1 76 23 ARG B C 1
ATOM 3044 O O . ARG B 1 23 ? -13.18 -20.5 17.516 1 76 23 ARG B O 1
ATOM 3051 N N . GLU B 1 24 ? -12.688 -20.234 15.469 1 77.75 24 GLU B N 1
ATOM 3052 C CA . GLU B 1 24 ? -13.984 -20.703 15 1 77.75 24 GLU B CA 1
ATOM 3053 C C . GLU B 1 24 ? -14.141 -22.203 15.203 1 77.75 24 GLU B C 1
ATOM 3055 O O . GLU B 1 24 ? -15.219 -22.672 15.578 1 77.75 24 GLU B O 1
ATOM 3060 N N . LEU B 1 25 ? -13.023 -22.906 14.992 1 82.31 25 LEU B N 1
ATOM 3061 C CA . LEU B 1 25 ? -13.148 -24.359 14.977 1 82.31 25 LEU B CA 1
ATOM 3062 C C . LEU B 1 25 ? -12.547 -24.984 16.234 1 82.31 25 LEU B C 1
ATOM 3064 O O . LEU B 1 25 ? -12.703 -26.172 16.484 1 82.31 25 LEU B O 1
ATOM 3068 N N . GLY B 1 26 ? -11.875 -24.109 17.016 1 81.94 26 GLY B N 1
ATOM 3069 C CA . GLY B 1 26 ? -11.242 -24.625 18.219 1 81.94 26 GLY B CA 1
ATOM 3070 C C . GLY B 1 26 ? -10.07 -25.547 17.938 1 81.94 26 GLY B C 1
ATOM 3071 O O . GLY B 1 26 ? -9.828 -26.5 18.672 1 81.94 26 GLY B O 1
ATOM 3072 N N . ILE B 1 27 ? -9.531 -25.484 16.766 1 82.88 27 ILE B N 1
ATOM 3073 C CA . ILE B 1 27 ? -8.406 -26.297 16.344 1 82.88 27 ILE B CA 1
ATOM 3074 C C . ILE B 1 27 ? -7.102 -25.547 16.578 1 82.88 27 ILE B C 1
ATOM 3076 O O . ILE B 1 27 ? -7.031 -24.328 16.359 1 82.88 27 ILE B O 1
ATOM 3080 N N . THR B 1 28 ? -6.113 -26.359 17.141 1 83.31 28 THR B N 1
ATOM 3081 C CA . THR B 1 28 ? -4.801 -25.781 17.375 1 83.31 28 THR B CA 1
ATOM 3082 C C . THR B 1 28 ? -3.766 -26.359 16.422 1 83.31 28 THR B C 1
ATOM 3084 O O . THR B 1 28 ? -4.023 -27.375 15.766 1 83.31 28 THR B O 1
ATOM 3087 N N . ASN B 1 29 ? -2.664 -25.75 16.125 1 85.12 29 ASN B N 1
ATOM 3088 C CA . ASN B 1 29 ? -1.546 -26.219 15.312 1 85.12 29 ASN B CA 1
ATOM 3089 C C . ASN B 1 29 ? -1.935 -26.359 13.844 1 85.12 29 ASN B C 1
ATOM 3091 O O . ASN B 1 29 ? -1.754 -27.422 13.25 1 85.12 29 ASN B O 1
ATOM 3095 N N . ILE B 1 30 ? -2.508 -25.391 13.328 1 91.81 30 ILE B N 1
ATOM 3096 C CA . ILE B 1 30 ? -2.996 -25.391 11.953 1 91.81 30 ILE B CA 1
ATOM 3097 C C . ILE B 1 30 ? -1.825 -25.234 10.984 1 91.81 30 ILE B C 1
ATOM 3099 O O . ILE B 1 30 ? -0.939 -24.406 11.211 1 91.81 30 ILE B O 1
ATOM 3103 N N . ASP B 1 31 ? -1.721 -26.188 10 1 95 31 ASP B N 1
ATOM 3104 C CA . ASP B 1 31 ? -0.825 -26 8.859 1 95 31 ASP B CA 1
ATOM 3105 C C . ASP B 1 31 ? -1.53 -25.281 7.711 1 95 31 ASP B C 1
ATOM 3107 O O . ASP B 1 31 ? -2.43 -25.844 7.082 1 95 31 ASP B O 1
ATOM 3111 N N . LYS B 1 32 ? -1.171 -24.078 7.484 1 94.5 32 LYS B N 1
ATOM 3112 C CA . LYS B 1 32 ? -1.746 -23.312 6.387 1 94.5 32 LYS B CA 1
ATOM 3113 C C . LYS B 1 32 ? -0.975 -23.547 5.09 1 94.5 32 LYS B C 1
ATOM 3115 O O . LYS B 1 32 ? 0.075 -22.938 4.867 1 94.5 32 LYS B O 1
ATOM 3120 N N . LEU B 1 33 ? -1.487 -24.312 4.203 1 97.88 33 LEU B N 1
ATOM 3121 C CA . LEU B 1 33 ? -0.898 -24.641 2.912 1 97.88 33 LEU B CA 1
ATOM 3122 C C . LEU B 1 33 ? -1.753 -24.109 1.769 1 97.88 33 LEU B C 1
ATOM 3124 O O . LEU B 1 33 ? -1.99 -24.812 0.783 1 97.88 33 LEU B O 1
ATOM 3128 N N . ALA B 1 34 ? -2.23 -22.828 1.947 1 95.94 34 ALA B N 1
ATOM 3129 C CA . ALA B 1 34 ? -3.297 -22.391 1.043 1 95.94 34 ALA B CA 1
ATOM 3130 C C . ALA B 1 34 ? -2.916 -21.109 0.309 1 95.94 34 ALA B C 1
ATOM 3132 O O . ALA B 1 34 ? -3.57 -20.734 -0.663 1 95.94 34 ALA B O 1
ATOM 3133 N N . SER B 1 35 ? -1.836 -20.375 0.655 1 95.12 35 SER B N 1
ATOM 3134 C CA . SER B 1 35 ? -1.604 -19.031 0.12 1 95.12 35 SER B CA 1
ATOM 3135 C C . SER B 1 35 ? -0.244 -18.938 -0.561 1 95.12 35 SER B C 1
ATOM 3137 O O . SER B 1 35 ? 0.247 -17.844 -0.827 1 95.12 35 SER B O 1
ATOM 3139 N N . ASN B 1 36 ? 0.36 -20.031 -0.787 1 97.62 36 ASN B N 1
ATOM 3140 C CA . ASN B 1 36 ? 1.607 -20.125 -1.537 1 97.62 36 ASN B CA 1
ATOM 3141 C C . ASN B 1 36 ? 2.721 -19.312 -0.886 1 97.62 36 ASN B C 1
ATOM 3143 O O . ASN B 1 36 ? 3.559 -18.734 -1.579 1 97.62 36 ASN B O 1
ATOM 3147 N N . GLU B 1 37 ? 2.664 -19.203 0.473 1 97.62 37 GLU B N 1
ATOM 3148 C CA . GLU B 1 37 ? 3.727 -18.531 1.218 1 97.62 37 GLU B CA 1
ATOM 3149 C C . GLU B 1 37 ? 4.965 -19.422 1.329 1 97.62 37 GLU B C 1
ATOM 3151 O O . GLU B 1 37 ? 4.906 -20.609 1.038 1 97.62 37 GLU B O 1
ATOM 3156 N N . ASN B 1 38 ? 6.07 -18.781 1.619 1 98.44 38 ASN B N 1
ATOM 3157 C CA . ASN B 1 38 ? 7.277 -19.516 1.989 1 98.44 38 ASN B CA 1
ATOM 3158 C C . ASN B 1 38 ? 7.168 -20.094 3.395 1 98.44 38 ASN B C 1
ATOM 3160 O O . ASN B 1 38 ? 7.277 -19.359 4.383 1 98.44 38 ASN B O 1
ATOM 3164 N N . LEU B 1 39 ? 7.047 -21.375 3.459 1 97.19 39 LEU B N 1
ATOM 3165 C CA . LEU B 1 39 ? 6.746 -21.984 4.746 1 97.19 39 LEU B CA 1
ATOM 3166 C C . LEU B 1 39 ? 8.031 -22.375 5.48 1 97.19 39 LEU B C 1
ATOM 3168 O O . LEU B 1 39 ? 7.98 -22.891 6.594 1 97.19 39 LEU B O 1
ATOM 3172 N N . TRP B 1 40 ? 9.172 -22.016 4.914 1 96.88 40 TRP B N 1
ATOM 3173 C CA . TRP B 1 40 ? 10.461 -22.219 5.57 1 96.88 40 TRP B CA 1
ATOM 3174 C C . TRP B 1 40 ? 10.805 -21.031 6.457 1 96.88 40 TRP B C 1
ATOM 3176 O O . TRP B 1 40 ? 11.789 -21.062 7.203 1 96.88 40 TRP B O 1
ATOM 3186 N N . GLY B 1 41 ? 10.016 -20.047 6.41 1 96.62 41 GLY B N 1
ATOM 3187 C CA . GLY B 1 41 ? 10.281 -18.859 7.215 1 96.62 41 GLY B CA 1
ATOM 3188 C C . GLY B 1 41 ? 11.062 -17.797 6.469 1 96.62 41 GLY B C 1
ATOM 3189 O O . GLY B 1 41 ? 10.898 -17.625 5.258 1 96.62 41 GLY B O 1
ATOM 3190 N N . ILE B 1 42 ? 11.758 -16.938 7.223 1 98.06 42 ILE B N 1
ATOM 3191 C CA . ILE B 1 42 ? 12.508 -15.852 6.609 1 98.06 42 ILE B CA 1
ATOM 3192 C C . ILE B 1 42 ? 14 -16.062 6.824 1 98.06 42 ILE B C 1
ATOM 3194 O O . ILE B 1 42 ? 14.406 -16.781 7.742 1 98.06 42 ILE B O 1
ATOM 3198 N N . SER B 1 43 ? 14.805 -15.445 5.965 1 98.5 43 SER B N 1
ATOM 3199 C CA . SER B 1 43 ? 16.25 -15.43 6.137 1 98.5 43 SER B CA 1
ATOM 3200 C C . SER B 1 43 ? 16.641 -14.805 7.473 1 98.5 43 SER B C 1
ATOM 3202 O O . SER B 1 43 ? 16.062 -13.797 7.887 1 98.5 43 SER B O 1
ATOM 3204 N N . PRO B 1 44 ? 17.641 -15.453 8.156 1 98 44 PRO B N 1
ATOM 3205 C CA . PRO B 1 44 ? 18.156 -14.812 9.375 1 98 44 PRO B CA 1
ATOM 3206 C C . PRO B 1 44 ? 18.656 -13.391 9.125 1 98 44 PRO B C 1
ATOM 3208 O O . PRO B 1 44 ? 18.562 -12.539 10.008 1 98 44 PRO B O 1
ATOM 3211 N N . LYS B 1 45 ? 19.203 -13.141 7.898 1 98.5 45 LYS B N 1
ATOM 3212 C CA . LYS B 1 45 ? 19.656 -11.797 7.555 1 98.5 45 LYS B CA 1
ATOM 3213 C C . LYS B 1 45 ? 18.484 -10.812 7.508 1 98.5 45 LYS B C 1
ATOM 3215 O O . LYS B 1 45 ? 18.625 -9.656 7.895 1 98.5 45 LYS B O 1
ATOM 3220 N N . VAL B 1 46 ? 17.375 -11.289 7.031 1 98.75 46 VAL B N 1
ATOM 3221 C CA . VAL B 1 46 ? 16.156 -10.469 6.961 1 98.75 46 VAL B CA 1
ATOM 3222 C C . VAL B 1 46 ? 15.68 -10.141 8.375 1 98.75 46 VAL B C 1
ATOM 3224 O O . VAL B 1 46 ? 15.375 -8.984 8.68 1 98.75 46 VAL B O 1
ATOM 3227 N N . ALA B 1 47 ? 15.609 -11.18 9.219 1 98.5 47 ALA B N 1
ATOM 3228 C CA . ALA B 1 47 ? 15.188 -10.969 10.602 1 98.5 47 ALA B CA 1
ATOM 3229 C C . ALA B 1 47 ? 16.078 -9.938 11.297 1 98.5 47 ALA B C 1
ATOM 3231 O O . ALA B 1 47 ? 15.578 -9.055 11.992 1 98.5 47 ALA B O 1
ATOM 3232 N N . ALA B 1 48 ? 17.359 -10.062 11.117 1 98.56 48 ALA B N 1
ATOM 3233 C CA . ALA B 1 48 ? 18.328 -9.141 11.727 1 98.56 48 ALA B CA 1
ATOM 3234 C C . ALA B 1 48 ? 18.125 -7.719 11.211 1 98.56 48 ALA B C 1
ATOM 3236 O O . ALA B 1 48 ? 18.156 -6.758 11.984 1 98.56 48 ALA B O 1
ATOM 3237 N N . ALA B 1 49 ? 17.906 -7.578 9.914 1 98.62 49 ALA B N 1
ATOM 3238 C CA . ALA B 1 49 ? 17.719 -6.266 9.297 1 98.62 49 ALA B CA 1
ATOM 3239 C C . ALA B 1 49 ? 16.484 -5.566 9.859 1 98.62 49 ALA B C 1
ATOM 3241 O O . ALA B 1 49 ? 16.516 -4.363 10.117 1 98.62 49 ALA B O 1
ATOM 3242 N N . ILE B 1 50 ? 15.414 -6.297 10.047 1 98.69 50 ILE B N 1
ATOM 3243 C CA . ILE B 1 50 ? 14.172 -5.738 10.578 1 98.69 50 ILE B CA 1
ATOM 3244 C C . ILE B 1 50 ? 14.391 -5.273 12.016 1 98.69 50 ILE B C 1
ATOM 3246 O O . ILE B 1 50 ? 14.031 -4.148 12.367 1 98.69 50 ILE B O 1
ATOM 3250 N N . LYS B 1 51 ? 14.969 -6.141 12.797 1 98.38 51 LYS B N 1
ATOM 3251 C CA . LYS B 1 51 ? 15.172 -5.832 14.211 1 98.38 51 LYS B CA 1
ATOM 3252 C C . LYS B 1 51 ? 16.078 -4.617 14.383 1 98.38 51 LYS B C 1
ATOM 3254 O O . LYS B 1 51 ? 15.867 -3.791 15.273 1 98.38 51 LYS B O 1
ATOM 3259 N N . GLU B 1 52 ? 17.047 -4.523 13.5 1 98 52 GLU B N 1
ATOM 3260 C CA . GLU B 1 52 ? 17.984 -3.404 13.562 1 98 52 GLU B CA 1
ATOM 3261 C C . GLU B 1 52 ? 17.297 -2.096 13.164 1 98 52 GLU B C 1
ATOM 3263 O O . GLU B 1 52 ? 17.688 -1.024 13.641 1 98 52 GLU B O 1
ATOM 3268 N N . ALA B 1 53 ? 16.281 -2.182 12.391 1 98.19 53 ALA B N 1
ATOM 3269 C CA . ALA B 1 53 ? 15.688 -0.987 11.797 1 98.19 53 ALA B CA 1
ATOM 3270 C C . ALA B 1 53 ? 14.469 -0.525 12.594 1 98.19 53 ALA B C 1
ATOM 3272 O O . ALA B 1 53 ? 13.93 0.555 12.344 1 98.19 53 ALA B O 1
ATOM 3273 N N . VAL B 1 54 ? 14.078 -1.261 13.609 1 98.25 54 VAL B N 1
ATOM 3274 C CA . VAL B 1 54 ? 12.789 -1.09 14.273 1 98.25 54 VAL B CA 1
ATOM 3275 C C . VAL B 1 54 ? 12.695 0.319 14.859 1 98.25 54 VAL B C 1
ATOM 3277 O O . VAL B 1 54 ? 11.633 0.949 14.797 1 98.25 54 VAL B O 1
ATOM 3280 N N . ASP B 1 55 ? 13.758 0.913 15.289 1 96.38 55 ASP B N 1
ATOM 3281 C CA . ASP B 1 55 ? 13.734 2.182 16 1 96.38 55 ASP B CA 1
ATOM 3282 C C . ASP B 1 55 ? 13.625 3.359 15.039 1 96.38 55 ASP B C 1
ATOM 3284 O O . ASP B 1 55 ? 13.477 4.508 15.469 1 96.38 55 ASP B O 1
ATOM 3288 N N . LYS B 1 56 ? 13.594 3.109 13.758 1 96.75 56 LYS B N 1
ATOM 3289 C CA . LYS B 1 56 ? 13.547 4.184 12.766 1 96.75 56 LYS B CA 1
ATOM 3290 C C . LYS B 1 56 ? 12.203 4.195 12.031 1 96.75 56 LYS B C 1
ATOM 3292 O O . LYS B 1 56 ? 12.031 4.934 11.062 1 96.75 56 LYS B O 1
ATOM 3297 N N . VAL B 1 57 ? 11.234 3.424 12.555 1 98.25 57 VAL B N 1
ATOM 3298 C CA . VAL B 1 57 ? 9.969 3.289 11.836 1 98.25 57 VAL B CA 1
ATOM 3299 C C . VAL B 1 57 ? 9.133 4.555 12.016 1 98.25 57 VAL B C 1
ATOM 3301 O O . VAL B 1 57 ? 8.141 4.75 11.312 1 98.25 57 VAL B O 1
ATOM 3304 N N . ASN B 1 58 ? 9.555 5.484 12.891 1 98.19 58 ASN B N 1
ATOM 3305 C CA . ASN B 1 58 ? 8.836 6.746 13.023 1 98.19 58 ASN B CA 1
ATOM 3306 C C . ASN B 1 58 ? 9.055 7.645 11.812 1 98.19 58 ASN B C 1
ATOM 3308 O O . ASN B 1 58 ? 8.32 8.609 11.602 1 98.19 58 ASN B O 1
ATOM 3312 N N . TYR B 1 59 ? 10.047 7.391 10.984 1 96.75 59 TYR B N 1
ATOM 3313 C CA . TYR B 1 59 ? 10.305 8.148 9.766 1 96.75 59 TYR B CA 1
ATOM 3314 C C . TYR B 1 59 ? 9.625 7.5 8.57 1 96.75 59 TYR B C 1
ATOM 3316 O O . TYR B 1 59 ? 9.469 6.277 8.523 1 96.75 59 TYR B O 1
ATOM 3324 N N . TYR B 1 60 ? 9.227 8.359 7.641 1 96.81 60 TYR B N 1
ATOM 3325 C CA . TYR B 1 60 ? 8.719 7.84 6.375 1 96.81 60 TYR B CA 1
ATOM 3326 C C . TYR B 1 60 ? 9.789 7.039 5.641 1 96.81 60 TYR B C 1
ATOM 3328 O O . TYR B 1 60 ? 10.984 7.297 5.801 1 96.81 60 TYR B O 1
ATOM 3336 N N . PRO B 1 61 ? 9.32 6.027 4.844 1 96.62 61 PRO B N 1
ATOM 3337 C CA . PRO B 1 61 ? 10.281 5.328 3.992 1 96.62 61 PRO B CA 1
ATOM 3338 C C . PRO B 1 61 ? 10.906 6.242 2.936 1 96.62 61 PRO B C 1
ATOM 3340 O O . PRO B 1 61 ? 10.414 7.352 2.711 1 96.62 61 PRO B O 1
ATOM 3343 N N . ASP B 1 62 ? 12.023 5.758 2.4 1 94.06 62 ASP B N 1
ATOM 3344 C CA . ASP B 1 62 ? 12.531 6.391 1.187 1 94.06 62 ASP B CA 1
ATOM 3345 C C . ASP B 1 62 ? 11.547 6.23 0.031 1 94.06 62 ASP B C 1
ATOM 3347 O O . ASP B 1 62 ? 11.352 5.129 -0.482 1 94.06 62 ASP B O 1
ATOM 3351 N N . GLY B 1 63 ? 10.961 7.336 -0.392 1 93.19 63 GLY B N 1
ATOM 3352 C CA . GLY B 1 63 ? 9.938 7.293 -1.43 1 93.19 63 GLY B CA 1
ATOM 3353 C C . GLY B 1 63 ? 10.438 6.684 -2.729 1 93.19 63 GLY B C 1
ATOM 3354 O O . GLY B 1 63 ? 9.672 6.059 -3.461 1 93.19 63 GLY B O 1
ATOM 3355 N N . GLY B 1 64 ? 11.703 6.852 -3.014 1 91.31 64 GLY B N 1
ATOM 3356 C CA . GLY B 1 64 ? 12.297 6.309 -4.227 1 91.31 64 GLY B CA 1
ATOM 3357 C C . GLY B 1 64 ? 12.906 4.934 -4.031 1 91.31 64 GLY B C 1
ATOM 3358 O O . GLY B 1 64 ? 13.336 4.297 -4.992 1 91.31 64 GLY B O 1
ATOM 3359 N N . ALA B 1 65 ? 12.992 4.566 -2.725 1 95.31 65 ALA B N 1
ATOM 3360 C CA . ALA B 1 65 ? 13.617 3.289 -2.381 1 95.31 65 ALA B CA 1
ATOM 3361 C C . ALA B 1 65 ? 14.961 3.125 -3.092 1 95.31 65 ALA B C 1
ATOM 3363 O O . ALA B 1 65 ? 15.203 2.105 -3.74 1 95.31 65 ALA B O 1
ATOM 3364 N N . PHE B 1 66 ? 15.781 4.086 -2.939 1 93.69 66 PHE B N 1
ATOM 3365 C CA . PHE B 1 66 ? 17.016 4.199 -3.703 1 93.69 66 PHE B CA 1
ATOM 3366 C C . PHE B 1 66 ? 17.875 2.951 -3.529 1 93.69 66 PHE B C 1
ATOM 3368 O O . PHE B 1 66 ? 18.281 2.33 -4.516 1 93.69 66 PHE B O 1
ATOM 3375 N N . ARG B 1 67 ? 18.172 2.555 -2.271 1 95.38 67 ARG B N 1
ATOM 3376 C CA . ARG B 1 67 ? 19.047 1.426 -1.992 1 95.38 67 ARG B CA 1
ATOM 3377 C C . ARG B 1 67 ? 18.484 0.132 -2.568 1 95.38 67 ARG B C 1
ATOM 3379 O O . ARG B 1 67 ? 19.219 -0.675 -3.139 1 95.38 67 ARG B O 1
ATOM 3386 N N . LEU B 1 68 ? 17.203 -0.063 -2.424 1 98 68 LEU B N 1
ATOM 3387 C CA . LEU B 1 68 ? 16.562 -1.266 -2.939 1 98 68 LEU B CA 1
ATOM 3388 C C . LEU B 1 68 ? 16.641 -1.311 -4.461 1 98 68 LEU B C 1
ATOM 3390 O O . LEU B 1 68 ? 17 -2.338 -5.043 1 98 68 LEU B O 1
ATOM 3394 N N . LYS B 1 69 ? 16.297 -0.183 -5.129 1 97.75 69 LYS B N 1
ATOM 3395 C CA . LYS B 1 69 ? 16.344 -0.127 -6.59 1 97.75 69 LYS B CA 1
ATOM 3396 C C . LYS B 1 69 ? 17.766 -0.367 -7.102 1 97.75 69 LYS B C 1
ATOM 3398 O O . LYS B 1 69 ? 17.953 -1.061 -8.102 1 97.75 69 LYS B O 1
ATOM 3403 N N . GLU B 1 70 ? 18.719 0.207 -6.391 1 96.81 70 GLU B N 1
ATOM 3404 C CA . GLU B 1 70 ? 20.094 0.023 -6.809 1 96.81 70 GLU B CA 1
ATOM 3405 C C . GLU B 1 70 ? 20.5 -1.446 -6.738 1 96.81 70 GLU B C 1
ATOM 3407 O O . GLU B 1 70 ? 21.172 -1.953 -7.641 1 96.81 70 GLU B O 1
ATOM 3412 N N . LYS B 1 71 ? 20.156 -2.059 -5.684 1 98.12 71 LYS B N 1
ATOM 3413 C CA . LYS B 1 71 ? 20.516 -3.463 -5.508 1 98.12 71 LYS B CA 1
ATOM 3414 C C . LYS B 1 71 ? 19.828 -4.34 -6.555 1 98.12 71 LYS B C 1
ATOM 3416 O O . LYS B 1 71 ? 20.453 -5.254 -7.105 1 98.12 71 LYS B O 1
ATOM 3421 N N . ILE B 1 72 ? 18.547 -4.074 -6.836 1 98.62 72 ILE B N 1
ATOM 3422 C CA . ILE B 1 72 ? 17.828 -4.812 -7.863 1 98.62 72 ILE B CA 1
ATOM 3423 C C . ILE B 1 72 ? 18.469 -4.566 -9.227 1 98.62 72 ILE B C 1
ATOM 3425 O O . ILE B 1 72 ? 18.688 -5.504 -9.992 1 98.62 72 ILE B O 1
ATOM 3429 N N . ALA B 1 73 ? 18.734 -3.307 -9.492 1 98.19 73 ALA B N 1
ATOM 3430 C CA . ALA B 1 73 ? 19.344 -2.939 -10.773 1 98.19 73 ALA B CA 1
ATOM 3431 C C . ALA B 1 73 ? 20.656 -3.674 -10.984 1 98.19 73 ALA B C 1
ATOM 3433 O O . ALA B 1 73 ? 20.922 -4.195 -12.07 1 98.19 73 ALA B O 1
ATOM 3434 N N . ALA B 1 74 ? 21.469 -3.695 -9.969 1 97.81 74 ALA B N 1
ATOM 3435 C CA . ALA B 1 74 ? 22.766 -4.371 -10.039 1 97.81 74 ALA B CA 1
ATOM 3436 C C . ALA B 1 74 ? 22.594 -5.871 -10.258 1 97.81 74 ALA B C 1
ATOM 3438 O O . ALA B 1 74 ? 23.312 -6.477 -11.055 1 97.81 74 ALA B O 1
ATOM 3439 N N . LYS B 1 75 ? 21.703 -6.469 -9.617 1 97.12 75 LYS B N 1
ATOM 3440 C CA . LYS B 1 75 ? 21.484 -7.91 -9.688 1 97.12 75 LYS B CA 1
ATOM 3441 C C . LYS B 1 75 ? 21.031 -8.336 -11.078 1 97.12 75 LYS B C 1
ATOM 3443 O O . LYS B 1 75 ? 21.422 -9.391 -11.57 1 97.12 75 LYS B O 1
ATOM 3448 N N . TYR B 1 76 ? 20.219 -7.477 -11.742 1 96.94 76 TYR B N 1
ATOM 3449 C CA . TYR B 1 76 ? 19.547 -7.945 -12.945 1 96.94 76 TYR B CA 1
ATOM 3450 C C . TYR B 1 76 ? 20.078 -7.23 -14.18 1 96.94 76 TYR B C 1
ATOM 3452 O O . TYR B 1 76 ? 19.641 -7.512 -15.297 1 96.94 76 TYR B O 1
ATOM 3460 N N . GLY B 1 77 ? 20.953 -6.316 -14 1 96.06 77 GLY B N 1
ATOM 3461 C CA . GLY B 1 77 ? 21.562 -5.625 -15.117 1 96.06 77 GLY B CA 1
ATOM 3462 C C . GLY B 1 77 ? 20.609 -4.691 -15.844 1 96.06 77 GLY B C 1
ATOM 3463 O O . GLY B 1 77 ? 20.516 -4.723 -17.078 1 96.06 77 GLY B O 1
ATOM 3464 N N . VAL B 1 78 ? 19.812 -3.947 -15.086 1 96.5 78 VAL B N 1
ATOM 3465 C CA . VAL B 1 78 ? 18.906 -2.941 -15.633 1 96.5 78 VAL B CA 1
ATOM 3466 C C . VAL B 1 78 ? 19.172 -1.591 -14.977 1 96.5 78 VAL B C 1
ATOM 3468 O O . VAL B 1 78 ? 20.047 -1.48 -14.102 1 96.5 78 VAL B O 1
ATOM 3471 N N . THR B 1 79 ? 18.562 -0.551 -15.453 1 96.56 79 THR B N 1
ATOM 3472 C CA . THR B 1 79 ? 18.672 0.77 -14.844 1 96.56 79 THR B CA 1
ATOM 3473 C C . THR B 1 79 ? 17.578 0.981 -13.805 1 96.56 79 THR B C 1
ATOM 3475 O O . THR B 1 79 ? 16.469 0.474 -13.945 1 96.56 79 THR B O 1
ATOM 3478 N N . PRO B 1 80 ? 17.906 1.724 -12.742 1 96.5 80 PRO B N 1
ATOM 3479 C CA . PRO B 1 80 ? 16.891 2.006 -11.719 1 96.5 80 PRO B CA 1
ATOM 3480 C C . PRO B 1 80 ? 15.633 2.633 -12.305 1 96.5 80 PRO B C 1
ATOM 3482 O O . PRO B 1 80 ? 14.539 2.436 -11.766 1 96.5 80 PRO B O 1
ATOM 3485 N N . ASP B 1 81 ? 15.719 3.32 -13.414 1 95.69 81 ASP B N 1
ATOM 3486 C CA . ASP B 1 81 ? 14.594 4.02 -14.031 1 95.69 81 ASP B CA 1
ATOM 3487 C C . ASP B 1 81 ? 13.594 3.031 -14.633 1 95.69 81 ASP B C 1
ATOM 3489 O O . ASP B 1 81 ? 12.461 3.4 -14.945 1 95.69 81 ASP B O 1
ATOM 3493 N N . ASN B 1 82 ? 13.977 1.783 -14.727 1 97.31 82 ASN B N 1
ATOM 3494 C CA . ASN B 1 82 ? 13.086 0.74 -15.227 1 97.31 82 ASN B CA 1
ATOM 3495 C C . ASN B 1 82 ? 12.383 0.005 -14.094 1 97.31 82 ASN B C 1
ATOM 3497 O O . ASN B 1 82 ? 11.461 -0.779 -14.336 1 97.31 82 ASN B O 1
ATOM 3501 N N . ILE B 1 83 ? 12.82 0.308 -12.906 1 98.38 83 ILE B N 1
ATOM 3502 C CA . ILE B 1 83 ? 12.344 -0.492 -11.781 1 98.38 83 ILE B CA 1
ATOM 3503 C C . ILE B 1 83 ? 11.109 0.159 -11.172 1 98.38 83 ILE B C 1
ATOM 3505 O O . ILE B 1 83 ? 11.102 1.364 -10.906 1 98.38 83 ILE B O 1
ATOM 3509 N N . ILE B 1 84 ? 10.078 -0.579 -11.047 1 98.38 84 ILE B N 1
ATOM 3510 C CA . ILE B 1 84 ? 8.875 -0.163 -10.336 1 98.38 84 ILE B CA 1
ATOM 3511 C C . ILE B 1 84 ? 8.688 -1.02 -9.086 1 98.38 84 ILE B C 1
ATOM 3513 O O . ILE B 1 84 ? 8.977 -2.219 -9.094 1 98.38 84 ILE B O 1
ATOM 3517 N N . LEU B 1 85 ? 8.359 -0.392 -7.969 1 98.56 85 LEU B N 1
ATOM 3518 C CA . LEU B 1 85 ? 8.156 -1.059 -6.688 1 98.56 85 LEU B CA 1
ATOM 3519 C C . LEU B 1 85 ? 6.703 -0.926 -6.234 1 98.56 85 LEU B C 1
ATOM 3521 O O . LEU B 1 85 ? 6.059 0.091 -6.492 1 98.56 85 LEU B O 1
ATOM 3525 N N . GLY B 1 86 ? 6.199 -1.961 -5.59 1 98.5 86 GLY B N 1
ATOM 3526 C CA . GLY B 1 86 ? 4.828 -1.945 -5.113 1 98.5 86 GLY B CA 1
ATOM 3527 C C . GLY B 1 86 ? 4.664 -2.58 -3.744 1 98.5 86 GLY B C 1
ATOM 3528 O O . GLY B 1 86 ? 5.5 -3.379 -3.32 1 98.5 86 GLY B O 1
ATOM 3529 N N . ASN B 1 87 ? 3.592 -2.158 -3.037 1 98.5 87 ASN B N 1
ATOM 3530 C CA . ASN B 1 87 ? 3.125 -2.865 -1.849 1 98.5 87 ASN B CA 1
ATOM 3531 C C . ASN B 1 87 ? 2.641 -4.273 -2.188 1 98.5 87 ASN B C 1
ATOM 3533 O O . ASN B 1 87 ? 1.466 -4.59 -2.002 1 98.5 87 ASN B O 1
ATOM 3537 N N . GLY B 1 88 ? 3.586 -5.148 -2.57 1 97.56 88 GLY B N 1
ATOM 3538 C CA . GLY B 1 88 ? 3.316 -6.379 -3.301 1 97.56 88 GLY B CA 1
ATOM 3539 C C . GLY B 1 88 ? 3.172 -6.164 -4.793 1 97.56 88 GLY B C 1
ATOM 3540 O O . GLY B 1 88 ? 2.877 -5.051 -5.242 1 97.56 88 GLY B O 1
ATOM 3541 N N . SER B 1 89 ? 3.422 -7.27 -5.535 1 96.81 89 SER B N 1
ATOM 3542 C CA . SER B 1 89 ? 3.293 -7.109 -6.98 1 96.81 89 SER B CA 1
ATOM 3543 C C . SER B 1 89 ? 1.836 -6.91 -7.387 1 96.81 89 SER B C 1
ATOM 3545 O O . SER B 1 89 ? 1.551 -6.461 -8.5 1 96.81 89 SER B O 1
ATOM 3547 N N . ASP B 1 90 ? 0.917 -7.254 -6.488 1 95.56 90 ASP B N 1
ATOM 3548 C CA . ASP B 1 90 ? -0.497 -7.039 -6.785 1 95.56 90 ASP B CA 1
ATOM 3549 C C . ASP B 1 90 ? -0.8 -5.559 -6.984 1 95.56 90 ASP B C 1
ATOM 3551 O O . ASP B 1 90 ? -1.664 -5.195 -7.785 1 95.56 90 ASP B O 1
ATOM 3555 N N . GLU B 1 91 ? -0.086 -4.703 -6.215 1 97.56 91 GLU B N 1
ATOM 3556 C CA . GLU B 1 91 ? -0.279 -3.268 -6.383 1 97.56 91 GLU B CA 1
ATOM 3557 C C . GLU B 1 91 ? 0.182 -2.807 -7.762 1 97.56 91 GLU B C 1
ATOM 3559 O O . GLU B 1 91 ? -0.414 -1.901 -8.352 1 97.56 91 GLU B O 1
ATOM 3564 N N . LEU B 1 92 ? 1.227 -3.424 -8.266 1 98.38 92 LEU B N 1
ATOM 3565 C CA . LEU B 1 92 ? 1.738 -3.068 -9.578 1 98.38 92 LEU B CA 1
ATOM 3566 C C . LEU B 1 92 ? 0.753 -3.475 -10.672 1 98.38 92 LEU B C 1
ATOM 3568 O O . LEU B 1 92 ? 0.64 -2.795 -11.695 1 98.38 92 LEU B O 1
ATOM 3572 N N . VAL B 1 93 ? 0.051 -4.609 -10.469 1 98.25 93 VAL B N 1
ATOM 3573 C CA . VAL B 1 93 ? -1.011 -5.004 -11.383 1 98.25 93 VAL B CA 1
ATOM 3574 C C . VAL B 1 93 ? -2.062 -3.902 -11.469 1 98.25 93 VAL B C 1
ATOM 3576 O O . VAL B 1 93 ? -2.512 -3.545 -12.555 1 98.25 93 VAL B O 1
ATOM 3579 N N . MET B 1 94 ? -2.367 -3.324 -10.352 1 96.88 94 MET B N 1
ATOM 3580 C CA . MET B 1 94 ? -3.336 -2.232 -10.289 1 96.88 94 MET B CA 1
ATOM 3581 C C . MET B 1 94 ? -2.799 -0.989 -10.992 1 96.88 94 MET B C 1
ATOM 3583 O O . MET B 1 94 ? -3.5 -0.372 -11.797 1 96.88 94 MET B O 1
ATOM 3587 N N . PHE B 1 95 ? -1.558 -0.605 -10.711 1 97.56 95 PHE B N 1
ATOM 3588 C CA . PHE B 1 95 ? -0.98 0.602 -11.289 1 97.56 95 PHE B CA 1
ATOM 3589 C C . PHE B 1 95 ? -0.877 0.478 -12.805 1 97.56 95 PHE B C 1
ATOM 3591 O O . PHE B 1 95 ? -1.026 1.467 -13.523 1 97.56 95 PHE B O 1
ATOM 3598 N N . LEU B 1 96 ? -0.608 -0.724 -13.273 1 98.44 96 LEU B N 1
ATOM 3599 C CA . LEU B 1 96 ? -0.546 -0.934 -14.719 1 98.44 96 LEU B CA 1
ATOM 3600 C C . LEU B 1 96 ? -1.905 -0.684 -15.367 1 98.44 96 LEU B C 1
ATOM 3602 O O . LEU B 1 96 ? -1.994 -0.02 -16.406 1 98.44 96 LEU B O 1
ATOM 3606 N N . ALA B 1 97 ? -2.963 -1.187 -14.766 1 97.31 97 ALA B N 1
ATOM 3607 C CA . ALA B 1 97 ? -4.305 -0.922 -15.281 1 97.31 97 ALA B CA 1
ATOM 3608 C C . ALA B 1 97 ? -4.617 0.571 -15.25 1 97.31 97 ALA B C 1
ATOM 3610 O O . ALA B 1 97 ? -5.129 1.122 -16.234 1 97.31 97 ALA B O 1
ATOM 3611 N N . MET B 1 98 ? -4.258 1.201 -14.164 1 96.06 98 MET B N 1
ATOM 3612 C CA . MET B 1 98 ? -4.531 2.625 -14 1 96.06 98 MET B CA 1
ATOM 3613 C C . MET B 1 98 ? -3.738 3.451 -15.008 1 96.06 98 MET B C 1
ATOM 3615 O O . MET B 1 98 ? -4.195 4.508 -15.445 1 96.06 98 MET B O 1
ATOM 3619 N N . ALA B 1 99 ? -2.605 2.975 -15.336 1 97.31 99 ALA B N 1
ATOM 3620 C CA . ALA B 1 99 ? -1.726 3.717 -16.234 1 97.31 99 ALA B CA 1
ATOM 3621 C C . ALA B 1 99 ? -2.143 3.527 -17.688 1 97.31 99 ALA B C 1
ATOM 3623 O O . ALA B 1 99 ? -1.855 4.375 -18.547 1 97.31 99 ALA B O 1
ATOM 3624 N N . LEU B 1 100 ? -2.869 2.428 -18 1 98 100 LEU B N 1
ATOM 3625 C CA . LEU B 1 100 ? -2.941 2.053 -19.406 1 98 100 LEU B CA 1
ATOM 3626 C C . LEU B 1 100 ? -4.391 2.002 -19.891 1 98 100 LEU B C 1
ATOM 3628 O O . LEU B 1 100 ? -4.652 2.018 -21.094 1 98 100 LEU B O 1
ATOM 3632 N N . ILE B 1 101 ? -5.367 1.912 -18.984 1 97.12 101 ILE B N 1
ATOM 3633 C CA . ILE B 1 101 ? -6.727 1.576 -19.391 1 97.12 101 ILE B CA 1
ATOM 3634 C C . ILE B 1 101 ? -7.629 2.801 -19.25 1 97.12 101 ILE B C 1
ATOM 3636 O O . ILE B 1 101 ? -7.797 3.324 -18.141 1 97.12 101 ILE B O 1
ATOM 3640 N N . ASP B 1 102 ? -8.188 3.277 -20.266 1 95.38 102 ASP B N 1
ATOM 3641 C CA . ASP B 1 102 ? -9.32 4.203 -20.281 1 95.38 102 ASP B CA 1
ATOM 3642 C C . ASP B 1 102 ? -10.641 3.451 -20.422 1 95.38 102 ASP B C 1
ATOM 3644 O O . ASP B 1 102 ? -10.656 2.271 -20.781 1 95.38 102 ASP B O 1
ATOM 3648 N N . PRO B 1 103 ? -11.781 4.105 -20.078 1 94.06 103 PRO B N 1
ATOM 3649 C CA . PRO B 1 103 ? -13.078 3.445 -20.25 1 94.06 103 PRO B CA 1
ATOM 3650 C C . PRO B 1 103 ? -13.273 2.898 -21.672 1 94.06 103 PRO B C 1
ATOM 3652 O O . PRO B 1 103 ? -13.039 3.609 -22.641 1 94.06 103 PRO B O 1
ATOM 3655 N N . GLY B 1 104 ? -13.578 1.599 -21.719 1 96.19 104 GLY B N 1
ATOM 3656 C CA . GLY B 1 104 ? -13.844 0.979 -23.016 1 96.19 104 GLY B CA 1
ATOM 3657 C C . GLY B 1 104 ? -12.648 0.223 -23.562 1 96.19 104 GLY B C 1
ATOM 3658 O O . GLY B 1 104 ? -12.805 -0.607 -24.469 1 96.19 104 GLY B O 1
ATOM 3659 N N . ASP B 1 105 ? -11.445 0.456 -23.062 1 97.88 105 ASP B N 1
ATOM 3660 C CA . ASP B 1 105 ? -10.258 -0.301 -23.469 1 97.88 105 ASP B CA 1
ATOM 3661 C C . ASP B 1 105 ? -10.344 -1.745 -22.969 1 97.88 105 ASP B C 1
ATOM 3663 O O . ASP B 1 105 ? -11.117 -2.057 -22.062 1 97.88 105 ASP B O 1
ATOM 3667 N N . GLU B 1 106 ? -9.578 -2.57 -23.656 1 98.69 106 GLU B N 1
ATOM 3668 C CA . GLU B 1 106 ? -9.633 -3.992 -23.328 1 98.69 106 GLU B CA 1
ATOM 3669 C C . GLU B 1 106 ? -8.297 -4.484 -22.781 1 98.69 106 GLU B C 1
ATOM 3671 O O . GLU B 1 106 ? -7.238 -3.992 -23.172 1 98.69 106 GLU B O 1
ATOM 3676 N N . ALA B 1 107 ? -8.352 -5.387 -21.844 1 98.81 107 ALA B N 1
ATOM 3677 C CA . ALA B 1 107 ? -7.211 -6.168 -21.375 1 98.81 107 ALA B CA 1
ATOM 3678 C C . ALA B 1 107 ? -7.48 -7.664 -21.5 1 98.81 107 ALA B C 1
ATOM 3680 O O . ALA B 1 107 ? -8.578 -8.133 -21.188 1 98.81 107 ALA B O 1
ATOM 3681 N N . ILE B 1 108 ? -6.492 -8.383 -22.016 1 98.94 108 ILE B N 1
ATOM 3682 C CA . ILE B 1 108 ? -6.609 -9.82 -22.203 1 98.94 108 ILE B CA 1
ATOM 3683 C C . ILE B 1 108 ? -5.926 -10.555 -21.047 1 98.94 108 ILE B C 1
ATOM 3685 O O . ILE B 1 108 ? -4.832 -10.164 -20.625 1 98.94 108 ILE B O 1
ATOM 3689 N N . MET B 1 109 ? -6.504 -11.594 -20.516 1 98.88 109 MET B N 1
ATOM 3690 C CA . MET B 1 109 ? -5.949 -12.383 -19.422 1 98.88 109 MET B CA 1
ATOM 3691 C C . MET B 1 109 ? -6.438 -13.828 -19.484 1 98.88 109 MET B C 1
ATOM 3693 O O . MET B 1 109 ? -7.508 -14.102 -20.031 1 98.88 109 MET B O 1
ATOM 3697 N N . PRO B 1 110 ? -5.676 -14.766 -19.016 1 98.81 110 PRO B N 1
ATOM 3698 C CA . PRO B 1 110 ? -6.141 -16.156 -18.906 1 98.81 110 PRO B CA 1
ATOM 3699 C C . PRO B 1 110 ? -7.113 -16.359 -17.75 1 98.81 110 PRO B C 1
ATOM 3701 O O . PRO B 1 110 ? -7.117 -15.586 -16.797 1 98.81 110 PRO B O 1
ATOM 3704 N N . VAL B 1 111 ? -7.965 -17.422 -17.859 1 98.44 111 VAL B N 1
ATOM 3705 C CA . VAL B 1 111 ? -8.844 -17.828 -16.766 1 98.44 111 VAL B CA 1
ATOM 3706 C C . VAL B 1 111 ? -8.945 -19.344 -16.719 1 98.44 111 VAL B C 1
ATOM 3708 O O . VAL B 1 111 ? -9.07 -20 -17.75 1 98.44 111 VAL B O 1
ATOM 3711 N N . PRO B 1 112 ? -8.82 -19.984 -15.516 1 98.25 112 PRO B N 1
ATOM 3712 C CA . PRO B 1 112 ? -8.5 -19.297 -14.266 1 98.25 112 PRO B CA 1
ATOM 3713 C C . PRO B 1 112 ? -7.039 -18.859 -14.195 1 98.25 112 PRO B C 1
ATOM 3715 O O . PRO B 1 112 ? -6.168 -19.5 -14.789 1 98.25 112 PRO B O 1
ATOM 3718 N N . SER B 1 113 ? -6.828 -17.781 -13.641 1 98.19 113 SER B N 1
ATOM 3719 C CA . SER B 1 113 ? -5.508 -17.234 -13.336 1 98.19 113 SER B CA 1
ATOM 3720 C C . SER B 1 113 ? -5.543 -16.359 -12.094 1 98.19 113 SER B C 1
ATOM 3722 O O . SER B 1 113 ? -6.367 -16.562 -11.195 1 98.19 113 SER B O 1
ATOM 3724 N N . PHE B 1 114 ? -4.559 -15.555 -11.93 1 96.5 114 PHE B N 1
ATOM 3725 C CA . PHE B 1 114 ? -4.496 -14.68 -10.766 1 96.5 114 PHE B CA 1
ATOM 3726 C C . PHE B 1 114 ? -5.73 -13.789 -10.695 1 96.5 114 PHE B C 1
ATOM 3728 O O . PHE B 1 114 ? -6.023 -13.047 -11.633 1 96.5 114 PHE B O 1
ATOM 3735 N N . PRO B 1 115 ? -6.422 -13.812 -9.633 1 93.31 115 PRO B N 1
ATOM 3736 C CA . PRO B 1 115 ? -7.762 -13.227 -9.555 1 93.31 115 PRO B CA 1
ATOM 3737 C C . PRO B 1 115 ? -7.738 -11.695 -9.492 1 93.31 115 PRO B C 1
ATOM 3739 O O . PRO B 1 115 ? -8.789 -11.062 -9.508 1 93.31 115 PRO B O 1
ATOM 3742 N N . ARG B 1 116 ? -6.629 -11.055 -9.531 1 93.81 116 ARG B N 1
ATOM 3743 C CA . ARG B 1 116 ? -6.543 -9.602 -9.406 1 93.81 116 ARG B CA 1
ATOM 3744 C C . ARG B 1 116 ? -6.641 -8.93 -10.773 1 93.81 116 ARG B C 1
ATOM 3746 O O . ARG B 1 116 ? -6.941 -7.738 -10.867 1 93.81 116 ARG B O 1
ATOM 3753 N N . TYR B 1 117 ? -6.453 -9.625 -11.859 1 97.25 117 TYR B N 1
ATOM 3754 C CA . TYR B 1 117 ? -6.363 -9.031 -13.188 1 97.25 117 TYR B CA 1
ATOM 3755 C C . TYR B 1 117 ? -7.691 -8.414 -13.602 1 97.25 117 TYR B C 1
ATOM 3757 O O . TYR B 1 117 ? -7.75 -7.227 -13.938 1 97.25 117 TYR B O 1
ATOM 3765 N N . GLU B 1 118 ? -8.773 -9.18 -13.461 1 96.31 118 GLU B N 1
ATOM 3766 C CA . GLU B 1 118 ? -10.07 -8.742 -13.953 1 96.31 118 GLU B CA 1
ATOM 3767 C C . GLU B 1 118 ? -10.602 -7.555 -13.148 1 96.31 118 GLU B C 1
ATOM 3769 O O . GLU B 1 118 ? -11.016 -6.547 -13.719 1 96.31 118 GLU B O 1
ATOM 3774 N N . PRO B 1 119 ? -10.516 -7.566 -11.812 1 94.81 119 PRO B N 1
ATOM 3775 C CA . PRO B 1 119 ? -11.07 -6.469 -11.023 1 94.81 119 PRO B CA 1
ATOM 3776 C C . PRO B 1 119 ? -10.383 -5.133 -11.297 1 94.81 119 PRO B C 1
ATOM 3778 O O . PRO B 1 119 ? -11.039 -4.09 -11.312 1 94.81 119 PRO B O 1
ATOM 3781 N N . VAL B 1 120 ? -9.094 -5.113 -11.531 1 95.88 120 VAL B N 1
ATOM 3782 C CA . VAL B 1 120 ? -8.398 -3.844 -11.703 1 95.88 120 VAL B CA 1
ATOM 3783 C C . VAL B 1 120 ? -8.734 -3.246 -13.062 1 95.88 120 VAL B C 1
ATOM 3785 O O . VAL B 1 120 ? -8.758 -2.023 -13.227 1 95.88 120 VAL B O 1
ATOM 3788 N N . VAL B 1 121 ? -9.023 -4.074 -14.055 1 96.69 121 VAL B N 1
ATOM 3789 C CA . VAL B 1 121 ? -9.469 -3.598 -15.359 1 96.69 121 VAL B CA 1
ATOM 3790 C C . VAL B 1 121 ? -10.883 -3.027 -15.25 1 96.69 121 VAL B C 1
ATOM 3792 O O . VAL B 1 121 ? -11.172 -1.95 -15.773 1 96.69 121 VAL B O 1
ATOM 3795 N N . THR B 1 122 ? -11.727 -3.725 -14.484 1 94.62 122 THR B N 1
ATOM 3796 C CA . THR B 1 122 ? -13.125 -3.334 -14.297 1 94.62 122 THR B CA 1
ATOM 3797 C C . THR B 1 122 ? -13.219 -2.006 -13.555 1 94.62 122 THR B C 1
ATOM 3799 O O . THR B 1 122 ? -14.031 -1.148 -13.898 1 94.62 122 THR B O 1
ATOM 3802 N N . MET B 1 123 ? -12.391 -1.816 -12.578 1 93.06 123 MET B N 1
ATOM 3803 C CA . MET B 1 123 ? -12.43 -0.596 -11.781 1 93.06 123 MET B CA 1
ATOM 3804 C C . MET B 1 123 ? -12.133 0.628 -12.633 1 93.06 123 MET B C 1
ATOM 3806 O O . MET B 1 123 ? -12.555 1.739 -12.312 1 93.06 123 MET B O 1
ATOM 3810 N N . MET B 1 124 ? -11.414 0.403 -13.766 1 94.19 124 MET B N 1
ATOM 3811 C CA . MET B 1 124 ? -11.086 1.488 -14.688 1 94.19 124 MET B CA 1
ATOM 3812 C C . MET B 1 124 ? -12.117 1.59 -15.805 1 94.19 124 MET B C 1
ATOM 3814 O O . MET B 1 124 ? -11.898 2.285 -16.797 1 94.19 124 MET B O 1
ATOM 3818 N N . ASN B 1 125 ? -13.25 0.849 -15.672 1 93.94 125 ASN B N 1
ATOM 3819 C CA . ASN B 1 125 ? -14.305 0.792 -16.688 1 93.94 125 ASN B CA 1
ATOM 3820 C C . ASN B 1 125 ? -13.805 0.165 -17.984 1 93.94 125 ASN B C 1
ATOM 3822 O O . ASN B 1 125 ? -14.305 0.484 -19.062 1 93.94 125 ASN B O 1
ATOM 3826 N N . GLY B 1 126 ? -12.734 -0.649 -17.844 1 96.31 126 GLY B N 1
ATOM 3827 C CA . GLY B 1 126 ? -12.258 -1.437 -18.969 1 96.31 126 GLY B CA 1
ATOM 3828 C C . GLY B 1 126 ? -13.023 -2.732 -19.156 1 96.31 126 GLY B C 1
ATOM 3829 O O . GLY B 1 126 ? -13.93 -3.043 -18.375 1 96.31 126 GLY B O 1
ATOM 3830 N N . ILE B 1 127 ? -12.656 -3.395 -20.25 1 97.88 127 ILE B N 1
ATOM 3831 C CA . ILE B 1 127 ? -13.273 -4.68 -20.547 1 97.88 127 ILE B CA 1
ATOM 3832 C C . ILE B 1 127 ? -12.242 -5.797 -20.391 1 97.88 127 ILE B C 1
ATOM 3834 O O . ILE B 1 127 ? -11.234 -5.828 -21.109 1 97.88 127 ILE B O 1
ATOM 3838 N N . ALA B 1 128 ? -12.445 -6.691 -19.438 1 97.75 128 ALA B N 1
ATOM 3839 C CA . ALA B 1 128 ? -11.586 -7.859 -19.234 1 97.75 128 ALA B CA 1
ATOM 3840 C C . ALA B 1 128 ? -11.945 -8.969 -20.219 1 97.75 128 ALA B C 1
ATOM 3842 O O . ALA B 1 128 ? -13.023 -9.562 -20.141 1 97.75 128 ALA B O 1
ATOM 3843 N N . ARG B 1 129 ? -11.062 -9.195 -21.172 1 98.75 129 ARG B N 1
ATOM 3844 C CA . ARG B 1 129 ? -11.203 -10.312 -22.109 1 98.75 129 ARG B CA 1
ATOM 3845 C C . ARG B 1 129 ? -10.547 -11.57 -21.562 1 98.75 129 ARG B C 1
ATOM 3847 O O . ARG B 1 129 ? -9.359 -11.82 -21.812 1 98.75 129 ARG B O 1
ATOM 3854 N N . GLU B 1 130 ? -11.352 -12.406 -20.953 1 98.69 130 GLU B N 1
ATOM 3855 C CA . GLU B 1 130 ? -10.859 -13.617 -20.312 1 98.69 130 GLU B CA 1
ATOM 3856 C C . GLU B 1 130 ? -10.82 -14.789 -21.281 1 98.69 130 GLU B C 1
ATOM 3858 O O . GLU B 1 130 ? -11.836 -15.117 -21.906 1 98.69 130 GLU B O 1
ATOM 3863 N N . ILE B 1 131 ? -9.664 -15.375 -21.453 1 98.88 131 ILE B N 1
ATOM 3864 C CA . ILE B 1 131 ? -9.461 -16.5 -22.359 1 98.88 131 ILE B CA 1
ATOM 3865 C C . ILE B 1 131 ? -9.258 -17.781 -21.562 1 98.88 131 ILE B C 1
ATOM 3867 O O . ILE B 1 131 ? -8.289 -17.906 -20.797 1 98.88 131 ILE B O 1
ATOM 3871 N N . PRO B 1 132 ? -10.125 -18.781 -21.703 1 98.75 132 PRO B N 1
ATOM 3872 C CA . PRO B 1 132 ? -9.992 -20.016 -20.938 1 98.75 132 PRO B CA 1
ATOM 3873 C C . PRO B 1 132 ? -8.68 -20.75 -21.234 1 98.75 132 PRO B C 1
ATOM 3875 O O . PRO B 1 132 ? -8.195 -20.734 -22.359 1 98.75 132 PRO B O 1
ATOM 3878 N N . LEU B 1 133 ? -8.148 -21.344 -20.203 1 98.75 133 LEU B N 1
ATOM 3879 C CA . LEU B 1 133 ? -6.984 -22.203 -20.359 1 98.75 133 LEU B CA 1
ATOM 3880 C C . LEU B 1 133 ? -7.289 -23.391 -21.266 1 98.75 133 LEU B C 1
ATOM 3882 O O . LEU B 1 133 ? -8.453 -23.75 -21.453 1 98.75 133 LEU B O 1
ATOM 3886 N N . LYS B 1 134 ? -6.25 -23.922 -21.891 1 98.25 134 LYS B N 1
ATOM 3887 C CA . LYS B 1 134 ? -6.293 -25.188 -22.609 1 98.25 134 LYS B CA 1
ATOM 3888 C C . LYS B 1 134 ? -5.398 -26.234 -21.938 1 98.25 134 LYS B C 1
ATOM 3890 O O . LYS B 1 134 ? -4.184 -26.047 -21.844 1 98.25 134 LYS B O 1
ATOM 3895 N N . GLU B 1 135 ? -6.008 -27.281 -21.453 1 97.19 135 GLU B N 1
ATOM 3896 C CA . GLU B 1 135 ? -5.266 -28.328 -20.734 1 97.19 135 GLU B CA 1
ATOM 3897 C C . GLU B 1 135 ? -4.449 -27.734 -19.594 1 97.19 135 GLU B C 1
ATOM 3899 O O . GLU B 1 135 ? -3.262 -28.016 -19.453 1 97.19 135 GLU B O 1
ATOM 3904 N N . HIS B 1 136 ? -5.043 -26.828 -18.891 1 98.19 136 HIS B N 1
ATOM 3905 C CA . HIS B 1 136 ? -4.516 -26.203 -17.688 1 98.19 136 HIS B CA 1
ATOM 3906 C C . HIS B 1 136 ? -3.332 -25.297 -18 1 98.19 136 HIS B C 1
ATOM 3908 O O . HIS B 1 136 ? -2.611 -24.859 -17.094 1 98.19 136 HIS B O 1
ATOM 3914 N N . ARG B 1 137 ? -3.15 -24.953 -19.344 1 98.62 137 ARG B N 1
ATOM 3915 C CA . ARG B 1 137 ? -2.102 -24.031 -19.781 1 98.62 137 ARG B CA 1
ATOM 3916 C C . ARG B 1 137 ? -2.697 -22.797 -20.453 1 98.62 137 ARG B C 1
ATOM 3918 O O . ARG B 1 137 ? -3.83 -22.828 -20.938 1 98.62 137 ARG B O 1
ATOM 3925 N N . LEU B 1 138 ? -1.909 -21.703 -20.438 1 98.88 138 LEU B N 1
ATOM 3926 C CA . LEU B 1 138 ? -2.352 -20.516 -21.172 1 98.88 138 LEU B CA 1
ATOM 3927 C C . LEU B 1 138 ? -2.553 -20.844 -22.641 1 98.88 138 LEU B C 1
ATOM 3929 O O . LEU B 1 138 ? -1.689 -21.453 -23.281 1 98.88 138 LEU B O 1
ATOM 3933 N N . ASP B 1 139 ? -3.699 -20.5 -23.188 1 98.75 139 ASP B N 1
ATOM 3934 C CA . ASP B 1 139 ? -3.963 -20.641 -24.609 1 98.75 139 ASP B CA 1
ATOM 3935 C C . ASP B 1 139 ? -3.457 -19.422 -25.391 1 98.75 139 ASP B C 1
ATOM 3937 O O . ASP B 1 139 ? -4.25 -18.578 -25.812 1 98.75 139 ASP B O 1
ATOM 3941 N N . LEU B 1 140 ? -2.197 -19.438 -25.672 1 98.75 140 LEU B N 1
ATOM 3942 C CA . LEU B 1 140 ? -1.526 -18.266 -26.25 1 98.75 140 LEU B CA 1
ATOM 3943 C C . LEU B 1 140 ? -2.076 -17.953 -27.641 1 98.75 140 LEU B C 1
ATOM 3945 O O . LEU B 1 140 ? -2.152 -16.797 -28.031 1 98.75 140 LEU B O 1
ATOM 3949 N N . LYS B 1 141 ? -2.406 -18.984 -28.391 1 98.25 141 LYS B N 1
ATOM 3950 C CA . LYS B 1 141 ? -2.955 -18.766 -29.719 1 98.25 141 LYS B CA 1
ATOM 3951 C C . LYS B 1 141 ? -4.246 -17.953 -29.656 1 98.25 141 LYS B C 1
ATOM 3953 O O . LYS B 1 141 ? -4.379 -16.938 -30.328 1 98.25 141 LYS B O 1
ATOM 3958 N N . THR B 1 142 ? -5.18 -18.391 -28.844 1 98.75 142 THR B N 1
ATOM 3959 C CA . THR B 1 142 ? -6.461 -17.719 -28.719 1 98.75 142 THR B CA 1
ATOM 3960 C C . THR B 1 142 ? -6.27 -16.312 -28.125 1 98.75 142 THR B C 1
ATOM 3962 O O . THR B 1 142 ? -6.965 -15.375 -28.516 1 98.75 142 THR B O 1
ATOM 3965 N N . MET B 1 143 ? -5.328 -16.188 -27.219 1 98.88 143 MET B N 1
ATOM 3966 C CA . MET B 1 143 ? -5.035 -14.883 -26.625 1 98.88 143 MET B CA 1
ATOM 3967 C C . MET B 1 143 ? -4.523 -13.914 -27.688 1 98.88 143 MET B C 1
ATOM 3969 O O . MET B 1 143 ? -4.938 -12.758 -27.734 1 98.88 143 MET B O 1
ATOM 3973 N N . ALA B 1 144 ? -3.662 -14.406 -28.5 1 98.62 144 ALA B N 1
ATOM 3974 C CA . ALA B 1 144 ? -3.139 -13.57 -29.578 1 98.62 144 ALA B CA 1
ATOM 3975 C C . ALA B 1 144 ? -4.246 -13.172 -30.547 1 98.62 144 ALA B C 1
ATOM 3977 O O . ALA B 1 144 ? -4.273 -12.039 -31.047 1 98.62 144 ALA B O 1
ATOM 3978 N N . GLU B 1 145 ? -5.125 -14.07 -30.828 1 98.5 145 GLU B N 1
ATOM 3979 C CA . GLU B 1 145 ? -6.219 -13.828 -31.766 1 98.5 145 GLU B CA 1
ATOM 3980 C C . GLU B 1 145 ? -7.223 -12.828 -31.188 1 98.5 145 GLU B C 1
ATOM 3982 O O . GLU B 1 145 ? -7.957 -12.188 -31.953 1 98.5 145 GLU B O 1
ATOM 3987 N N . ALA B 1 146 ? -7.242 -12.664 -29.875 1 98.62 146 ALA B N 1
ATOM 3988 C CA . ALA B 1 146 ? -8.195 -11.781 -29.219 1 98.62 146 ALA B CA 1
ATOM 3989 C C . ALA B 1 146 ? -7.738 -10.328 -29.266 1 98.62 146 ALA B C 1
ATOM 3991 O O . ALA B 1 146 ? -8.523 -9.406 -29.016 1 98.62 146 ALA B O 1
ATOM 3992 N N . VAL B 1 147 ? -6.477 -10.094 -29.625 1 98.62 147 VAL B N 1
ATOM 3993 C CA . VAL B 1 147 ? -5.926 -8.742 -29.688 1 98.62 147 VAL B CA 1
ATOM 3994 C C . VAL B 1 147 ? -6.629 -7.953 -30.797 1 98.62 147 VAL B C 1
ATOM 3996 O O . VAL B 1 147 ? -6.832 -8.461 -31.891 1 98.62 147 VAL B O 1
ATOM 3999 N N . ASN B 1 148 ? -7.059 -6.781 -30.5 1 98.25 148 ASN B N 1
ATOM 4000 C CA . ASN B 1 148 ? -7.684 -5.867 -31.453 1 98.25 148 ASN B CA 1
ATOM 4001 C C . ASN B 1 148 ? -7.324 -4.414 -31.156 1 98.25 148 ASN B C 1
ATOM 4003 O O . ASN B 1 148 ? -6.391 -4.145 -30.391 1 98.25 148 ASN B O 1
ATOM 4007 N N . GLU B 1 149 ? -8.047 -3.434 -31.75 1 97.5 149 GLU B N 1
ATOM 4008 C CA . GLU B 1 149 ? -7.68 -2.021 -31.703 1 97.5 149 GLU B CA 1
ATOM 4009 C C . GLU B 1 149 ? -7.93 -1.442 -30.312 1 97.5 149 GLU B C 1
ATOM 4011 O O . GLU B 1 149 ? -7.375 -0.4 -29.953 1 97.5 149 GLU B O 1
ATOM 4016 N N . LYS B 1 150 ? -8.711 -2.109 -29.5 1 98.19 150 LYS B N 1
ATOM 4017 C CA . LYS B 1 150 ? -9.047 -1.62 -28.172 1 98.19 150 LYS B CA 1
ATOM 4018 C C . LYS B 1 150 ? -8.133 -2.238 -27.109 1 98.19 150 LYS B C 1
ATOM 4020 O O . LYS B 1 150 ? -8.133 -1.811 -25.953 1 98.19 150 LYS B O 1
ATOM 4025 N N . THR B 1 151 ? -7.324 -3.219 -27.484 1 98.69 151 THR B N 1
ATOM 4026 C CA . THR B 1 151 ? -6.477 -3.914 -26.516 1 98.69 151 THR B CA 1
ATOM 4027 C C . THR B 1 151 ? -5.305 -3.031 -26.094 1 98.69 151 THR B C 1
ATOM 4029 O O . THR B 1 151 ? -4.582 -2.496 -26.938 1 98.69 151 THR B O 1
ATOM 4032 N N . ARG B 1 152 ? -5.145 -2.842 -24.766 1 98.44 152 ARG B N 1
ATOM 4033 C CA . ARG B 1 152 ? -4.051 -2.027 -24.25 1 98.44 152 ARG B CA 1
ATOM 4034 C C . ARG B 1 152 ? -3.072 -2.877 -23.453 1 98.44 152 ARG B C 1
ATOM 4036 O O . ARG B 1 152 ? -1.898 -2.521 -23.312 1 98.44 152 ARG B O 1
ATOM 4043 N N . LEU B 1 153 ? -3.576 -3.994 -22.953 1 98.19 153 LEU B N 1
ATOM 4044 C CA . LEU B 1 153 ? -2.842 -4.746 -21.953 1 98.19 153 LEU B CA 1
ATOM 4045 C C . LEU B 1 153 ? -3.129 -6.238 -22.062 1 98.19 153 LEU B C 1
ATOM 4047 O O . LEU B 1 153 ? -4.27 -6.641 -22.312 1 98.19 153 LEU B O 1
ATOM 4051 N N . VAL B 1 154 ? -2.092 -7.074 -21.984 1 98.88 154 VAL B N 1
ATOM 4052 C CA . VAL B 1 154 ? -2.211 -8.523 -21.875 1 98.88 154 VAL B CA 1
ATOM 4053 C C . VAL B 1 154 ? -1.463 -9.016 -20.641 1 98.88 154 VAL B C 1
ATOM 4055 O O . VAL B 1 154 ? -0.277 -8.719 -20.469 1 98.88 154 VAL B O 1
ATOM 4058 N N . TYR B 1 155 ? -2.127 -9.758 -19.75 1 98.88 155 TYR B N 1
ATOM 4059 C CA . TYR B 1 155 ? -1.492 -10.391 -18.594 1 98.88 155 TYR B CA 1
ATOM 4060 C C . TYR B 1 155 ? -1.141 -11.836 -18.891 1 98.88 155 TYR B C 1
ATOM 4062 O O . TYR B 1 155 ? -2.004 -12.625 -19.297 1 98.88 155 TYR B O 1
ATOM 4070 N N . LEU B 1 156 ? 0.105 -12.18 -18.703 1 98.88 156 LEU B N 1
ATOM 4071 C CA . LEU B 1 156 ? 0.563 -13.562 -18.766 1 98.88 156 LEU B CA 1
ATOM 4072 C C . LEU B 1 156 ? 1.121 -14 -17.422 1 98.88 156 LEU B C 1
ATOM 4074 O O . LEU B 1 156 ? 2.238 -13.633 -17.047 1 98.88 156 LEU B O 1
ATOM 4078 N N . CYS B 1 157 ? 0.336 -14.727 -16.703 1 98.69 157 CYS B N 1
ATOM 4079 C CA . CYS B 1 157 ? 0.776 -15.328 -15.453 1 98.69 157 CYS B CA 1
ATOM 4080 C C . CYS B 1 157 ? 1.622 -16.562 -15.711 1 98.69 157 CYS B C 1
ATOM 4082 O O . CYS B 1 157 ? 1.109 -17.594 -16.172 1 98.69 157 CYS B O 1
ATOM 4084 N N . ASN B 1 158 ? 2.928 -16.5 -15.391 1 98.62 158 ASN B N 1
ATOM 4085 C CA . ASN B 1 158 ? 3.85 -17.562 -15.797 1 98.62 158 ASN B CA 1
ATOM 4086 C C . ASN B 1 158 ? 4.918 -17.812 -14.734 1 98.62 158 ASN B C 1
ATOM 4088 O O . ASN B 1 158 ? 5.926 -17.109 -14.688 1 98.62 158 ASN B O 1
ATOM 4092 N N . PRO B 1 159 ? 4.797 -18.906 -13.875 1 98.69 159 PRO B N 1
ATOM 4093 C CA . PRO B 1 159 ? 3.787 -19.969 -13.883 1 98.69 159 PRO B CA 1
ATOM 4094 C C . PRO B 1 159 ? 2.395 -19.469 -13.516 1 98.69 159 PRO B C 1
ATOM 4096 O O . PRO B 1 159 ? 2.266 -18.5 -12.766 1 98.69 159 PRO B O 1
ATOM 4099 N N . ASN B 1 160 ? 1.434 -20.172 -14.086 1 98.88 160 ASN B N 1
ATOM 4100 C CA . ASN B 1 160 ? 0.054 -19.734 -13.883 1 98.88 160 ASN B CA 1
ATOM 4101 C C . ASN B 1 160 ? -0.459 -20.125 -12.5 1 98.88 160 ASN B C 1
ATOM 4103 O O . ASN B 1 160 ? -0.244 -21.234 -12.039 1 98.88 160 ASN B O 1
ATOM 4107 N N . ASN B 1 161 ? -0.941 -19.234 -11.766 1 98.25 161 ASN B N 1
ATOM 4108 C CA . ASN B 1 161 ? -1.76 -19.484 -10.586 1 98.25 161 ASN B CA 1
ATOM 4109 C C . ASN B 1 161 ? -3.24 -19.578 -10.938 1 98.25 161 ASN B C 1
ATOM 4111 O O . ASN B 1 161 ? -3.834 -18.609 -11.422 1 98.25 161 ASN B O 1
ATOM 4115 N N . PRO B 1 162 ? -3.812 -20.719 -10.828 1 98.25 162 PRO B N 1
ATOM 4116 C CA . PRO B 1 162 ? -3.514 -21.703 -9.781 1 98.25 162 PRO B CA 1
ATOM 4117 C C . PRO B 1 162 ? -2.918 -23 -10.328 1 98.25 162 PRO B C 1
ATOM 4119 O O . PRO B 1 162 ? -2.648 -23.922 -9.57 1 98.25 162 PRO B O 1
ATOM 4122 N N . THR B 1 163 ? -2.65 -23.078 -11.617 1 98.81 163 THR B N 1
ATOM 4123 C CA . THR B 1 163 ? -2.434 -24.406 -12.188 1 98.81 163 THR B CA 1
ATOM 4124 C C . THR B 1 163 ? -0.966 -24.812 -12.078 1 98.81 163 THR B C 1
ATOM 4126 O O . THR B 1 163 ? -0.627 -25.984 -12.227 1 98.81 163 THR B O 1
ATOM 4129 N N . GLY B 1 164 ? -0.112 -23.828 -11.922 1 98.75 164 GLY B N 1
ATOM 4130 C CA . GLY B 1 164 ? 1.307 -24.109 -11.789 1 98.75 164 GLY B CA 1
ATOM 4131 C C . GLY B 1 164 ? 1.99 -24.375 -13.117 1 98.75 164 GLY B C 1
ATOM 4132 O O . GLY B 1 164 ? 3.219 -24.469 -13.18 1 98.75 164 GLY B O 1
ATOM 4133 N N . THR B 1 165 ? 1.227 -24.453 -14.227 1 98.75 165 THR B N 1
ATOM 4134 C CA . THR B 1 165 ? 1.783 -24.688 -15.562 1 98.75 165 THR B CA 1
ATOM 4135 C C . THR B 1 165 ? 2.482 -23.422 -16.062 1 98.75 165 THR B C 1
ATOM 4137 O O . THR B 1 165 ? 2.305 -22.344 -15.516 1 98.75 165 THR B O 1
ATOM 4140 N N . TYR B 1 166 ? 3.369 -23.594 -17.047 1 98.44 166 TYR B N 1
ATOM 4141 C CA . TYR B 1 166 ? 4.082 -22.438 -17.562 1 98.44 166 TYR B CA 1
ATOM 4142 C C . TYR B 1 166 ? 4.191 -22.5 -19.078 1 98.44 166 TYR B C 1
ATOM 4144 O O . TYR B 1 166 ? 3.98 -23.562 -19.688 1 98.44 166 TYR B O 1
ATOM 4152 N N . ILE B 1 167 ? 4.305 -21.406 -19.719 1 98.19 167 ILE B N 1
ATOM 4153 C CA . ILE B 1 167 ? 4.609 -21.344 -21.141 1 98.19 167 ILE B CA 1
ATOM 4154 C C . ILE B 1 167 ? 6.125 -21.359 -21.344 1 98.19 167 ILE B C 1
ATOM 4156 O O . ILE B 1 167 ? 6.871 -20.766 -20.562 1 98.19 167 ILE B O 1
ATOM 4160 N N . THR B 1 168 ? 6.57 -22 -22.422 1 98.25 168 THR B N 1
ATOM 4161 C CA . THR B 1 168 ? 7.992 -22.141 -22.703 1 98.25 168 THR B CA 1
ATOM 4162 C C . THR B 1 168 ? 8.547 -20.906 -23.391 1 98.25 168 THR B C 1
ATOM 4164 O O . THR B 1 168 ? 7.781 -20.047 -23.828 1 98.25 168 THR B O 1
ATOM 4167 N N . LYS B 1 169 ? 9.875 -20.812 -23.422 1 97.88 169 LYS B N 1
ATOM 4168 C CA . LYS B 1 169 ? 10.57 -19.719 -24.094 1 97.88 169 LYS B CA 1
ATOM 4169 C C . LYS B 1 169 ? 10.086 -19.578 -25.547 1 97.88 169 LYS B C 1
ATOM 4171 O O . LYS B 1 169 ? 9.773 -18.484 -26 1 97.88 169 LYS B O 1
ATOM 4176 N N . GLY B 1 170 ? 10.039 -20.719 -26.203 1 97.94 170 GLY B N 1
ATOM 4177 C CA . GLY B 1 170 ? 9.609 -20.703 -27.594 1 97.94 170 GLY B CA 1
ATOM 4178 C C . GLY B 1 170 ? 8.172 -20.234 -27.766 1 97.94 170 GLY B C 1
ATOM 4179 O O . GLY B 1 170 ? 7.875 -19.453 -28.672 1 97.94 170 GLY B O 1
ATOM 4180 N N . GLU B 1 171 ? 7.277 -20.688 -26.969 1 98.44 171 GLU B N 1
ATOM 4181 C CA . GLU B 1 171 ? 5.875 -20.281 -27.016 1 98.44 171 GLU B CA 1
ATOM 4182 C C . GLU B 1 171 ? 5.719 -18.797 -26.766 1 98.44 171 GLU B C 1
ATOM 4184 O O . GLU B 1 171 ? 4.926 -18.125 -27.438 1 98.44 171 GLU B O 1
ATOM 4189 N N . LEU B 1 172 ? 6.473 -18.281 -25.797 1 98.44 172 LEU B N 1
ATOM 4190 C CA . LEU B 1 172 ? 6.41 -16.859 -25.484 1 98.44 172 LEU B CA 1
ATOM 4191 C C . LEU B 1 172 ? 6.922 -16.031 -26.656 1 98.44 172 LEU B C 1
ATOM 4193 O O . LEU B 1 172 ? 6.336 -15 -27 1 98.44 172 LEU B O 1
ATOM 4197 N N . GLU B 1 173 ? 8 -16.438 -27.234 1 97.56 173 GLU B N 1
ATOM 4198 C CA . GLU B 1 173 ? 8.555 -15.734 -28.391 1 97.56 173 GLU B CA 1
ATOM 4199 C C . GLU B 1 173 ? 7.535 -15.633 -29.516 1 97.56 173 GLU B C 1
ATOM 4201 O O . GLU B 1 173 ? 7.336 -14.555 -30.078 1 97.56 173 GLU B O 1
ATOM 4206 N N . GLU B 1 174 ? 6.941 -16.734 -29.812 1 97.69 174 GLU B N 1
ATOM 4207 C CA . GLU B 1 174 ? 5.934 -16.766 -30.859 1 97.69 174 GLU B CA 1
ATOM 4208 C C . GLU B 1 174 ? 4.766 -15.844 -30.531 1 97.69 174 GLU B C 1
ATOM 4210 O O . GLU B 1 174 ? 4.266 -15.133 -31.406 1 97.69 174 GLU B O 1
ATOM 4215 N N . PHE B 1 175 ? 4.309 -15.859 -29.375 1 98.44 175 PHE B N 1
ATOM 4216 C CA . PHE B 1 175 ? 3.197 -15.023 -28.938 1 98.44 175 PHE B CA 1
ATOM 4217 C C . PHE B 1 175 ? 3.535 -13.547 -29.094 1 98.44 175 PHE B C 1
ATOM 4219 O O . PHE B 1 175 ? 2.742 -12.773 -29.641 1 98.44 175 PHE B O 1
ATOM 4226 N N . LEU B 1 176 ? 4.742 -13.18 -28.562 1 97.94 176 LEU B N 1
ATOM 4227 C CA . LEU B 1 176 ? 5.148 -11.781 -28.547 1 97.94 176 LEU B CA 1
ATOM 4228 C C . LEU B 1 176 ? 5.297 -11.242 -29.969 1 97.94 176 LEU B C 1
ATOM 4230 O O . LEU B 1 176 ? 5.055 -10.062 -30.219 1 97.94 176 LEU B O 1
ATOM 4234 N N . GLU B 1 177 ? 5.621 -12.07 -30.906 1 96.06 177 GLU B N 1
ATOM 4235 C CA . GLU B 1 177 ? 5.734 -11.68 -32.312 1 96.06 177 GLU B CA 1
ATOM 4236 C C . GLU B 1 177 ? 4.375 -11.312 -32.875 1 96.06 177 GLU B C 1
ATOM 4238 O O . GLU B 1 177 ? 4.289 -10.531 -33.844 1 96.06 177 GLU B O 1
ATOM 4243 N N . ARG B 1 178 ? 3.373 -11.852 -32.312 1 96.62 178 ARG B N 1
ATOM 4244 C CA . ARG B 1 178 ? 2.025 -11.648 -32.844 1 96.62 178 ARG B CA 1
ATOM 4245 C C . ARG B 1 178 ? 1.36 -10.445 -32.188 1 96.62 178 ARG B C 1
ATOM 4247 O O . ARG B 1 178 ? 0.329 -9.961 -32.688 1 96.62 178 ARG B O 1
ATOM 4254 N N . VAL B 1 179 ? 1.857 -9.953 -31.125 1 96.88 179 VAL B N 1
ATOM 4255 C CA . VAL B 1 179 ? 1.239 -8.859 -30.391 1 96.88 179 VAL B CA 1
ATOM 4256 C C . VAL B 1 179 ? 1.821 -7.527 -30.844 1 96.88 179 VAL B C 1
ATOM 4258 O O . VAL B 1 179 ? 3.037 -7.324 -30.797 1 96.88 179 VAL B O 1
ATOM 4261 N N . PRO B 1 180 ? 0.968 -6.605 -31.25 1 96.12 180 PRO B N 1
ATOM 4262 C CA . PRO B 1 180 ? 1.451 -5.293 -31.688 1 96.12 180 PRO B CA 1
ATOM 4263 C C . PRO B 1 180 ? 2.209 -4.547 -30.594 1 96.12 180 PRO B C 1
ATOM 4265 O O . PRO B 1 180 ? 1.937 -4.742 -29.406 1 96.12 180 PRO B O 1
ATOM 4268 N N . GLU B 1 181 ? 3.018 -3.609 -30.984 1 92.69 181 GLU B N 1
ATOM 4269 C CA . GLU B 1 181 ? 3.904 -2.891 -30.062 1 92.69 181 GLU B CA 1
ATOM 4270 C C . GLU B 1 181 ? 3.123 -1.913 -29.188 1 92.69 181 GLU B C 1
ATOM 4272 O O . GLU B 1 181 ? 3.625 -1.449 -28.172 1 92.69 181 GLU B O 1
ATOM 4277 N N . GLU B 1 182 ? 1.98 -1.62 -29.609 1 94.56 182 GLU B N 1
ATOM 4278 C CA . GLU B 1 182 ? 1.172 -0.672 -28.844 1 94.56 182 GLU B CA 1
ATOM 4279 C C . GLU B 1 182 ? 0.518 -1.346 -27.641 1 94.56 182 GLU B C 1
ATOM 4281 O O . GLU B 1 182 ? 0.017 -0.668 -26.734 1 94.56 182 GLU B O 1
ATOM 4286 N N . VAL B 1 183 ? 0.483 -2.654 -27.688 1 98.19 183 VAL B N 1
ATOM 4287 C CA . VAL B 1 183 ? -0.121 -3.428 -26.609 1 98.19 183 VAL B CA 1
ATOM 4288 C C . VAL B 1 183 ? 0.952 -3.83 -25.594 1 98.19 183 VAL B C 1
ATOM 4290 O O . VAL B 1 183 ? 1.963 -4.434 -25.969 1 98.19 183 VAL B O 1
ATOM 4293 N N . VAL B 1 184 ? 0.789 -3.438 -24.344 1 98.69 184 VAL B N 1
ATOM 4294 C CA . VAL B 1 184 ? 1.729 -3.803 -23.297 1 98.69 184 VAL B CA 1
ATOM 4295 C C . VAL B 1 184 ? 1.495 -5.25 -22.859 1 98.69 184 VAL B C 1
ATOM 4297 O O . VAL B 1 184 ? 0.355 -5.656 -22.625 1 98.69 184 VAL B O 1
ATOM 4300 N N . VAL B 1 185 ? 2.543 -6.059 -22.844 1 98.81 185 VAL B N 1
ATOM 4301 C CA . VAL B 1 185 ? 2.482 -7.434 -22.359 1 98.81 185 VAL B CA 1
ATOM 4302 C C . VAL B 1 185 ? 3.137 -7.523 -20.984 1 98.81 185 VAL B C 1
ATOM 4304 O O . VAL B 1 185 ? 4.312 -7.191 -20.828 1 98.81 185 VAL B O 1
ATOM 4307 N N . VAL B 1 186 ? 2.396 -7.973 -20.016 1 98.88 186 VAL B N 1
ATOM 4308 C CA . VAL B 1 186 ? 2.889 -8.133 -18.656 1 98.88 186 VAL B CA 1
ATOM 4309 C C . VAL B 1 186 ? 3.223 -9.602 -18.391 1 98.88 186 VAL B C 1
ATOM 4311 O O . VAL B 1 186 ? 2.344 -10.461 -18.453 1 98.88 186 VAL B O 1
ATOM 4314 N N . LEU B 1 187 ? 4.445 -9.852 -18.172 1 98.88 187 LEU B N 1
ATOM 4315 C CA . LEU B 1 187 ? 4.891 -11.156 -17.703 1 98.88 187 LEU B CA 1
ATOM 4316 C C . LEU B 1 187 ? 4.922 -11.211 -16.188 1 98.88 187 LEU B C 1
ATOM 4318 O O . LEU B 1 187 ? 5.852 -10.695 -15.562 1 98.88 187 LEU B O 1
ATOM 4322 N N . ASP B 1 188 ? 3.918 -11.797 -15.602 1 98.81 188 ASP B N 1
ATOM 4323 C CA . ASP B 1 188 ? 3.834 -11.969 -14.156 1 98.81 188 ASP B CA 1
ATOM 4324 C C . ASP B 1 188 ? 4.609 -13.203 -13.695 1 98.81 188 ASP B C 1
ATOM 4326 O O . ASP B 1 188 ? 4.129 -14.328 -13.836 1 98.81 188 ASP B O 1
ATOM 4330 N N . GLU B 1 189 ? 5.742 -12.938 -13.102 1 98.81 189 GLU B N 1
ATOM 4331 C CA . GLU B 1 189 ? 6.68 -13.992 -12.742 1 98.81 189 GLU B CA 1
ATOM 4332 C C . GLU B 1 189 ? 6.836 -14.102 -11.227 1 98.81 189 GLU B C 1
ATOM 4334 O O . GLU B 1 189 ? 7.957 -14.172 -10.719 1 98.81 189 GLU B O 1
ATOM 4339 N N . ALA B 1 190 ? 5.676 -14.117 -10.516 1 98.62 190 ALA B N 1
ATOM 4340 C CA . ALA B 1 190 ? 5.676 -14.195 -9.055 1 98.62 190 ALA B CA 1
ATOM 4341 C C . ALA B 1 190 ? 6.418 -15.445 -8.578 1 98.62 190 ALA B C 1
ATOM 4343 O O . ALA B 1 190 ? 6.984 -15.453 -7.477 1 98.62 190 ALA B O 1
ATOM 4344 N N . TYR B 1 191 ? 6.496 -16.484 -9.43 1 98.75 191 TYR B N 1
ATOM 4345 C CA . TYR B 1 191 ? 7.078 -17.75 -9.016 1 98.75 191 TYR B CA 1
ATOM 4346 C C . TYR B 1 191 ? 8.367 -18.031 -9.773 1 98.75 191 TYR B C 1
ATOM 4348 O O . TYR B 1 191 ? 8.758 -19.188 -9.938 1 98.75 191 TYR B O 1
ATOM 4356 N N . PHE B 1 192 ? 9.031 -17.016 -10.211 1 98.56 192 PHE B N 1
ATOM 4357 C CA . PHE B 1 192 ? 10.195 -17.078 -11.078 1 98.56 192 PHE B CA 1
ATOM 4358 C C . PHE B 1 192 ? 11.281 -17.969 -10.461 1 98.56 192 PHE B C 1
ATOM 4360 O O . PHE B 1 192 ? 11.859 -18.812 -11.141 1 98.56 192 PHE B O 1
ATOM 4367 N N . GLU B 1 193 ? 11.57 -17.781 -9.148 1 98.44 193 GLU B N 1
ATOM 4368 C CA . GLU B 1 193 ? 12.672 -18.469 -8.492 1 98.44 193 GLU B CA 1
ATOM 4369 C C . GLU B 1 193 ? 12.492 -19.984 -8.555 1 98.44 193 GLU B C 1
ATOM 4371 O O . GLU B 1 193 ? 13.469 -20.734 -8.664 1 98.44 193 GLU B O 1
ATOM 4376 N N . PHE B 1 194 ? 11.273 -20.391 -8.484 1 98.75 194 PHE B N 1
ATOM 4377 C CA . PHE B 1 194 ? 10.977 -21.812 -8.562 1 98.75 194 PHE B CA 1
ATOM 4378 C C . PHE B 1 194 ? 11.008 -22.297 -10.008 1 98.75 194 PHE B C 1
ATOM 4380 O O . PHE B 1 194 ? 11.547 -23.359 -10.297 1 98.75 194 PHE B O 1
ATOM 4387 N N . ALA B 1 195 ? 10.484 -21.5 -10.898 1 98.56 195 ALA B N 1
ATOM 4388 C CA . ALA B 1 195 ? 10.242 -21.891 -12.289 1 98.56 195 ALA B CA 1
ATOM 4389 C C . ALA B 1 195 ? 11.555 -21.922 -13.078 1 98.56 195 ALA B C 1
ATOM 4391 O O . ALA B 1 195 ? 11.688 -22.703 -14.031 1 98.56 195 ALA B O 1
ATOM 4392 N N . ARG B 1 196 ? 12.508 -21.156 -12.625 1 95.12 196 ARG B N 1
ATOM 4393 C CA . ARG B 1 196 ? 13.75 -21.031 -13.383 1 95.12 196 ARG B CA 1
ATOM 4394 C C . ARG B 1 196 ? 14.547 -22.328 -13.336 1 95.12 196 ARG B C 1
ATOM 4396 O O . ARG B 1 196 ? 15.539 -22.484 -14.047 1 95.12 196 ARG B O 1
ATOM 4403 N N . LEU B 1 197 ? 14.148 -23.297 -12.5 1 95.25 197 LEU B N 1
ATOM 4404 C CA . LEU B 1 197 ? 14.75 -24.641 -12.477 1 95.25 197 LEU B CA 1
ATOM 4405 C C . LEU B 1 197 ? 14.469 -25.375 -13.781 1 95.25 197 LEU B C 1
ATOM 4407 O O . LEU B 1 197 ? 15.18 -26.312 -14.133 1 95.25 197 LEU B O 1
ATOM 4411 N N . PHE B 1 198 ? 13.398 -24.953 -14.477 1 96.19 198 PHE B N 1
ATOM 4412 C CA . PHE B 1 198 ? 13.031 -25.562 -15.742 1 96.19 198 PHE B CA 1
ATOM 4413 C C . PHE B 1 198 ? 13.781 -24.922 -16.906 1 96.19 198 PHE B C 1
ATOM 4415 O O . PHE B 1 198 ? 13.625 -23.719 -17.156 1 96.19 198 PHE B O 1
ATOM 4422 N N . ASN B 1 199 ? 14.492 -25.656 -17.594 1 96.12 199 ASN B N 1
ATOM 4423 C CA . ASN B 1 199 ? 15.422 -25.156 -18.609 1 96.12 199 ASN B CA 1
ATOM 4424 C C . ASN B 1 199 ? 14.688 -24.391 -19.703 1 96.12 199 ASN B C 1
ATOM 4426 O O . ASN B 1 199 ? 15.258 -23.484 -20.312 1 96.12 199 ASN B O 1
ATOM 4430 N N . ASP B 1 200 ? 13.492 -24.766 -19.969 1 97.38 200 ASP B N 1
ATOM 4431 C CA . ASP B 1 200 ? 12.766 -24.141 -21.078 1 97.38 200 ASP B CA 1
ATOM 4432 C C . ASP B 1 200 ? 11.852 -23.016 -20.578 1 97.38 200 ASP B C 1
ATOM 4434 O O . ASP B 1 200 ? 11.086 -22.438 -21.344 1 97.38 200 ASP B O 1
ATOM 4438 N N . TYR B 1 201 ? 11.922 -22.734 -19.266 1 97.94 201 TYR B N 1
ATOM 4439 C CA . TYR B 1 201 ? 11.188 -21.594 -18.75 1 97.94 201 TYR B CA 1
ATOM 4440 C C . TYR B 1 201 ? 11.766 -20.281 -19.25 1 97.94 201 TYR B C 1
ATOM 4442 O O . TYR B 1 201 ? 12.992 -20.109 -19.281 1 97.94 201 TYR B O 1
ATOM 4450 N N . PRO B 1 202 ? 10.914 -19.359 -19.703 1 97.62 202 PRO B N 1
ATOM 4451 C CA . PRO B 1 202 ? 11.422 -18.062 -20.188 1 97.62 202 PRO B CA 1
ATOM 4452 C C . PRO B 1 202 ? 11.773 -17.109 -19.031 1 97.62 202 PRO B C 1
ATOM 4454 O O . PRO B 1 202 ? 11.008 -16.984 -18.078 1 97.62 202 PRO B O 1
ATOM 4457 N N . ASP B 1 203 ? 12.93 -16.531 -19.125 1 96.69 203 ASP B N 1
ATOM 4458 C CA . ASP B 1 203 ? 13.242 -15.383 -18.281 1 96.69 203 ASP B CA 1
ATOM 4459 C C . ASP B 1 203 ? 12.711 -14.094 -18.906 1 96.69 203 ASP B C 1
ATOM 4461 O O . ASP B 1 203 ? 13.273 -13.594 -19.891 1 96.69 203 ASP B O 1
ATOM 4465 N N . GLY B 1 204 ? 11.688 -13.539 -18.281 1 97.62 204 GLY B N 1
ATOM 4466 C CA . GLY B 1 204 ? 11.016 -12.375 -18.828 1 97.62 204 GLY B CA 1
ATOM 4467 C C . GLY B 1 204 ? 11.953 -11.203 -19.078 1 97.62 204 GLY B C 1
ATOM 4468 O O . GLY B 1 204 ? 11.719 -10.391 -19.969 1 97.62 204 GLY B O 1
ATOM 4469 N N . LEU B 1 205 ? 13.047 -11.109 -18.328 1 97.44 205 LEU B N 1
ATOM 4470 C CA . LEU B 1 205 ? 13.977 -9.992 -18.469 1 97.44 205 LEU B CA 1
ATOM 4471 C C . LEU B 1 205 ? 14.656 -10.016 -19.828 1 97.44 205 LEU B C 1
ATOM 4473 O O . LEU B 1 205 ? 14.992 -8.961 -20.375 1 97.44 205 LEU B O 1
ATOM 4477 N N . ASN B 1 206 ? 14.867 -11.227 -20.391 1 96.69 206 ASN B N 1
ATOM 4478 C CA . ASN B 1 206 ? 15.453 -11.336 -21.719 1 96.69 206 ASN B CA 1
ATOM 4479 C C . ASN B 1 206 ? 14.539 -10.742 -22.797 1 96.69 206 ASN B C 1
ATOM 4481 O O . ASN B 1 206 ? 15.016 -10.203 -23.797 1 96.69 206 ASN B O 1
ATOM 4485 N N . PHE B 1 207 ? 13.289 -10.859 -22.609 1 97 207 PHE B N 1
ATOM 4486 C CA . PHE B 1 207 ? 12.305 -10.312 -23.547 1 97 207 PHE B CA 1
ATOM 4487 C C . PHE B 1 207 ? 12.086 -8.82 -23.281 1 97 207 PHE B C 1
ATOM 4489 O O . PHE B 1 207 ? 11.938 -8.039 -24.234 1 97 207 PHE B O 1
ATOM 4496 N N . PHE B 1 208 ? 12.125 -8.438 -22.016 1 97.12 208 PHE B N 1
ATOM 4497 C CA . PHE B 1 208 ? 12.016 -7.035 -21.625 1 97.12 208 PHE B CA 1
ATOM 4498 C C . PHE B 1 208 ? 13.102 -6.203 -22.281 1 97.12 208 PHE B C 1
ATOM 4500 O O . PHE B 1 208 ? 12.828 -5.121 -22.812 1 97.12 208 PHE B O 1
ATOM 4507 N N . LYS B 1 209 ? 14.25 -6.688 -22.297 1 95.19 209 LYS B N 1
ATOM 4508 C CA . LYS B 1 209 ? 15.398 -5.953 -22.812 1 95.19 209 LYS B CA 1
ATOM 4509 C C . LYS B 1 209 ? 15.32 -5.805 -24.328 1 95.19 209 LYS B C 1
ATOM 4511 O O . LYS B 1 209 ? 15.945 -4.906 -24.906 1 95.19 209 LYS B O 1
ATOM 4516 N N . LYS B 1 210 ? 14.484 -6.648 -24.953 1 93.62 210 LYS B N 1
ATOM 4517 C CA . LYS B 1 210 ? 14.453 -6.676 -26.422 1 93.62 210 LYS B CA 1
ATOM 4518 C C . LYS B 1 210 ? 13.195 -6 -26.953 1 93.62 210 LYS B C 1
ATOM 4520 O O . LYS B 1 210 ? 13.117 -5.672 -28.141 1 93.62 210 LYS B O 1
ATOM 4525 N N . ARG B 1 211 ? 12.266 -5.781 -26.078 1 93.38 211 ARG B N 1
ATOM 4526 C CA . ARG B 1 211 ? 10.977 -5.273 -26.547 1 93.38 211 ARG B CA 1
ATOM 4527 C C . ARG B 1 211 ? 10.555 -4.039 -25.75 1 93.38 211 ARG B C 1
ATOM 4529 O O . ARG B 1 211 ? 10.695 -4.004 -24.531 1 93.38 211 ARG B O 1
ATOM 4536 N N . PRO B 1 212 ? 9.953 -3.047 -26.391 1 92.81 212 PRO B N 1
ATOM 4537 C CA . PRO B 1 212 ? 9.633 -1.774 -25.734 1 92.81 212 PRO B CA 1
ATOM 4538 C C . PRO B 1 212 ? 8.289 -1.809 -25 1 92.81 212 PRO B C 1
ATOM 4540 O O . PRO B 1 212 ? 7.918 -0.834 -24.344 1 92.81 212 PRO B O 1
ATOM 4543 N N . ASN B 1 213 ? 7.57 -2.898 -25.094 1 95.94 213 ASN B N 1
ATOM 4544 C CA . ASN B 1 213 ? 6.223 -2.922 -24.531 1 95.94 213 ASN B CA 1
ATOM 4545 C C . ASN B 1 213 ? 6.035 -4.09 -23.578 1 95.94 213 ASN B C 1
ATOM 4547 O O . ASN B 1 213 ? 4.918 -4.578 -23.391 1 95.94 213 ASN B O 1
ATOM 4551 N N . THR B 1 214 ? 7.145 -4.594 -23.047 1 97.94 214 THR B N 1
ATOM 4552 C CA . THR B 1 214 ? 7.09 -5.727 -22.125 1 97.94 214 THR B CA 1
ATOM 4553 C C . THR B 1 214 ? 7.344 -5.273 -20.703 1 97.94 214 THR B C 1
ATOM 4555 O O . THR B 1 214 ? 8.234 -4.461 -20.438 1 97.94 214 THR B O 1
ATOM 4558 N N . VAL B 1 215 ? 6.539 -5.688 -19.781 1 98.69 215 VAL B N 1
ATOM 4559 C CA . VAL B 1 215 ? 6.699 -5.484 -18.344 1 98.69 215 VAL B CA 1
ATOM 4560 C C . VAL B 1 215 ? 6.891 -6.828 -17.656 1 98.69 215 VAL B C 1
ATOM 4562 O O . VAL B 1 215 ? 6.254 -7.82 -18.016 1 98.69 215 VAL B O 1
ATOM 4565 N N . VAL B 1 216 ? 7.816 -6.906 -16.719 1 98.88 216 VAL B N 1
ATOM 4566 C CA . VAL B 1 216 ? 8.031 -8.102 -15.914 1 98.88 216 VAL B CA 1
ATOM 4567 C C . VAL B 1 216 ? 7.738 -7.801 -14.453 1 98.88 216 VAL B C 1
ATOM 4569 O O . VAL B 1 216 ? 8.234 -6.812 -13.898 1 98.88 216 VAL B O 1
ATOM 4572 N N . LEU B 1 217 ? 6.891 -8.602 -13.828 1 98.88 217 LEU B N 1
ATOM 4573 C CA . LEU B 1 217 ? 6.586 -8.453 -12.406 1 98.88 217 LEU B CA 1
ATOM 4574 C C . LEU B 1 217 ? 7.172 -9.609 -11.602 1 98.88 217 LEU B C 1
ATOM 4576 O O . LEU B 1 217 ? 7.105 -10.766 -12.023 1 98.88 217 LEU B O 1
ATOM 4580 N N . ARG B 1 218 ? 7.75 -9.289 -10.5 1 98.75 218 ARG B N 1
ATOM 4581 C CA . ARG B 1 218 ? 8.281 -10.242 -9.531 1 98.75 218 ARG B CA 1
ATOM 4582 C C . ARG B 1 218 ? 7.941 -9.82 -8.109 1 98.75 218 ARG B C 1
ATOM 4584 O O . ARG B 1 218 ? 7.258 -8.82 -7.898 1 98.75 218 ARG B O 1
ATOM 4591 N N . THR B 1 219 ? 8.258 -10.672 -7.125 1 98.62 219 THR B N 1
ATOM 4592 C CA . THR B 1 219 ? 7.832 -10.391 -5.762 1 98.62 219 THR B CA 1
ATOM 4593 C C . THR B 1 219 ? 8.828 -10.961 -4.754 1 98.62 219 THR B C 1
ATOM 4595 O O . THR B 1 219 ? 9.617 -11.844 -5.09 1 98.62 219 THR B O 1
ATOM 4598 N N . PHE B 1 220 ? 8.797 -10.422 -3.586 1 98.81 220 PHE B N 1
ATOM 4599 C CA . PHE B 1 220 ? 9.539 -10.992 -2.467 1 98.81 220 PHE B CA 1
ATOM 4600 C C . PHE B 1 220 ? 8.641 -11.859 -1.602 1 98.81 220 PHE B C 1
ATOM 4602 O O . PHE B 1 220 ? 9.078 -12.398 -0.581 1 98.81 220 PHE B O 1
ATOM 4609 N N . SER B 1 221 ? 7.41 -12.102 -1.984 1 98.56 221 SER B N 1
ATOM 4610 C CA . SER B 1 221 ? 6.395 -12.711 -1.136 1 98.56 221 SER B CA 1
ATOM 4611 C C . SER B 1 221 ? 6.516 -14.234 -1.14 1 98.56 221 SER B C 1
ATOM 4613 O O . SER B 1 221 ? 5.988 -14.906 -0.253 1 98.56 221 SER B O 1
ATOM 4615 N N . LYS B 1 222 ? 7.176 -14.797 -2.201 1 98.62 222 LYS B N 1
ATOM 4616 C CA . LYS B 1 222 ? 7.188 -16.25 -2.369 1 98.62 222 LYS B CA 1
ATOM 4617 C C . LYS B 1 222 ? 8.523 -16.844 -1.934 1 98.62 222 LYS B C 1
ATOM 4619 O O . LYS B 1 222 ? 8.82 -16.906 -0.739 1 98.62 222 LYS B O 1
ATOM 4624 N N . ALA B 1 223 ? 9.469 -16.953 -2.818 1 98.69 223 ALA B N 1
ATOM 4625 C CA . ALA B 1 223 ? 10.734 -17.609 -2.506 1 98.69 223 ALA B CA 1
ATOM 4626 C C . ALA B 1 223 ? 11.484 -16.875 -1.398 1 98.69 223 ALA B C 1
ATOM 4628 O O . ALA B 1 223 ? 12.164 -17.5 -0.576 1 98.69 223 ALA B O 1
ATOM 4629 N N . TYR B 1 224 ? 11.32 -15.547 -1.314 1 98.69 224 TYR B N 1
ATOM 4630 C CA . TYR B 1 224 ? 12.086 -14.719 -0.384 1 98.69 224 TYR B CA 1
ATOM 4631 C C . TYR B 1 224 ? 11.414 -14.688 0.985 1 98.69 224 TYR B C 1
ATOM 4633 O O . TYR B 1 224 ? 12.031 -14.281 1.974 1 98.69 224 TYR B O 1
ATOM 4641 N N . GLY B 1 225 ? 10.133 -15.023 1.071 1 98.62 225 GLY B N 1
ATOM 4642 C CA . GLY B 1 225 ? 9.461 -15.172 2.352 1 98.62 225 GLY B CA 1
ATOM 4643 C C . GLY B 1 225 ? 9.055 -13.852 2.973 1 98.62 225 GLY B C 1
ATOM 4644 O O . GLY B 1 225 ? 9.039 -13.711 4.195 1 98.62 225 GLY B O 1
ATOM 4645 N N . LEU B 1 226 ? 8.727 -12.867 2.176 1 98.81 226 LEU B N 1
ATOM 4646 C CA . LEU B 1 226 ? 8.398 -11.555 2.734 1 98.81 226 LEU B CA 1
ATOM 4647 C C . LEU B 1 226 ? 6.945 -11.195 2.455 1 98.81 226 LEU B C 1
ATOM 4649 O O . LEU B 1 226 ? 6.621 -10.023 2.25 1 98.81 226 LEU B O 1
ATOM 4653 N N . ALA B 1 227 ? 6.039 -12.227 2.383 1 98.5 227 ALA B N 1
ATOM 4654 C CA . ALA B 1 227 ? 4.637 -11.992 2.055 1 98.5 227 ALA B CA 1
ATOM 4655 C C . ALA B 1 227 ? 4.02 -10.969 2.996 1 98.5 227 ALA B C 1
ATOM 4657 O O . ALA B 1 227 ? 3.277 -10.078 2.561 1 98.5 227 ALA B O 1
ATOM 4658 N N . GLY B 1 228 ? 4.363 -11 4.246 1 98.56 228 GLY B N 1
ATOM 4659 C CA . GLY B 1 228 ? 3.754 -10.148 5.258 1 98.56 228 GLY B CA 1
ATOM 4660 C C . GLY B 1 228 ? 4.23 -8.711 5.199 1 98.56 228 GLY B C 1
ATOM 4661 O O . GLY B 1 228 ? 3.619 -7.824 5.793 1 98.56 228 GLY B O 1
ATOM 4662 N N . LEU B 1 229 ? 5.34 -8.438 4.555 1 98.81 229 LEU B N 1
ATOM 4663 C CA . LEU B 1 229 ? 5.91 -7.098 4.527 1 98.81 229 LEU B CA 1
ATOM 4664 C C . LEU B 1 229 ? 5.422 -6.324 3.309 1 98.81 229 LEU B C 1
ATOM 4666 O O . LEU B 1 229 ? 5.531 -5.098 3.262 1 98.81 229 LEU B O 1
ATOM 4670 N N . ARG B 1 230 ? 4.883 -7.047 2.334 1 98.62 230 ARG B N 1
ATOM 4671 C CA . ARG B 1 230 ? 4.25 -6.449 1.164 1 98.62 230 ARG B CA 1
ATOM 4672 C C . ARG B 1 230 ? 5.254 -5.637 0.352 1 98.62 230 ARG B C 1
ATOM 4674 O O . ARG B 1 230 ? 5.148 -4.41 0.271 1 98.62 230 ARG B O 1
ATOM 4681 N N . VAL B 1 231 ? 6.121 -6.305 -0.336 1 98.88 231 VAL B N 1
ATOM 4682 C CA . VAL B 1 231 ? 7.078 -5.668 -1.235 1 98.88 231 VAL B CA 1
ATOM 4683 C C . VAL B 1 231 ? 7.234 -6.508 -2.502 1 98.88 231 VAL B C 1
ATOM 4685 O O . VAL B 1 231 ? 7.559 -7.695 -2.434 1 98.88 231 VAL B O 1
ATOM 4688 N N . GLY B 1 232 ? 6.844 -5.957 -3.609 1 98.69 232 GLY B N 1
ATOM 4689 C CA . GLY B 1 232 ? 7.035 -6.484 -4.949 1 98.69 232 GLY B CA 1
ATOM 4690 C C . GLY B 1 232 ? 7.797 -5.539 -5.859 1 98.69 232 GLY B C 1
ATOM 4691 O O . GLY B 1 232 ? 8.062 -4.391 -5.492 1 98.69 232 GLY B O 1
ATOM 4692 N N . TYR B 1 233 ? 8.258 -6.047 -6.957 1 98.75 233 TYR B N 1
ATOM 4693 C CA . TYR B 1 233 ? 9.008 -5.223 -7.895 1 98.75 233 TYR B CA 1
ATOM 4694 C C . TYR B 1 233 ? 8.781 -5.688 -9.328 1 98.75 233 TYR B C 1
ATOM 4696 O O . TYR B 1 233 ? 8.195 -6.75 -9.562 1 98.75 233 TYR B O 1
ATOM 4704 N N . GLY B 1 234 ? 9.102 -4.859 -10.211 1 98.62 234 GLY B N 1
ATOM 4705 C CA . GLY B 1 234 ? 9.008 -5.176 -11.633 1 98.62 234 GLY B CA 1
ATOM 4706 C C . GLY B 1 234 ? 9.883 -4.285 -12.5 1 98.62 234 GLY B C 1
ATOM 4707 O O . GLY B 1 234 ? 10.625 -3.447 -11.984 1 98.62 234 GLY B O 1
ATOM 4708 N N . PHE B 1 235 ? 9.891 -4.605 -13.75 1 98.75 235 PHE B N 1
ATOM 4709 C CA . PHE B 1 235 ? 10.633 -3.889 -14.781 1 98.75 235 PHE B CA 1
ATOM 4710 C C . PHE B 1 235 ? 9.695 -3.393 -15.875 1 98.75 235 PHE B C 1
ATOM 4712 O O . PHE B 1 235 ? 8.914 -4.168 -16.422 1 98.75 235 PHE B O 1
ATOM 4719 N N . ALA B 1 236 ? 9.734 -2.145 -16.094 1 98.5 236 ALA B N 1
ATOM 4720 C CA . ALA B 1 236 ? 8.891 -1.525 -17.109 1 98.5 236 ALA B CA 1
ATOM 4721 C C . ALA B 1 236 ? 9.695 -0.554 -17.969 1 98.5 236 ALA B C 1
ATOM 4723 O O . ALA B 1 236 ? 10.734 -0.047 -17.547 1 98.5 236 ALA B O 1
ATOM 4724 N N . PRO B 1 237 ? 9.195 -0.342 -19.234 1 96.88 237 PRO B N 1
ATOM 4725 C CA . PRO B 1 237 ? 9.797 0.749 -20 1 96.88 237 PRO B CA 1
ATOM 4726 C C . PRO B 1 237 ? 9.797 2.076 -19.25 1 96.88 237 PRO B C 1
ATOM 4728 O O . PRO B 1 237 ? 8.875 2.342 -18.469 1 96.88 237 PRO B O 1
ATOM 4731 N N . GLU B 1 238 ? 10.781 2.904 -19.531 1 95.19 238 GLU B N 1
ATOM 4732 C CA . GLU B 1 238 ? 11.031 4.109 -18.75 1 95.19 238 GLU B CA 1
ATOM 4733 C C . GLU B 1 238 ? 9.797 4.996 -18.688 1 95.19 238 GLU B C 1
ATOM 4735 O O . GLU B 1 238 ? 9.461 5.543 -17.641 1 95.19 238 GLU B O 1
ATOM 4740 N N . ASN B 1 239 ? 9.148 5.184 -19.781 1 94.19 239 ASN B N 1
ATOM 4741 C CA . ASN B 1 239 ? 7.977 6.047 -19.812 1 94.19 239 ASN B CA 1
ATOM 4742 C C . ASN B 1 239 ? 6.848 5.5 -18.953 1 94.19 239 ASN B C 1
ATOM 4744 O O . ASN B 1 239 ? 6.168 6.258 -18.25 1 94.19 239 ASN B O 1
ATOM 4748 N N . LEU B 1 240 ? 6.637 4.18 -19.031 1 96.56 240 LEU B N 1
ATOM 4749 C CA . LEU B 1 240 ? 5.609 3.549 -18.203 1 96.56 240 LEU B CA 1
ATOM 4750 C C . LEU B 1 240 ? 6 3.574 -16.734 1 96.56 240 LEU B C 1
ATOM 4752 O O . LEU B 1 240 ? 5.152 3.797 -15.867 1 96.56 240 LEU B O 1
ATOM 4756 N N . ALA B 1 241 ? 7.297 3.324 -16.453 1 96.44 241 ALA B N 1
ATOM 4757 C CA . ALA B 1 241 ? 7.789 3.42 -15.078 1 96.44 241 ALA B CA 1
ATOM 4758 C C . ALA B 1 241 ? 7.555 4.816 -14.508 1 96.44 241 ALA B C 1
ATOM 4760 O O . ALA B 1 241 ? 7.133 4.961 -13.359 1 96.44 241 ALA B O 1
ATOM 4761 N N . LYS B 1 242 ? 7.793 5.816 -15.312 1 93.88 242 LYS B N 1
ATOM 4762 C CA . LYS B 1 242 ? 7.562 7.195 -14.891 1 93.88 242 LYS B CA 1
ATOM 4763 C C . LYS B 1 242 ? 6.086 7.441 -14.602 1 93.88 242 LYS B C 1
ATOM 4765 O O . LYS B 1 242 ? 5.746 8.102 -13.609 1 93.88 242 LYS B O 1
ATOM 4770 N N . ALA B 1 243 ? 5.234 6.922 -15.414 1 94.75 243 ALA B N 1
ATOM 4771 C CA . ALA B 1 243 ? 3.797 7.07 -15.211 1 94.75 243 ALA B CA 1
ATOM 4772 C C . ALA B 1 243 ? 3.354 6.398 -13.914 1 94.75 243 ALA B C 1
ATOM 4774 O O . ALA B 1 243 ? 2.594 6.98 -13.133 1 94.75 243 ALA B O 1
ATOM 4775 N N . ILE B 1 244 ? 3.871 5.203 -13.688 1 95.75 244 ILE B N 1
ATOM 4776 C CA . ILE B 1 244 ? 3.518 4.457 -12.484 1 95.75 244 ILE B CA 1
ATOM 4777 C C . ILE B 1 244 ? 4.008 5.203 -11.25 1 95.75 244 ILE B C 1
ATOM 4779 O O . ILE B 1 244 ? 3.301 5.285 -10.242 1 95.75 244 ILE B O 1
ATOM 4783 N N . ASN B 1 245 ? 5.133 5.816 -11.344 1 92.5 245 ASN B N 1
ATOM 4784 C CA . ASN B 1 245 ? 5.695 6.566 -10.234 1 92.5 245 ASN B CA 1
ATOM 4785 C C . ASN B 1 245 ? 4.906 7.848 -9.961 1 92.5 245 ASN B C 1
ATOM 4787 O O . ASN B 1 245 ? 4.918 8.359 -8.844 1 92.5 245 ASN B O 1
ATOM 4791 N N . SER B 1 246 ? 4.254 8.32 -10.938 1 90.31 246 SER B N 1
ATOM 4792 C CA . SER B 1 246 ? 3.426 9.508 -10.758 1 90.31 246 SER B CA 1
ATOM 4793 C C . SER B 1 246 ? 2.074 9.156 -10.148 1 90.31 246 SER B C 1
ATOM 4795 O O . SER B 1 246 ? 1.444 9.984 -9.492 1 90.31 246 SER B O 1
ATOM 4797 N N . LEU B 1 247 ? 1.679 7.902 -10.336 1 91.62 247 LEU B N 1
ATOM 4798 C CA . LEU B 1 247 ? 0.388 7.406 -9.867 1 91.62 247 LEU B CA 1
ATOM 4799 C C . LEU B 1 247 ? 0.468 6.961 -8.414 1 91.62 247 LEU B C 1
ATOM 4801 O O . LEU B 1 247 ? -0.454 7.211 -7.633 1 91.62 247 LEU B O 1
ATOM 4805 N N . ARG B 1 248 ? 1.503 6.332 -8.094 1 92.88 248 ARG B N 1
ATOM 4806 C CA . ARG B 1 248 ? 1.578 5.68 -6.789 1 92.88 248 ARG B CA 1
ATOM 4807 C C . ARG B 1 248 ? 1.743 6.703 -5.672 1 92.88 248 ARG B C 1
ATOM 4809 O O . ARG B 1 248 ? 2.258 7.801 -5.898 1 92.88 248 ARG B O 1
ATOM 4816 N N . PRO B 1 249 ? 1.275 6.324 -4.453 1 92.88 249 PRO B N 1
ATOM 4817 C CA . PRO B 1 249 ? 1.654 7.145 -3.301 1 92.88 249 PRO B CA 1
ATOM 4818 C C . PRO B 1 249 ? 3.166 7.219 -3.102 1 92.88 249 PRO B C 1
ATOM 4820 O O . PRO B 1 249 ? 3.885 6.27 -3.422 1 92.88 249 PRO B O 1
ATOM 4823 N N . PRO B 1 250 ? 3.637 8.328 -2.545 1 91.31 250 PRO B N 1
ATOM 4824 C CA . PRO B 1 250 ? 5.082 8.531 -2.41 1 91.31 250 PRO B CA 1
ATOM 4825 C C . PRO B 1 250 ? 5.75 7.461 -1.552 1 91.31 250 PRO B C 1
ATOM 4827 O O . PRO B 1 250 ? 6.922 7.141 -1.763 1 91.31 250 PRO B O 1
ATOM 4830 N N . PHE B 1 251 ? 4.98 6.844 -0.635 1 95.81 251 PHE B N 1
ATOM 4831 C CA . PHE B 1 251 ? 5.559 5.914 0.326 1 95.81 251 PHE B CA 1
ATOM 4832 C C . PHE B 1 251 ? 4.812 4.582 0.302 1 95.81 251 PHE B C 1
ATOM 4834 O O . PHE B 1 251 ? 4.457 4.047 1.354 1 95.81 251 PHE B O 1
ATOM 4841 N N . ASN B 1 252 ? 4.68 4.043 -0.897 1 96.94 252 ASN B N 1
ATOM 4842 C CA . ASN B 1 252 ? 3.812 2.873 -1.013 1 96.94 252 ASN B CA 1
ATOM 4843 C C . ASN B 1 252 ? 4.512 1.606 -0.528 1 96.94 252 ASN B C 1
ATOM 4845 O O . ASN B 1 252 ? 3.857 0.6 -0.249 1 96.94 252 ASN B O 1
ATOM 4849 N N . VAL B 1 253 ? 5.848 1.566 -0.464 1 98.44 253 VAL B N 1
ATOM 4850 C CA . VAL B 1 253 ? 6.57 0.447 0.13 1 98.44 253 VAL B CA 1
ATOM 4851 C C . VAL B 1 253 ? 7.121 0.854 1.494 1 98.44 253 VAL B C 1
ATOM 4853 O O . VAL B 1 253 ? 7.938 1.773 1.59 1 98.44 253 VAL B O 1
ATOM 4856 N N . ASN B 1 254 ? 6.707 0.151 2.527 1 98.62 254 ASN B N 1
ATOM 4857 C CA . ASN B 1 254 ? 7.023 0.585 3.885 1 98.62 254 ASN B CA 1
ATOM 4858 C C . ASN B 1 254 ? 8.508 0.413 4.199 1 98.62 254 ASN B C 1
ATOM 4860 O O . ASN B 1 254 ? 9.211 -0.313 3.496 1 98.62 254 ASN B O 1
ATOM 4864 N N . PHE B 1 255 ? 8.938 1.082 5.199 1 98.56 255 PHE B N 1
ATOM 4865 C CA . PHE B 1 255 ? 10.344 1.21 5.555 1 98.56 255 PHE B CA 1
ATOM 4866 C C . PHE B 1 255 ? 10.953 -0.154 5.859 1 98.56 255 PHE B C 1
ATOM 4868 O O . PHE B 1 255 ? 12 -0.504 5.32 1 98.56 255 PHE B O 1
ATOM 4875 N N . LEU B 1 256 ? 10.281 -0.975 6.68 1 98.88 256 LEU B N 1
ATOM 4876 C CA . LEU B 1 256 ? 10.828 -2.268 7.074 1 98.88 256 LEU B CA 1
ATOM 4877 C C . LEU B 1 256 ? 10.859 -3.229 5.895 1 98.88 256 LEU B C 1
ATOM 4879 O O . LEU B 1 256 ? 11.758 -4.07 5.793 1 98.88 256 LEU B O 1
ATOM 4883 N N . ALA B 1 257 ? 9.891 -3.094 4.996 1 98.88 257 ALA B N 1
ATOM 4884 C CA . ALA B 1 257 ? 9.898 -3.904 3.779 1 98.88 257 ALA B CA 1
ATOM 4885 C C . ALA B 1 257 ? 11.141 -3.613 2.936 1 98.88 257 ALA B C 1
ATOM 4887 O O . ALA B 1 257 ? 11.758 -4.531 2.389 1 98.88 257 ALA B O 1
ATOM 4888 N N . GLN B 1 258 ? 11.461 -2.326 2.791 1 98.69 258 GLN B N 1
ATOM 4889 C CA . GLN B 1 258 ? 12.641 -1.956 2.018 1 98.69 258 GLN B CA 1
ATOM 4890 C C . GLN B 1 258 ? 13.906 -2.531 2.641 1 98.69 258 GLN B C 1
ATOM 4892 O O . GLN B 1 258 ? 14.742 -3.109 1.942 1 98.69 258 GLN B O 1
ATOM 4897 N N . MET B 1 259 ? 14.047 -2.414 4.016 1 98.69 259 MET B N 1
ATOM 4898 C CA . MET B 1 259 ? 15.211 -2.953 4.711 1 98.69 259 MET B CA 1
ATOM 4899 C C . MET B 1 259 ? 15.289 -4.469 4.543 1 98.69 259 MET B C 1
ATOM 4901 O O . MET B 1 259 ? 16.359 -5.008 4.262 1 98.69 259 MET B O 1
ATOM 4905 N N . ALA B 1 260 ? 14.172 -5.098 4.652 1 98.88 260 ALA B N 1
ATOM 4906 C CA . ALA B 1 260 ? 14.102 -6.555 4.555 1 98.88 260 ALA B CA 1
ATOM 4907 C C . ALA B 1 260 ? 14.445 -7.027 3.146 1 98.88 260 ALA B C 1
ATOM 4909 O O . ALA B 1 260 ? 15.188 -8 2.977 1 98.88 260 ALA B O 1
ATOM 4910 N N . ALA B 1 261 ? 13.891 -6.348 2.166 1 98.88 261 ALA B N 1
ATOM 4911 C CA . ALA B 1 261 ? 14.117 -6.738 0.776 1 98.88 261 ALA B CA 1
ATOM 4912 C C . ALA B 1 261 ? 15.586 -6.605 0.403 1 98.88 261 ALA B C 1
ATOM 4914 O O . ALA B 1 261 ? 16.141 -7.469 -0.283 1 98.88 261 ALA B O 1
ATOM 4915 N N . VAL B 1 262 ? 16.219 -5.531 0.857 1 98.75 262 VAL B N 1
ATOM 4916 C CA . VAL B 1 262 ? 17.656 -5.348 0.611 1 98.75 262 VAL B CA 1
ATOM 4917 C C . VAL B 1 262 ? 18.438 -6.508 1.214 1 98.75 262 VAL B C 1
ATOM 4919 O O . VAL B 1 262 ? 19.297 -7.09 0.554 1 98.75 262 VAL B O 1
ATOM 4922 N N . ALA B 1 263 ? 18.109 -6.859 2.467 1 98.75 263 ALA B N 1
ATOM 4923 C CA . ALA B 1 263 ? 18.781 -7.965 3.145 1 98.75 263 ALA B CA 1
ATOM 4924 C C . ALA B 1 263 ? 18.5 -9.289 2.443 1 98.75 263 ALA B C 1
ATOM 4926 O O . ALA B 1 263 ? 19.391 -10.148 2.348 1 98.75 263 ALA B O 1
ATOM 4927 N N . ALA B 1 264 ? 17.297 -9.469 1.979 1 98.75 264 ALA B N 1
ATOM 4928 C CA . ALA B 1 264 ? 16.906 -10.695 1.304 1 98.75 264 ALA B CA 1
ATOM 4929 C C . ALA B 1 264 ? 17.719 -10.906 0.027 1 98.75 264 ALA B C 1
ATOM 4931 O O . ALA B 1 264 ? 18.109 -12.031 -0.29 1 98.75 264 ALA B O 1
ATOM 4932 N N . LEU B 1 265 ? 17.953 -9.82 -0.694 1 98.56 265 LEU B N 1
ATOM 4933 C CA . LEU B 1 265 ? 18.703 -9.891 -1.944 1 98.56 265 LEU B CA 1
ATOM 4934 C C . LEU B 1 265 ? 20.156 -10.312 -1.689 1 98.56 265 LEU B C 1
ATOM 4936 O O . LEU B 1 265 ? 20.828 -10.82 -2.59 1 98.56 265 LEU B O 1
ATOM 4940 N N . ASP B 1 266 ? 20.641 -10.133 -0.48 1 97.5 266 ASP B N 1
ATOM 4941 C CA . ASP B 1 266 ? 22 -10.5 -0.12 1 97.5 266 ASP B CA 1
ATOM 4942 C C . ASP B 1 266 ? 22.078 -11.961 0.307 1 97.5 266 ASP B C 1
ATOM 4944 O O . ASP B 1 266 ? 23.172 -12.5 0.483 1 97.5 266 ASP B O 1
ATOM 4948 N N . ASP B 1 267 ? 20.969 -12.602 0.47 1 98.06 267 ASP B N 1
ATOM 4949 C CA . ASP B 1 267 ? 20.984 -13.969 0.988 1 98.06 267 ASP B CA 1
ATOM 4950 C C . ASP B 1 267 ? 20.547 -14.961 -0.087 1 98.06 267 ASP B C 1
ATOM 4952 O O . ASP B 1 267 ? 19.562 -15.688 0.084 1 98.06 267 ASP B O 1
ATOM 4956 N N . GLU B 1 268 ? 21.328 -15.086 -1.081 1 96.75 268 GLU B N 1
ATOM 4957 C CA . GLU B 1 268 ? 21.047 -15.977 -2.203 1 96.75 268 GLU B CA 1
ATOM 4958 C C . GLU B 1 268 ? 21.016 -17.438 -1.761 1 96.75 268 GLU B C 1
ATOM 4960 O O . GLU B 1 268 ? 20.266 -18.25 -2.297 1 96.75 268 GLU B O 1
ATOM 4965 N N . GLU B 1 269 ? 21.859 -17.75 -0.811 1 98.19 269 GLU B N 1
ATOM 4966 C CA . GLU B 1 269 ? 21.906 -19.125 -0.303 1 98.19 269 GLU B CA 1
ATOM 4967 C C . GLU B 1 269 ? 20.578 -19.547 0.293 1 98.19 269 GLU B C 1
ATOM 4969 O O . GLU B 1 269 ? 20.109 -20.656 0.053 1 98.19 269 GLU B O 1
ATOM 4974 N N . TYR B 1 270 ? 20.016 -18.688 1.065 1 98.44 270 TYR B N 1
ATOM 4975 C CA . TYR B 1 270 ? 18.719 -18.969 1.656 1 98.44 270 TYR B CA 1
ATOM 4976 C C . TYR B 1 270 ? 17.688 -19.297 0.578 1 98.44 270 TYR B C 1
ATOM 4978 O O . TYR B 1 270 ? 16.953 -20.281 0.685 1 98.44 270 TYR B O 1
ATOM 4986 N N . VAL B 1 271 ? 17.625 -18.5 -0.469 1 98.38 271 VAL B N 1
ATOM 4987 C CA . VAL B 1 271 ? 16.641 -18.672 -1.541 1 98.38 271 VAL B CA 1
ATOM 4988 C C . VAL B 1 271 ? 16.906 -19.984 -2.27 1 98.38 271 VAL B C 1
ATOM 4990 O O . VAL B 1 271 ? 15.961 -20.719 -2.592 1 98.38 271 VAL B O 1
ATOM 4993 N N . ARG B 1 272 ? 18.156 -20.266 -2.512 1 98.12 272 ARG B N 1
ATOM 4994 C CA . ARG B 1 272 ? 18.5 -21.531 -3.166 1 98.12 272 ARG B CA 1
ATOM 4995 C C . ARG B 1 272 ? 18.016 -22.719 -2.352 1 98.12 272 ARG B C 1
ATOM 4997 O O . ARG B 1 272 ? 17.531 -23.703 -2.912 1 98.12 272 ARG B O 1
ATOM 5004 N N . GLU B 1 273 ? 18.172 -22.609 -1.054 1 98.38 273 GLU B N 1
ATOM 5005 C CA . GLU B 1 273 ? 17.734 -23.688 -0.174 1 98.38 273 GLU B CA 1
ATOM 5006 C C . GLU B 1 273 ? 16.219 -23.844 -0.194 1 98.38 273 GLU B C 1
ATOM 5008 O O . GLU B 1 273 ? 15.695 -24.953 -0.212 1 98.38 273 GLU B O 1
ATOM 5013 N N . VAL B 1 274 ? 15.531 -22.734 -0.145 1 98.69 274 VAL B N 1
ATOM 5014 C CA . VAL B 1 274 ? 14.07 -22.766 -0.203 1 98.69 274 VAL B CA 1
ATOM 5015 C C . VAL B 1 274 ? 13.617 -23.438 -1.491 1 98.69 274 VAL B C 1
ATOM 5017 O O . VAL B 1 274 ? 12.727 -24.297 -1.468 1 98.69 274 VAL B O 1
ATOM 5020 N N . VAL B 1 275 ? 14.219 -23.078 -2.613 1 98.69 275 VAL B N 1
ATOM 5021 C CA . VAL B 1 275 ? 13.844 -23.609 -3.924 1 98.69 275 VAL B CA 1
ATOM 5022 C C . VAL B 1 275 ? 14.141 -25.094 -3.984 1 98.69 275 VAL B C 1
ATOM 5024 O O . VAL B 1 275 ? 13.297 -25.891 -4.438 1 98.69 275 VAL B O 1
ATOM 5027 N N . LYS B 1 276 ? 15.305 -25.453 -3.51 1 98.44 276 LYS B N 1
ATOM 5028 C CA . LYS B 1 276 ? 15.695 -26.859 -3.494 1 98.44 276 LYS B CA 1
ATOM 5029 C C . LYS B 1 276 ? 14.734 -27.688 -2.65 1 98.44 276 LYS B C 1
ATOM 5031 O O . LYS B 1 276 ? 14.258 -28.734 -3.092 1 98.44 276 LYS B O 1
ATOM 5036 N N . ASN B 1 277 ? 14.453 -27.219 -1.451 1 98.38 277 ASN B N 1
ATOM 5037 C CA . ASN B 1 277 ? 13.562 -27.922 -0.542 1 98.38 277 ASN B CA 1
ATOM 5038 C C . ASN B 1 277 ? 12.148 -28.016 -1.097 1 98.38 277 ASN B C 1
ATOM 5040 O O . ASN B 1 277 ? 11.461 -29.016 -0.908 1 98.38 277 ASN B O 1
ATOM 5044 N N . THR B 1 278 ? 11.727 -26.953 -1.742 1 98.62 278 THR B N 1
ATOM 5045 C CA . THR B 1 278 ? 10.406 -26.938 -2.363 1 98.62 278 THR B CA 1
ATOM 5046 C C . THR B 1 278 ? 10.336 -27.984 -3.479 1 98.62 278 THR B C 1
ATOM 5048 O O . THR B 1 278 ? 9.336 -28.688 -3.604 1 98.62 278 THR B O 1
ATOM 5051 N N . ASP B 1 279 ? 11.367 -28.062 -4.266 1 98.31 279 ASP B N 1
ATOM 5052 C CA . ASP B 1 279 ? 11.414 -29.047 -5.344 1 98.31 279 ASP B CA 1
ATOM 5053 C C . ASP B 1 279 ? 11.367 -30.469 -4.789 1 98.31 279 ASP B C 1
ATOM 5055 O O . ASP B 1 279 ? 10.664 -31.328 -5.332 1 98.31 279 ASP B O 1
ATOM 5059 N N . GLU B 1 280 ? 12.078 -30.703 -3.729 1 98.5 280 GLU B N 1
ATOM 5060 C CA . GLU B 1 280 ? 12.047 -32 -3.07 1 98.5 280 GLU B CA 1
ATOM 5061 C C . GLU B 1 280 ? 10.656 -32.312 -2.51 1 98.5 280 GLU B C 1
ATOM 5063 O O . GLU B 1 280 ? 10.18 -33.438 -2.605 1 98.5 280 GLU B O 1
ATOM 5068 N N . GLY B 1 281 ? 10.086 -31.297 -1.87 1 98.75 281 GLY B N 1
ATOM 5069 C CA . GLY B 1 281 ? 8.734 -31.453 -1.36 1 98.75 281 GLY B CA 1
ATOM 5070 C C . GLY B 1 281 ? 7.715 -31.766 -2.443 1 98.75 281 GLY B C 1
ATOM 5071 O O . GLY B 1 281 ? 6.824 -32.594 -2.242 1 98.75 281 GLY B O 1
ATOM 5072 N N . LYS B 1 282 ? 7.836 -31.172 -3.617 1 98.62 282 LYS B N 1
ATOM 5073 C CA . LYS B 1 282 ? 6.953 -31.453 -4.746 1 98.62 282 LYS B CA 1
ATOM 5074 C C . LYS B 1 282 ? 7.066 -32.906 -5.188 1 98.62 282 LYS B C 1
ATOM 5076 O O . LYS B 1 282 ? 6.055 -33.562 -5.418 1 98.62 282 LYS B O 1
ATOM 5081 N N . LYS B 1 283 ? 8.289 -33.344 -5.301 1 98.5 283 LYS B N 1
ATOM 5082 C CA . LYS B 1 283 ? 8.523 -34.719 -5.715 1 98.5 283 LYS B CA 1
ATOM 5083 C C . LYS B 1 283 ? 7.883 -35.719 -4.742 1 98.5 283 LYS B C 1
ATOM 5085 O O . LYS B 1 283 ? 7.273 -36.688 -5.16 1 98.5 283 LYS B O 1
ATOM 5090 N N . PHE B 1 284 ? 8.062 -35.406 -3.453 1 98.81 284 PHE B N 1
ATOM 5091 C CA . PHE B 1 284 ? 7.43 -36.25 -2.428 1 98.81 284 PHE B CA 1
ATOM 5092 C C . PHE B 1 284 ? 5.914 -36.25 -2.607 1 98.81 284 PHE B C 1
ATOM 5094 O O . PHE B 1 284 ? 5.297 -37.312 -2.59 1 98.81 284 PHE B O 1
ATOM 5101 N N . LEU B 1 285 ? 5.309 -35.094 -2.77 1 98.88 285 LEU B N 1
ATOM 5102 C CA . LEU B 1 285 ? 3.861 -35 -2.924 1 98.88 285 LEU B CA 1
ATOM 5103 C C . LEU B 1 285 ? 3.395 -35.719 -4.18 1 98.88 285 LEU B C 1
ATOM 5105 O O . LEU B 1 285 ? 2.389 -36.438 -4.148 1 98.88 285 LEU B O 1
ATOM 5109 N N . TYR B 1 286 ? 4.121 -35.594 -5.316 1 98.81 286 TYR B N 1
ATOM 5110 C CA . TYR B 1 286 ? 3.787 -36.281 -6.555 1 98.81 286 TYR B CA 1
ATOM 5111 C C . TYR B 1 286 ? 3.723 -37.781 -6.336 1 98.81 286 TYR B C 1
ATOM 5113 O O . TYR B 1 286 ? 2.752 -38.438 -6.73 1 98.81 286 TYR B O 1
ATOM 5121 N N . GLN B 1 287 ? 4.703 -38.219 -5.695 1 98.75 287 GLN B N 1
ATOM 5122 C CA . GLN B 1 287 ? 4.789 -39.656 -5.465 1 98.75 287 GLN B CA 1
ATOM 5123 C C . GLN B 1 287 ? 3.625 -40.156 -4.609 1 98.75 287 GLN B C 1
ATOM 5125 O O . GLN B 1 287 ? 3.008 -41.156 -4.914 1 98.75 287 GLN B O 1
ATOM 5130 N N . GLU B 1 288 ? 3.359 -39.469 -3.545 1 98.75 288 GLU B N 1
ATOM 5131 C CA . GLU B 1 288 ? 2.281 -39.875 -2.645 1 98.75 288 GLU B CA 1
ATOM 5132 C C . GLU B 1 288 ? 0.923 -39.781 -3.332 1 98.75 288 GLU B C 1
ATOM 5134 O O . GLU B 1 288 ? 0.052 -40.625 -3.121 1 98.75 288 GLU B O 1
ATOM 5139 N N . ILE B 1 289 ? 0.728 -38.781 -4.098 1 98.62 289 ILE B N 1
ATOM 5140 C CA . ILE B 1 289 ? -0.533 -38.594 -4.805 1 98.62 289 ILE B CA 1
ATOM 5141 C C . ILE B 1 289 ? -0.752 -39.719 -5.793 1 98.62 289 ILE B C 1
ATOM 5143 O O . ILE B 1 289 ? -1.861 -40.25 -5.91 1 98.62 289 ILE B O 1
ATOM 5147 N N . ILE B 1 290 ? 0.308 -40.094 -6.492 1 98.31 290 ILE B N 1
ATOM 5148 C CA . ILE B 1 290 ? 0.25 -41.219 -7.418 1 98.31 290 ILE B CA 1
ATOM 5149 C C . ILE B 1 290 ? -0.087 -42.5 -6.66 1 98.31 290 ILE B C 1
ATOM 5151 O O . ILE B 1 290 ? -0.926 -43.312 -7.102 1 98.31 290 ILE B O 1
ATOM 5155 N N . ARG B 1 291 ? 0.497 -42.688 -5.539 1 98.19 291 ARG B N 1
ATOM 5156 C CA . ARG B 1 291 ? 0.253 -43.844 -4.719 1 98.19 291 ARG B CA 1
ATOM 5157 C C . ARG B 1 291 ? -1.203 -43.938 -4.27 1 98.19 291 ARG B C 1
ATOM 5159 O O . ARG B 1 291 ? -1.763 -45 -4.113 1 98.19 291 ARG B O 1
ATOM 5166 N N . MET B 1 292 ? -1.78 -42.781 -4.129 1 97.81 292 MET B N 1
ATOM 5167 C CA . MET B 1 292 ? -3.174 -42.719 -3.703 1 97.81 292 MET B CA 1
ATOM 5168 C C . MET B 1 292 ? -4.117 -42.906 -4.883 1 97.81 292 MET B C 1
ATOM 5170 O O . MET B 1 292 ? -5.336 -42.938 -4.711 1 97.81 292 MET B O 1
ATOM 5174 N N . GLY B 1 293 ? -3.537 -42.969 -6.133 1 97.75 293 GLY B N 1
ATOM 5175 C CA . GLY B 1 293 ? -4.348 -43.125 -7.328 1 97.75 293 GLY B CA 1
ATOM 5176 C C . GLY B 1 293 ? -4.988 -41.844 -7.793 1 97.75 293 GLY B C 1
ATOM 5177 O O . GLY B 1 293 ? -6 -41.844 -8.5 1 97.75 293 GLY B O 1
ATOM 5178 N N . LEU B 1 294 ? -4.488 -40.719 -7.324 1 98.44 294 LEU B N 1
ATOM 5179 C CA . LEU B 1 294 ? -5.016 -39.406 -7.707 1 98.44 294 LEU B CA 1
ATOM 5180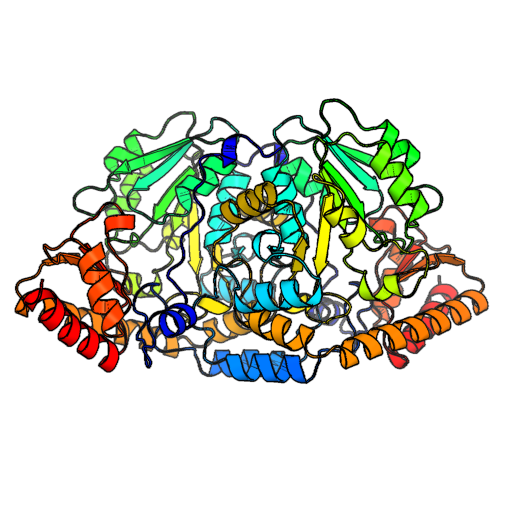 C C . LEU B 1 294 ? -4.18 -38.781 -8.82 1 98.44 294 LEU B C 1
ATOM 5182 O O . LEU B 1 294 ? -3.088 -39.281 -9.125 1 98.44 294 LEU B O 1
ATOM 5186 N N . SER B 1 295 ? -4.742 -37.812 -9.461 1 98.31 295 SER B N 1
ATOM 5187 C CA . SER B 1 295 ? -4.043 -37.031 -10.477 1 98.31 295 SER B CA 1
ATOM 5188 C C . SER B 1 295 ? -3.645 -35.656 -9.945 1 98.31 295 SER B C 1
ATOM 5190 O O . SER B 1 295 ? -4.25 -35.156 -9 1 98.31 295 SER B O 1
ATOM 5192 N N . TYR B 1 296 ? -2.682 -35.156 -10.477 1 98.69 296 TYR B N 1
ATOM 5193 C CA . TYR B 1 296 ? -2.227 -33.781 -10.172 1 98.69 296 TYR B CA 1
ATOM 5194 C C . TYR B 1 296 ? -1.735 -33.094 -11.422 1 98.69 296 TYR B C 1
ATOM 5196 O O . TYR B 1 296 ? -1.573 -33.719 -12.477 1 98.69 296 TYR B O 1
ATOM 5204 N N . ILE B 1 297 ? -1.604 -31.766 -11.43 1 98.81 297 ILE B N 1
ATOM 5205 C CA . ILE B 1 297 ? -0.99 -30.969 -12.492 1 98.81 297 ILE B CA 1
ATOM 5206 C C . ILE B 1 297 ? 0.466 -30.672 -12.141 1 98.81 297 ILE B C 1
ATOM 5208 O O . ILE B 1 297 ? 0.747 -30.047 -11.117 1 98.81 297 ILE B O 1
ATOM 5212 N N . PRO B 1 298 ? 1.398 -31.188 -12.93 1 98.25 298 PRO B N 1
ATOM 5213 C CA . PRO B 1 298 ? 2.785 -30.812 -12.656 1 98.25 298 PRO B CA 1
ATOM 5214 C C . PRO B 1 298 ? 2.965 -29.297 -12.539 1 98.25 298 PRO B C 1
ATOM 5216 O O . PRO B 1 298 ? 2.383 -28.547 -13.32 1 98.25 298 PRO B O 1
ATOM 5219 N N . SER B 1 299 ? 3.758 -28.875 -11.555 1 98.75 299 SER B N 1
ATOM 5220 C CA . SER B 1 299 ? 3.803 -27.453 -11.234 1 98.75 299 SER B CA 1
ATOM 5221 C C . SER B 1 299 ? 5.227 -26.922 -11.312 1 98.75 299 SER B C 1
ATOM 5223 O O . SER B 1 299 ? 6.172 -27.578 -10.891 1 98.75 299 SER B O 1
ATOM 5225 N N . ALA B 1 300 ? 5.363 -25.734 -11.883 1 98.69 300 ALA B N 1
ATOM 5226 C CA . ALA B 1 300 ? 6.633 -25.016 -11.875 1 98.69 300 ALA B CA 1
ATOM 5227 C C . ALA B 1 300 ? 6.676 -24 -10.742 1 98.69 300 ALA B C 1
ATOM 5229 O O . ALA B 1 300 ? 7.605 -23.188 -10.664 1 98.69 300 ALA B O 1
ATOM 5230 N N . ALA B 1 301 ? 5.699 -23.969 -9.852 1 98.75 301 ALA B N 1
ATOM 5231 C CA . ALA B 1 301 ? 5.582 -23.047 -8.727 1 98.75 301 ALA B CA 1
ATOM 5232 C C . ALA B 1 301 ? 5.75 -23.766 -7.398 1 98.75 301 ALA B C 1
ATOM 5234 O O . ALA B 1 301 ? 6.234 -24.906 -7.359 1 98.75 301 ALA B O 1
ATOM 5235 N N . ASN B 1 302 ? 5.48 -23.094 -6.273 1 98.88 302 ASN B N 1
ATOM 5236 C CA . ASN B 1 302 ? 5.617 -23.734 -4.961 1 98.88 302 ASN B CA 1
ATOM 5237 C C . ASN B 1 302 ? 4.281 -24.281 -4.469 1 98.88 302 ASN B C 1
ATOM 5239 O O . ASN B 1 302 ? 4.016 -24.281 -3.264 1 98.88 302 ASN B O 1
ATOM 5243 N N . PHE B 1 303 ? 3.443 -24.609 -5.367 1 98.88 303 PHE B N 1
ATOM 5244 C CA . PHE B 1 303 ? 2.145 -25.219 -5.098 1 98.88 303 PHE B CA 1
ATOM 5245 C C . PHE B 1 303 ? 1.774 -26.203 -6.195 1 98.88 303 PHE B C 1
ATOM 5247 O O . PHE B 1 303 ? 2.449 -26.281 -7.223 1 98.88 303 PHE B O 1
ATOM 5254 N N . LEU B 1 304 ? 0.743 -27 -6 1 98.5 304 LEU B N 1
ATOM 5255 C CA . LEU B 1 304 ? 0.223 -27.844 -7.062 1 98.5 304 LEU B CA 1
ATOM 5256 C C . LEU B 1 304 ? -1.275 -28.078 -6.898 1 98.5 304 LEU B C 1
ATOM 5258 O O . LEU B 1 304 ? -1.812 -27.922 -5.797 1 98.5 304 LEU B O 1
ATOM 5262 N N . MET B 1 305 ? -1.893 -28.375 -8 1 98.88 305 MET B N 1
ATOM 5263 C CA . MET B 1 305 ? -3.299 -28.766 -8.039 1 98.88 305 MET B CA 1
ATOM 5264 C C . MET B 1 305 ? -3.443 -30.281 -8.008 1 98.88 305 MET B C 1
ATOM 5266 O O . MET B 1 305 ? -2.744 -31 -8.734 1 98.88 305 MET B O 1
ATOM 5270 N N . ILE B 1 306 ? -4.375 -30.75 -7.168 1 98.88 306 ILE B N 1
ATOM 5271 C CA . ILE B 1 306 ? -4.664 -32.156 -7.035 1 98.88 306 ILE B CA 1
ATOM 5272 C C . ILE B 1 306 ? -6.137 -32.438 -7.355 1 98.88 306 ILE B C 1
ATOM 5274 O O . ILE B 1 306 ? -7.02 -31.734 -6.844 1 98.88 306 ILE B O 1
ATOM 5278 N N . LYS B 1 307 ? -6.367 -33.375 -8.195 1 98.69 307 LYS B N 1
ATOM 5279 C CA . LYS B 1 307 ? -7.738 -33.781 -8.484 1 98.69 307 LYS B CA 1
ATOM 5280 C C . LYS B 1 307 ? -8.227 -34.812 -7.469 1 98.69 307 LYS B C 1
ATOM 5282 O O . LYS B 1 307 ? -7.793 -35.969 -7.496 1 98.69 307 LYS B O 1
ATOM 5287 N N . THR B 1 308 ? -9.141 -34.469 -6.656 1 98.06 308 THR B N 1
ATOM 5288 C CA . THR B 1 308 ? -9.555 -35.344 -5.555 1 98.06 308 THR B CA 1
ATOM 5289 C C . THR B 1 308 ? -10.734 -36.219 -5.969 1 98.06 308 THR B C 1
ATOM 5291 O O . THR B 1 308 ? -11.078 -37.188 -5.277 1 98.06 308 THR B O 1
ATOM 5294 N N . GLU B 1 309 ? -11.391 -35.844 -7.07 1 96.81 309 GLU B N 1
ATOM 5295 C CA . GLU B 1 309 ? -12.586 -36.531 -7.555 1 96.81 309 GLU B CA 1
ATOM 5296 C C . GLU B 1 309 ? -13.75 -36.375 -6.586 1 96.81 309 GLU B C 1
ATOM 5298 O O . GLU B 1 309 ? -14.711 -37.156 -6.621 1 96.81 309 GLU B O 1
ATOM 5303 N N . LYS B 1 310 ? -13.617 -35.5 -5.676 1 98.06 310 LYS B N 1
ATOM 5304 C CA . LYS B 1 310 ? -14.641 -35.062 -4.727 1 98.06 310 LYS B CA 1
ATOM 5305 C C . LYS B 1 310 ? -14.867 -33.562 -4.809 1 98.06 310 LYS B C 1
ATOM 5307 O O . LYS B 1 310 ? -13.992 -32.812 -5.281 1 98.06 310 LYS B O 1
ATOM 5312 N N . PRO B 1 311 ? -16.062 -33.156 -4.477 1 97.94 311 PRO B N 1
ATOM 5313 C CA . PRO B 1 311 ? -16.203 -31.688 -4.406 1 97.94 311 PRO B CA 1
ATOM 5314 C C . PRO B 1 311 ? -15.133 -31.031 -3.551 1 97.94 311 PRO B C 1
ATOM 5316 O O . PRO B 1 311 ? -14.977 -31.359 -2.377 1 97.94 311 PRO B O 1
ATOM 5319 N N . SER B 1 312 ? -14.383 -30.109 -4.121 1 97.94 312 SER B N 1
ATOM 5320 C CA . SER B 1 312 ? -13.219 -29.531 -3.469 1 97.94 312 SER B CA 1
ATOM 5321 C C . SER B 1 312 ? -13.609 -28.797 -2.186 1 97.94 312 SER B C 1
ATOM 5323 O O . SER B 1 312 ? -12.852 -28.812 -1.21 1 97.94 312 SER B O 1
ATOM 5325 N N . ALA B 1 313 ? -14.758 -28.141 -2.188 1 96.56 313 ALA B N 1
ATOM 5326 C CA . ALA B 1 313 ? -15.219 -27.422 -0.997 1 96.56 313 ALA B CA 1
ATOM 5327 C C . ALA B 1 313 ? -15.367 -28.375 0.188 1 96.56 313 ALA B C 1
ATOM 5329 O O . ALA B 1 313 ? -15.078 -28 1.328 1 96.56 313 ALA B O 1
ATOM 5330 N N . LEU B 1 314 ? -15.852 -29.562 -0.052 1 97.31 314 LEU B N 1
ATOM 5331 C CA . LEU B 1 314 ? -16 -30.562 0.994 1 97.31 314 LEU B CA 1
ATOM 5332 C C . LEU B 1 314 ? -14.648 -31.047 1.488 1 97.31 314 LEU B C 1
ATOM 5334 O O . LEU B 1 314 ? -14.445 -31.219 2.693 1 97.31 314 LEU B O 1
ATOM 5338 N N . VAL B 1 315 ? -13.797 -31.359 0.539 1 98.25 315 VAL B N 1
ATOM 5339 C CA . VAL B 1 315 ? -12.453 -31.797 0.896 1 98.25 315 VAL B CA 1
ATOM 5340 C C . VAL B 1 315 ? -11.766 -30.734 1.751 1 98.25 315 VAL B C 1
ATOM 5342 O O . VAL B 1 315 ? -11.148 -31.062 2.771 1 98.25 315 VAL B O 1
ATOM 5345 N N . PHE B 1 316 ? -11.914 -29.5 1.335 1 96.69 316 PHE B N 1
ATOM 5346 C CA . PHE B 1 316 ? -11.352 -28.359 2.07 1 96.69 316 PHE B CA 1
ATOM 5347 C C . PHE B 1 316 ? -11.883 -28.344 3.5 1 96.69 316 PHE B C 1
ATOM 5349 O O . PHE B 1 316 ? -11.102 -28.25 4.449 1 96.69 316 PHE B O 1
ATOM 5356 N N . ARG B 1 317 ? -13.148 -28.422 3.666 1 94.75 317 ARG B N 1
ATOM 5357 C CA . ARG B 1 317 ? -13.773 -28.344 4.98 1 94.75 317 ARG B CA 1
ATOM 5358 C C . ARG B 1 317 ? -13.297 -29.484 5.887 1 94.75 317 ARG B C 1
ATOM 5360 O O . ARG B 1 317 ? -13.023 -29.266 7.07 1 94.75 317 ARG B O 1
ATOM 5367 N N . GLU B 1 318 ? -13.242 -30.656 5.387 1 96.25 318 GLU B N 1
ATOM 5368 C CA . GLU B 1 318 ? -12.836 -31.797 6.184 1 96.25 318 GLU B CA 1
ATOM 5369 C C . GLU B 1 318 ? -11.359 -31.703 6.574 1 96.25 318 GLU B C 1
ATOM 5371 O O . GLU B 1 318 ? -10.984 -32.094 7.688 1 96.25 318 GLU B O 1
ATOM 5376 N N . LEU B 1 319 ? -10.516 -31.266 5.625 1 97.06 319 LEU B N 1
ATOM 5377 C CA . LEU B 1 319 ? -9.109 -31.047 5.957 1 97.06 319 LEU B CA 1
ATOM 5378 C C . LEU B 1 319 ? -8.969 -29.969 7.023 1 97.06 319 LEU B C 1
ATOM 5380 O O . LEU B 1 319 ? -8.141 -30.094 7.934 1 97.06 319 LEU B O 1
ATOM 5384 N N . LEU B 1 320 ? -9.766 -28.922 6.832 1 94.69 320 LEU B N 1
ATOM 5385 C CA . LEU B 1 320 ? -9.742 -27.828 7.789 1 94.69 320 LEU B CA 1
ATOM 5386 C C . LEU B 1 320 ? -10.047 -28.328 9.195 1 94.69 320 LEU B C 1
ATOM 5388 O O . LEU B 1 320 ? -9.375 -27.938 10.156 1 94.69 320 LEU B O 1
ATOM 5392 N N . LYS B 1 321 ? -10.992 -29.156 9.359 1 92.5 321 LYS B N 1
ATOM 5393 C CA . LYS B 1 321 ? -11.352 -29.734 10.641 1 92.5 321 LYS B CA 1
ATOM 5394 C C . LYS B 1 321 ? -10.188 -30.516 11.242 1 92.5 321 LYS B C 1
ATOM 5396 O O . LYS B 1 321 ? -10.117 -30.703 12.461 1 92.5 321 LYS B O 1
ATOM 5401 N N . ARG B 1 322 ? -9.328 -30.906 10.406 1 93.75 322 ARG B N 1
ATOM 5402 C CA . ARG B 1 322 ? -8.195 -31.719 10.836 1 93.75 322 ARG B CA 1
ATOM 5403 C C . ARG B 1 322 ? -6.934 -30.875 10.969 1 93.75 322 ARG B C 1
ATOM 5405 O O . ARG B 1 322 ? -5.836 -31.406 11.141 1 93.75 322 ARG B O 1
ATOM 5412 N N . GLY B 1 323 ? -7.059 -29.594 10.781 1 94.06 323 GLY B N 1
ATOM 5413 C CA . GLY B 1 323 ? -5.969 -28.656 11.039 1 94.06 323 GLY B CA 1
ATOM 5414 C C . GLY B 1 323 ? -5.098 -28.406 9.82 1 94.06 323 GLY B C 1
ATOM 5415 O O . GLY B 1 323 ? -3.961 -27.953 9.953 1 94.06 323 GLY B O 1
ATOM 5416 N N . VAL B 1 324 ? -5.59 -28.781 8.641 1 96.69 324 VAL B N 1
ATOM 5417 C CA . VAL B 1 324 ? -4.855 -28.531 7.406 1 96.69 324 VAL B CA 1
ATOM 5418 C C . VAL B 1 324 ? -5.68 -27.625 6.492 1 96.69 324 VAL B C 1
ATOM 5420 O O . VAL B 1 324 ? -6.797 -27.984 6.102 1 96.69 324 VAL B O 1
ATOM 5423 N N . ILE B 1 325 ? -5.117 -26.469 6.207 1 96.12 325 ILE B N 1
ATOM 5424 C CA . ILE B 1 325 ? -5.816 -25.531 5.34 1 96.12 325 ILE B CA 1
ATOM 5425 C C . ILE B 1 325 ? -5.219 -25.578 3.936 1 96.12 325 ILE B C 1
ATOM 5427 O O . ILE B 1 325 ? -4.016 -25.375 3.758 1 96.12 325 ILE B O 1
ATOM 5431 N N . VAL B 1 326 ? -5.977 -25.922 2.986 1 97.31 326 VAL B N 1
ATOM 5432 C CA . VAL B 1 326 ? -5.629 -25.859 1.57 1 97.31 326 VAL B CA 1
ATOM 5433 C C . VAL B 1 326 ? -6.57 -24.891 0.847 1 97.31 326 VAL B C 1
ATOM 5435 O O . VAL B 1 326 ? -7.375 -24.219 1.481 1 97.31 326 VAL B O 1
ATOM 5438 N N . ARG B 1 327 ? -6.41 -24.781 -0.414 1 96.94 327 ARG B N 1
ATOM 5439 C CA . ARG B 1 327 ? -7.312 -23.938 -1.19 1 96.94 327 ARG B CA 1
ATOM 5440 C C . ARG B 1 327 ? -8.266 -24.781 -2.031 1 96.94 327 ARG B C 1
ATOM 5442 O O . ARG B 1 327 ? -7.832 -25.672 -2.766 1 96.94 327 ARG B O 1
ATOM 5449 N N . SER B 1 328 ? -9.555 -24.469 -1.827 1 97.19 328 SER B N 1
ATOM 5450 C CA . SER B 1 328 ? -10.555 -25.188 -2.619 1 97.19 328 SER B CA 1
ATOM 5451 C C . SER B 1 328 ? -10.562 -24.703 -4.066 1 97.19 328 SER B C 1
ATOM 5453 O O . SER B 1 328 ? -10.523 -23.5 -4.32 1 97.19 328 SER B O 1
ATOM 5455 N N . GLY B 1 329 ? -10.656 -25.625 -5.016 1 97.5 329 GLY B N 1
ATOM 5456 C CA . GLY B 1 329 ? -10.555 -25.297 -6.426 1 97.5 329 GLY B CA 1
ATOM 5457 C C . GLY B 1 329 ? -11.828 -24.703 -6.992 1 97.5 329 GLY B C 1
ATOM 5458 O O . GLY B 1 329 ? -11.812 -24.109 -8.078 1 97.5 329 GLY B O 1
ATOM 5459 N N . ASP B 1 330 ? -12.961 -24.812 -6.281 1 96 330 ASP B N 1
ATOM 5460 C CA . ASP B 1 330 ? -14.234 -24.281 -6.766 1 96 330 ASP B CA 1
ATOM 5461 C C . ASP B 1 330 ? -14.156 -22.766 -6.957 1 96 330 ASP B C 1
ATOM 5463 O O . ASP B 1 330 ? -14.82 -22.219 -7.84 1 96 330 ASP B O 1
ATOM 5467 N N . ILE B 1 331 ? -13.297 -22.109 -6.227 1 92.94 331 ILE B N 1
ATOM 5468 C CA . ILE B 1 331 ? -13.164 -20.656 -6.332 1 92.94 331 ILE B CA 1
ATOM 5469 C C . ILE B 1 331 ? -12.5 -20.297 -7.656 1 92.94 331 ILE B C 1
ATOM 5471 O O . ILE B 1 331 ? -12.547 -19.141 -8.086 1 92.94 331 ILE B O 1
ATOM 5475 N N . PHE B 1 332 ? -11.852 -21.312 -8.281 1 95.25 332 PHE B N 1
ATOM 5476 C CA . PHE B 1 332 ? -11.211 -21.109 -9.578 1 95.25 332 PHE B CA 1
ATOM 5477 C C . PHE B 1 332 ? -12.047 -21.719 -10.688 1 95.25 332 PHE B C 1
ATOM 5479 O O . PHE B 1 332 ? -11.609 -21.781 -11.844 1 95.25 332 PHE B O 1
ATOM 5486 N N . GLY B 1 333 ? -13.172 -22.281 -10.359 1 95.94 333 GLY B N 1
ATOM 5487 C CA . GLY B 1 333 ? -13.953 -23.031 -11.336 1 95.94 333 GLY B CA 1
ATOM 5488 C C . GLY B 1 333 ? -13.438 -24.438 -11.57 1 95.94 333 GLY B C 1
ATOM 5489 O O . GLY B 1 333 ? -13.727 -25.047 -12.602 1 95.94 333 GLY B O 1
ATOM 5490 N N . MET B 1 334 ? -12.594 -24.938 -10.703 1 97.56 334 MET B N 1
ATOM 5491 C CA . MET B 1 334 ? -12.047 -26.297 -10.734 1 97.56 334 MET B CA 1
ATOM 5492 C C . MET B 1 334 ? -12.578 -27.125 -9.57 1 97.56 334 MET B C 1
ATOM 5494 O O . MET B 1 334 ? -11.836 -27.484 -8.656 1 97.56 334 MET B O 1
ATOM 5498 N N . ASP B 1 335 ? -13.727 -27.594 -9.664 1 97.5 335 ASP B N 1
ATOM 5499 C CA . ASP B 1 335 ? -14.602 -28 -8.57 1 97.5 335 ASP B CA 1
ATOM 5500 C C . ASP B 1 335 ? -14.062 -29.25 -7.871 1 97.5 335 ASP B C 1
ATOM 5502 O O . ASP B 1 335 ? -14.32 -29.453 -6.684 1 97.5 335 ASP B O 1
ATOM 5506 N N . ASP B 1 336 ? -13.383 -30.094 -8.539 1 98 336 ASP B N 1
ATOM 5507 C CA . ASP B 1 336 ? -12.922 -31.328 -7.895 1 98 336 ASP B CA 1
ATOM 5508 C C . ASP B 1 336 ? -11.414 -31.297 -7.66 1 98 336 ASP B C 1
ATOM 5510 O O . ASP B 1 336 ? -10.781 -32.344 -7.469 1 98 336 ASP B O 1
ATOM 5514 N N . TRP B 1 337 ? -10.859 -30.078 -7.785 1 98.75 337 TRP B N 1
ATOM 5515 C CA . TRP B 1 337 ? -9.43 -29.875 -7.543 1 98.75 337 TRP B CA 1
ATOM 5516 C C . TRP B 1 337 ? -9.203 -29.109 -6.242 1 98.75 337 TRP B C 1
ATOM 5518 O O . TRP B 1 337 ? -10.039 -28.297 -5.832 1 98.75 337 TRP B O 1
ATOM 5528 N N . ILE B 1 338 ? -8.109 -29.359 -5.559 1 98.75 338 ILE B N 1
ATOM 5529 C CA . ILE B 1 338 ? -7.605 -28.516 -4.48 1 98.75 338 ILE B CA 1
ATOM 5530 C C . ILE B 1 338 ? -6.195 -28.047 -4.812 1 98.75 338 ILE B C 1
ATOM 5532 O O . ILE B 1 338 ? -5.453 -28.734 -5.52 1 98.75 338 ILE B O 1
ATOM 5536 N N . ARG B 1 339 ? -5.871 -26.875 -4.434 1 98.75 339 ARG B N 1
ATOM 5537 C CA . ARG B 1 339 ? -4.504 -26.391 -4.535 1 98.75 339 ARG B CA 1
ATOM 5538 C C . ARG B 1 339 ? -3.787 -26.469 -3.193 1 98.75 339 ARG B C 1
ATOM 5540 O O . ARG B 1 339 ? -4.328 -26.062 -2.166 1 98.75 339 ARG B O 1
ATOM 5547 N N . VAL B 1 340 ? -2.617 -26.953 -3.211 1 98.75 340 VAL B N 1
ATOM 5548 C CA . VAL B 1 340 ? -1.861 -27.125 -1.973 1 98.75 340 VAL B CA 1
ATOM 5549 C C . VAL B 1 340 ? -0.479 -26.484 -2.123 1 98.75 340 VAL B C 1
ATOM 5551 O O . VAL B 1 340 ? 0.218 -26.734 -3.111 1 98.75 340 VAL B O 1
ATOM 5554 N N . THR B 1 341 ? -0.118 -25.641 -1.181 1 98.75 341 THR B N 1
ATOM 5555 C CA . THR B 1 341 ? 1.234 -25.109 -1.092 1 98.75 341 THR B CA 1
ATOM 5556 C C . THR B 1 341 ? 2.213 -26.172 -0.616 1 98.75 341 THR B C 1
ATOM 5558 O O . THR B 1 341 ? 1.905 -26.938 0.301 1 98.75 341 THR B O 1
ATOM 5561 N N . VAL B 1 342 ? 3.346 -26.25 -1.237 1 98.81 342 VAL B N 1
ATOM 5562 C CA . VAL B 1 342 ? 4.367 -27.188 -0.796 1 98.81 342 VAL B CA 1
ATOM 5563 C C . VAL B 1 342 ? 4.961 -26.719 0.531 1 98.81 342 VAL B C 1
ATOM 5565 O O . VAL B 1 342 ? 5.488 -25.609 0.625 1 98.81 342 VAL B O 1
ATOM 5568 N N . GLY B 1 343 ? 4.801 -27.531 1.584 1 98.25 343 GLY B N 1
ATOM 5569 C CA . GLY B 1 343 ? 5.293 -27.188 2.908 1 98.25 343 GLY B CA 1
ATOM 5570 C C . GLY B 1 343 ? 6.594 -27.891 3.258 1 98.25 343 GLY B C 1
ATOM 5571 O O . GLY B 1 343 ? 7.305 -28.375 2.373 1 98.25 343 GLY B O 1
ATOM 5572 N N . THR B 1 344 ? 6.969 -27.812 4.492 1 97.81 344 THR B N 1
ATOM 5573 C CA . THR B 1 344 ? 8.078 -28.594 5.016 1 97.81 344 THR B CA 1
ATOM 5574 C C . THR B 1 344 ? 7.777 -30.094 4.926 1 97.81 344 THR B C 1
ATOM 5576 O O . THR B 1 344 ? 6.629 -30.484 4.707 1 97.81 344 THR B O 1
ATOM 5579 N N . PRO B 1 345 ? 8.844 -30.891 5.129 1 98.31 345 PRO B N 1
ATOM 5580 C CA . PRO B 1 345 ? 8.602 -32.344 5.074 1 98.31 345 PRO B CA 1
ATOM 5581 C C . PRO B 1 345 ? 7.527 -32.781 6.059 1 98.31 345 PRO B C 1
ATOM 5583 O O . PRO B 1 345 ? 6.68 -33.625 5.711 1 98.31 345 PRO B O 1
ATOM 5586 N N . VAL B 1 346 ? 7.504 -32.188 7.238 1 98.12 346 VAL B N 1
ATOM 5587 C CA . VAL B 1 346 ? 6.531 -32.562 8.266 1 98.12 346 VAL B CA 1
ATOM 5588 C C . VAL B 1 346 ? 5.137 -32.125 7.836 1 98.12 346 VAL B C 1
ATOM 5590 O O . VAL B 1 346 ? 4.164 -32.844 7.98 1 98.12 346 VAL B O 1
ATOM 5593 N N . GLN B 1 347 ? 5 -30.969 7.273 1 98.25 347 GLN B N 1
ATOM 5594 C CA . GLN B 1 347 ? 3.719 -30.438 6.82 1 98.25 347 GLN B CA 1
ATOM 5595 C C . GLN B 1 347 ? 3.178 -31.234 5.641 1 98.25 347 GLN B C 1
ATOM 5597 O O . GLN B 1 347 ? 1.984 -31.547 5.582 1 98.25 347 GLN B O 1
ATOM 5602 N N . ASN B 1 348 ? 4.066 -31.562 4.719 1 98.75 348 ASN B N 1
ATOM 5603 C CA . ASN B 1 348 ? 3.67 -32.344 3.557 1 98.75 348 ASN B CA 1
ATOM 5604 C C . ASN B 1 348 ? 3.176 -33.75 3.963 1 98.75 348 ASN B C 1
ATOM 5606 O O . ASN B 1 348 ? 2.172 -34.219 3.438 1 98.75 348 ASN B O 1
ATOM 5610 N N . ALA B 1 349 ? 3.904 -34.344 4.879 1 98.62 349 ALA B N 1
ATOM 5611 C CA . ALA B 1 349 ? 3.514 -35.656 5.355 1 98.62 349 ALA B CA 1
ATOM 5612 C C . ALA B 1 349 ? 2.148 -35.625 6.039 1 98.62 349 ALA B C 1
ATOM 5614 O O . ALA B 1 349 ? 1.309 -36.5 5.812 1 98.62 349 ALA B O 1
ATOM 5615 N N . ARG B 1 350 ? 1.965 -34.625 6.883 1 98.31 350 ARG B N 1
ATOM 5616 C CA . ARG B 1 350 ? 0.679 -34.469 7.555 1 98.31 350 ARG B CA 1
ATOM 5617 C C . ARG B 1 350 ? -0.443 -34.219 6.547 1 98.31 350 ARG B C 1
ATOM 5619 O O . ARG B 1 350 ? -1.525 -34.812 6.676 1 98.31 350 ARG B O 1
ATOM 5626 N N . PHE B 1 351 ? -0.225 -33.469 5.605 1 98.69 351 PHE B N 1
ATOM 5627 C CA . PHE B 1 351 ? -1.214 -33.188 4.566 1 98.69 351 PHE B CA 1
ATOM 5628 C C . PHE B 1 351 ? -1.642 -34.469 3.881 1 98.69 351 PHE B C 1
ATOM 5630 O O . PHE B 1 351 ? -2.836 -34.75 3.754 1 98.69 351 PHE B O 1
ATOM 5637 N N . ILE B 1 352 ? -0.629 -35.281 3.467 1 98.81 352 ILE B N 1
ATOM 5638 C CA . ILE B 1 352 ? -0.91 -36.5 2.754 1 98.81 352 ILE B CA 1
ATOM 5639 C C . ILE B 1 352 ? -1.722 -37.438 3.646 1 98.81 352 ILE B C 1
ATOM 5641 O O . ILE B 1 352 ? -2.707 -38.031 3.201 1 98.81 352 ILE B O 1
ATOM 5645 N N . ASN B 1 353 ? -1.312 -37.562 4.871 1 98.62 353 ASN B N 1
ATOM 5646 C CA . ASN B 1 353 ? -2.02 -38.438 5.809 1 98.62 353 ASN B CA 1
ATOM 5647 C C . ASN B 1 353 ? -3.471 -38 5.984 1 98.62 353 ASN B C 1
ATOM 5649 O O . ASN B 1 353 ? -4.383 -38.844 5.934 1 98.62 353 ASN B O 1
ATOM 5653 N N . GLU B 1 354 ? -3.643 -36.719 6.23 1 98.19 354 GLU B N 1
ATOM 5654 C CA . GLU B 1 354 ? -4.992 -36.188 6.445 1 98.19 354 GLU B CA 1
ATOM 5655 C C . GLU B 1 354 ? -5.828 -36.281 5.172 1 98.19 354 GLU B C 1
ATOM 5657 O O . GLU B 1 354 ? -7.035 -36.531 5.234 1 98.19 354 GLU B O 1
ATOM 5662 N N . LEU B 1 355 ? -5.195 -36.031 4.004 1 98.69 355 LEU B N 1
ATOM 5663 C CA . LEU B 1 355 ? -5.914 -36.156 2.742 1 98.69 355 LEU B CA 1
ATOM 5664 C C . LEU B 1 355 ? -6.418 -37.594 2.529 1 98.69 355 LEU B C 1
ATOM 5666 O O . LEU B 1 355 ? -7.559 -37.781 2.107 1 98.69 355 LEU B O 1
ATOM 5670 N N . LYS B 1 356 ? -5.598 -38.531 2.809 1 98.06 356 LYS B N 1
ATOM 5671 C CA . LYS B 1 356 ? -5.992 -39.938 2.697 1 98.06 356 LYS B CA 1
ATOM 5672 C C . LYS B 1 356 ? -7.219 -40.25 3.555 1 98.06 356 LYS B C 1
ATOM 5674 O O . LYS B 1 356 ? -8.172 -40.875 3.09 1 98.06 356 LYS B O 1
ATOM 5679 N N . MET B 1 357 ? -7.191 -39.781 4.77 1 97.88 357 MET B N 1
ATOM 5680 C CA . MET B 1 357 ? -8.297 -40 5.699 1 97.88 357 MET B CA 1
ATOM 5681 C C . MET B 1 357 ? -9.57 -39.344 5.207 1 97.88 357 MET B C 1
ATOM 5683 O O . MET B 1 357 ? -10.648 -39.938 5.262 1 97.88 357 MET B O 1
ATOM 5687 N N . VAL B 1 358 ? -9.414 -38.125 4.75 1 98.19 358 VAL B N 1
ATOM 5688 C CA . VAL B 1 358 ? -10.555 -37.344 4.289 1 98.19 358 VAL B CA 1
ATOM 5689 C C . VAL B 1 358 ? -11.188 -38.031 3.074 1 98.19 358 VAL B C 1
ATOM 5691 O O . VAL B 1 358 ? -12.414 -38.125 2.979 1 98.19 358 VAL B O 1
ATOM 5694 N N . LEU B 1 359 ? -10.359 -38.5 2.156 1 97.81 359 LEU B N 1
ATOM 5695 C CA . LEU B 1 359 ? -10.875 -39.094 0.936 1 97.81 359 LEU B CA 1
ATOM 5696 C C . LEU B 1 359 ? -11.531 -40.469 1.234 1 97.81 359 LEU B C 1
ATOM 5698 O O . LEU B 1 359 ? -12.445 -40.875 0.528 1 97.81 359 LEU B O 1
ATOM 5702 N N . GLU B 1 360 ? -11.094 -41.094 2.266 1 95.88 360 GLU B N 1
ATOM 5703 C CA . GLU B 1 360 ? -11.703 -42.344 2.682 1 95.88 360 GLU B CA 1
ATOM 5704 C C . GLU B 1 360 ? -13.102 -42.125 3.252 1 95.88 360 GLU B C 1
ATOM 5706 O O . GLU B 1 360 ? -13.992 -42.938 3.076 1 95.88 360 GLU B O 1
ATOM 5711 N N . ILE B 1 361 ? -13.234 -41.031 3.889 1 93.69 361 ILE B N 1
ATOM 5712 C CA . ILE B 1 361 ? -14.508 -40.75 4.547 1 93.69 361 ILE B CA 1
ATOM 5713 C C . ILE B 1 361 ? -15.508 -40.188 3.525 1 93.69 361 ILE B C 1
ATOM 5715 O O . ILE B 1 361 ? -16.719 -40.406 3.652 1 93.69 361 ILE B O 1
ATOM 5719 N N . LEU B 1 362 ? -15.031 -39.469 2.658 1 94.25 362 LEU B N 1
ATOM 5720 C CA . LEU B 1 362 ? -15.906 -38.844 1.666 1 94.25 362 LEU B CA 1
ATOM 5721 C C . LEU B 1 362 ? -16.266 -39.844 0.57 1 94.25 362 LEU B C 1
ATOM 5723 O O . LEU B 1 362 ? -17.25 -39.656 -0.145 1 94.25 362 LEU B O 1
#

Sequence (724 aa):
MVRKALENLKPYVPGKPVEEVERELGITNIDKLASNENLWGISPKVAAAIKEAVDKVNYYPDGGAFRLKEKIAAKYGVTPDNIILGNGSDELVMFLAMALIDPGDEAIMPVPSFPRYEPVVTMMNGIAREIPLKEHRLDLKTMAEAVNEKTRLVYLCNPNNPTGTYITKGELEEFLERVPEEVVVVLDEAYFEFARLFNDYPDGLNFFKKRPNTVVLRTFSKAYGLAGLRVGYGFAPENLAKAINSLRPPFNVNFLAQMAAVAALDDEEYVREVVKNTDEGKKFLYQEIIRMGLSYIPSAANFLMIKTEKPSALVFRELLKRGVIVRSGDIFGMDDWIRVTVGTPVQNARFINELKMVLEILMVRKALENLKPYVPGKPVEEVERELGITNIDKLASNENLWGISPKVAAAIKEAVDKVNYYPDGGAFRLKEKIAAKYGVTPDNIILGNGSDELVMFLAMALIDPGDEAIMPVPSFPRYEPVVTMMNGIAREIPLKEHRLDLKTMAEAVNEKTRLVYLCNPNNPTGTYITKGELEEFLERVPEEVVVVLDEAYFEFARLFNDYPDGLNFFKKRPNTVVLRTFSKAYGLAGLRVGYGFAPENLAKAINSLRPPFNVNFLAQMAAVAALDDEEYVREVVKNTDEGKKFLYQEIIRMGLSYIPSAANFLMIKTEKPSALVFRELLKRGVIVRSGDIFGMDDWIRVTVGTPVQNARFINELKMVLEIL

Radius of gyration: 26.08 Å; Cα contacts (8 Å, |Δi|>4): 1561; chains: 2; bounding box: 55×83×60 Å

Nearest PDB structures (foldseek):
  3get-assembly1_A  TM=9.482E-01  e=2.287E-37  Campylobacter jejuni subsp. jejuni NCTC 11168 = ATCC 700819
  3ffh-assembly1_B  TM=9.329E-01  e=5.443E-36  Listeria innocua
  3ffh-assembly1_A  TM=9.218E-01  e=9.808E-35  Listeria innocua
  3ly1-assembly1_A  TM=9.445E-01  e=4.153E-29  Pectobacterium atrosepticum
  1lc7-assembly1_A  TM=9.203E-01  e=1.379E-27  Salmonella enterica

Organism: Carboxydothermus hydrogenoformans (strain ATCC BAA-161 / DSM 6008 / Z-2901) (NCBI:txid246194)

InterPro domains:
  IPR001917 Aminotransferase, class-II, pyridoxal-phosphate binding site [PS00599] (219-228)
  IPR004839 Aminotransferase, class I/classII, large domain [PF00155] (32-354)
  IPR005861 Histidinol-phosphate aminotransferase family [MF_01023] (1-359)
  IPR005861 Histidinol-phosphate aminotransferase family [TIGR01141] (3-356)
  IPR015421 Pyridoxal phosphate-dependent transferase, major domain [G3DSA:3.40.640.10] (42-267)
  IPR015422 Pyridoxal phosphate-dependent transferase, small domain [G3DSA:3.90.1150.10] (19-355)
  IPR015424 Pyridoxal phosphate-dependent transferase [SSF53383] (11-356)
  IPR050106 Histidinol-phosphate aminotransferase [PTHR43643] (3-359)